Protein 4E2X (pdb70)

Secondary structure (DSSP, 8-state):
-EEPTTTSPEEEEEEEEEEEE-TT--B-TTS-S---EEEEEEEEETTT--EEESSPPPHHHHSSTT----GGG-HHHHHHHHHHHHHHHHTTT-SSS-EEEEET-TTTTTHHHHHHTT-EEEEE---HHHHHHHHTTT--EE-S--SHHHHHHHHHHH--EEEEEEES-GGG-TTHHHHHHHHHHHEEEEEEEEEEEE-HHHHHHHT-GGG-STT--EE--HHHHHHHHHHTTEEEEEEEEE-GGGSEEEEEEEETTSSPPPHHHHHHHHHHHHTTTT-HHHHHHHHHHHHHHHHHHHHHHHHHHHTT--EEEE---SHHHHHHHHHT--TTTS--EEES-GGGTTEE-TTT--EEEEGGG--SSPPSEEEES-GGGHHHHHHH-HHHHHTT-EEEE-SSS-EE-

Foldseek 3Di:
DAAQLQPRADWAWQAWLAKFFQLQDWFFPVDPPDTDIDTWTWTAGPPQRWIFTRDADPPPVQAAQPRFDAQVPAVVSLVVLLVVLVVCVVPQQPDVQAEEEEFACFLPSNCLNVVVVVHHYEYEGLHVNSVVNNVVSVHHYDNHHQFQVVLLVCCVPPNAHQEYEYELQCQQDSNNLRNLNSNVNHHDLNHKYKYKHAALVQCLVWLLCLSGDNRRGTRDYLSSVQSSQVVRQKGFAEWDWDLFPRIMIMTIIHGPPSDHHPPHSVVRVVVCVVVVSSPSVSSNVSNVVNVVLLVVVVVVLVVCVVVVFAEAAEASDSSCSSNCQSNVNACVRHVEYEHQGVSNASTAGPPRGHHYHHNVPCDPVHTQEYEYPVVSSVVRVCVVVVVCVVVNRWYFYPISHTDID

Radius of gyration: 21.08 Å; Cα contacts (8 Å, |Δi|>4): 890; chains: 1; bounding box: 49×59×45 Å

Structure (mmCIF, N/CA/C/O backbone):
data_4E2X
#
_entry.id   4E2X
#
_cell.length_a   100.542
_cell.length_b   114.174
_cell.length_c   37.632
_cell.angle_alpha   90.00
_cell.angle_beta   90.00
_cell.angle_gamma   90.00
#
_symmetry.space_group_name_H-M   'P 21 21 2'
#
loop_
_entity.id
_entity.type
_entity.pdbx_description
1 polymer TcaB9
2 non-polymer 'ZINC ION'
3 non-polymer 1,2-ETHANEDIOL
4 non-polymer S-ADENOSYL-L-HOMOCYSTEINE
5 non-polymer "THYMIDINE-5'-DIPHOSPHATE"
6 water water
#
loop_
_atom_site.group_PDB
_atom_site.id
_atom_site.type_symbol
_atom_site.label_atom_id
_atom_site.label_alt_id
_atom_site.label_comp_id
_atom_site.label_asym_id
_atom_site.label_entity_id
_atom_site.label_seq_id
_atom_site.pdbx_PDB_ins_code
_atom_site.Cartn_x
_atom_site.Cartn_y
_atom_site.Cartn_z
_atom_site.occupancy
_atom_site.B_iso_or_equiv
_atom_site.auth_seq_id
_atom_site.auth_comp_id
_atom_site.auth_asym_id
_atom_site.auth_atom_id
_atom_site.pdbx_PDB_model_num
ATOM 1 N N . PRO A 1 12 ? 4.700 27.243 -9.813 1.00 45.42 10 PRO A N 1
ATOM 2 C CA . PRO A 1 12 ? 3.645 27.916 -9.052 1.00 45.51 10 PRO A CA 1
ATOM 3 C C . PRO A 1 12 ? 2.306 28.036 -9.798 1.00 41.77 10 PRO A C 1
ATOM 4 O O . PRO A 1 12 ? 2.268 28.214 -11.017 1.00 42.95 10 PRO A O 1
ATOM 8 N N . THR A 1 13 ? 1.197 27.921 -9.073 1.00 36.27 11 THR A N 1
ATOM 9 C CA . THR A 1 13 ? -0.122 28.007 -9.705 1.00 29.90 11 THR A CA 1
ATOM 10 C C . THR A 1 13 ? -0.777 29.380 -9.473 1.00 23.03 11 THR A C 1
ATOM 11 O O . THR A 1 13 ? -0.536 30.029 -8.448 1.00 25.95 11 THR A O 1
ATOM 15 N N . ALA A 1 14 ? -1.546 29.861 -10.446 1.00 18.75 12 ALA A N 1
ATOM 16 C CA . ALA A 1 14 ? -2.192 31.168 -10.328 1.00 12.29 12 ALA A CA 1
ATOM 17 C C . ALA A 1 14 ? -3.552 31.025 -9.634 1.00 13.62 12 ALA A C 1
ATOM 18 O O . ALA A 1 14 ? -4.346 30.152 -9.990 1.00 13.29 12 ALA A O 1
ATOM 20 N N . CYS A 1 15 ? -3.812 31.869 -8.638 1.00 11.60 13 CYS A N 1
ATOM 21 C CA . CYS A 1 15 ? -5.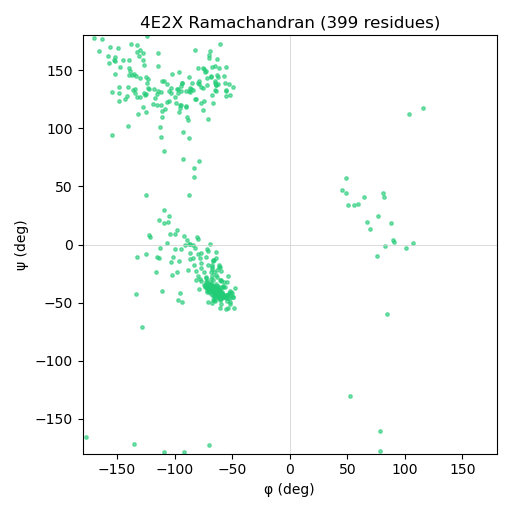125 31.890 -7.982 1.00 10.64 13 CYS A CA 1
ATOM 22 C C . CYS A 1 15 ? -6.253 32.011 -9.022 1.00 10.86 13 CYS A C 1
ATOM 23 O O . CYS A 1 15 ? -6.231 32.904 -9.874 1.00 11.15 13 CYS A O 1
ATOM 26 N N . ARG A 1 16 ? -7.248 31.118 -8.937 1.00 11.68 14 ARG A N 1
ATOM 27 C CA . ARG A 1 16 ? -8.447 31.145 -9.756 1.00 11.29 14 ARG A CA 1
ATOM 28 C C . ARG A 1 16 ? -9.404 32.318 -9.536 1.00 14.40 14 ARG A C 1
ATOM 29 O O . ARG A 1 16 ? -10.277 32.598 -10.368 1.00 14.96 14 ARG A O 1
ATOM 37 N N . VAL A 1 17 ? -9.176 33.008 -8.423 1.00 12.86 15 VAL A N 1
ATOM 38 C CA . VAL A 1 17 ? -9.995 34.173 -8.142 1.00 12.94 15 VAL A CA 1
ATOM 39 C C . VAL A 1 17 ? -9.305 35.436 -8.664 1.00 12.54 15 VAL A C 1
ATOM 40 O O . VAL A 1 17 ? -9.950 36.239 -9.366 1.00 17.67 15 VAL A O 1
ATOM 44 N N . CYS A 1 18 ? -8.027 35.648 -8.352 1.00 12.01 16 CYS A N 1
ATOM 45 C CA . CYS A 1 18 ? -7.466 36.984 -8.587 1.00 12.63 16 CYS A CA 1
ATOM 46 C C . CYS A 1 18 ? -6.209 36.920 -9.461 1.00 15.14 16 CYS A C 1
ATOM 47 O O . CYS A 1 18 ? -5.680 37.968 -9.815 1.00 15.53 16 CYS A O 1
ATOM 50 N N . GLY A 1 19 ? -5.692 35.731 -9.749 1.00 15.54 17 GLY A N 1
ATOM 51 C CA . GLY A 1 19 ? -4.411 35.574 -10.454 1.00 16.04 17 GLY A CA 1
ATOM 52 C C . GLY A 1 19 ? -3.159 35.670 -9.588 1.00 15.85 17 GLY A C 1
ATOM 53 O O . GLY A 1 19 ? -2.039 35.513 -10.091 1.00 17.28 17 GLY A O 1
ATOM 54 N N . GLY A 1 20 ? -3.340 35.903 -8.292 1.00 14.84 18 GLY A N 1
ATOM 55 C CA . GLY A 1 20 ? -2.249 35.953 -7.320 1.00 15.69 18 GLY A CA 1
ATOM 56 C C . GLY A 1 20 ? -1.501 34.631 -7.270 1.00 18.02 18 GLY A C 1
ATOM 57 O O . GLY A 1 20 ? -1.922 33.630 -7.862 1.00 14.42 18 GLY A O 1
ATOM 58 N N . GLY A 1 21 ? -0.392 34.596 -6.537 1.00 16.73 19 GLY A N 1
ATOM 59 C CA . GLY A 1 21 ? 0.321 33.336 -6.396 1.00 13.89 19 GLY A CA 1
ATOM 60 C C . GLY A 1 21 ? -0.164 32.446 -5.280 1.00 15.83 19 GLY A C 1
ATOM 61 O O . GLY A 1 21 ? -0.420 32.928 -4.162 1.00 16.60 19 GLY A O 1
ATOM 62 N N . VAL A 1 22 ? -0.317 31.160 -5.589 1.00 15.65 20 VAL A N 1
ATOM 63 C CA . VAL A 1 22 ? -0.759 30.224 -4.563 1.00 15.67 20 VAL A CA 1
ATOM 64 C C . VAL A 1 22 ? 0.407 29.462 -3.948 1.00 15.91 20 VAL A C 1
ATOM 65 O O . VAL A 1 22 ? 1.129 28.773 -4.678 1.00 20.58 20 VAL A O 1
ATOM 69 N N . GLN A 1 23 ? 0.529 29.609 -2.634 1.00 13.13 21 GLN A N 1
ATOM 70 C CA . GLN A 1 23 ? 1.540 28.904 -1.845 1.00 11.48 21 GLN A CA 1
ATOM 71 C C . GLN A 1 23 ? 0.989 27.616 -1.228 1.00 11.23 21 GLN A C 1
ATOM 72 O O . GLN A 1 23 ? 0.091 27.663 -0.371 1.00 11.88 21 GLN A O 1
ATOM 78 N N . GLU A 1 24 ? 1.594 26.481 -1.574 1.00 12.15 22 GLU A N 1
ATOM 79 C CA . GLU A 1 24 ? 1.151 25.195 -1.003 1.00 10.60 22 GLU A CA 1
ATOM 80 C C . GLU A 1 24 ? 1.448 25.079 0.473 1.00 12.47 22 GLU A C 1
ATOM 81 O O . GLU A 1 24 ? 2.483 25.558 0.929 1.00 14.73 22 GLU A O 1
ATOM 87 N N . PHE A 1 25 ? 0.542 24.424 1.185 1.00 9.97 23 PHE A N 1
ATOM 88 C CA . PHE A 1 25 ? 0.828 24.163 2.588 1.00 8.50 23 PHE A CA 1
ATOM 89 C C . PHE A 1 25 ? 0.545 22.719 2.966 1.00 10.17 23 PHE A C 1
ATOM 90 O O . PHE A 1 25 ? 0.934 22.295 4.039 1.00 9.95 23 PHE A O 1
ATOM 98 N N . LEU A 1 26 ? -0.103 21.933 2.111 1.00 9.76 24 LEU A N 1
ATOM 99 C CA . LEU A 1 26 ? -0.450 20.540 2.426 1.00 10.54 24 LEU A CA 1
ATOM 100 C C . LEU A 1 26 ? -0.442 19.708 1.171 1.00 8.51 24 LEU A C 1
ATOM 101 O O . LEU A 1 26 ? -1.069 20.094 0.176 1.00 10.50 24 LEU A O 1
ATOM 106 N N . ASP A 1 27 ? 0.241 18.561 1.206 1.00 7.23 25 ASP A N 1
ATOM 107 C CA . ASP A 1 27 ? 0.324 17.738 -0.006 1.00 8.37 25 ASP A CA 1
ATOM 108 C C . ASP A 1 27 ? -0.187 16.357 0.437 1.00 8.62 25 ASP A C 1
ATOM 109 O O . ASP A 1 27 ? 0.427 15.645 1.264 1.00 10.48 25 ASP A O 1
ATOM 114 N N . LEU A 1 28 ? -1.327 15.989 -0.144 1.00 9.49 26 LEU A N 1
ATOM 115 C CA . LEU A 1 28 ? -1.953 14.717 0.179 1.00 6.83 26 LEU A CA 1
ATOM 116 C C . LEU A 1 28 ? -1.678 13.640 -0.858 1.00 6.88 26 LEU A C 1
ATOM 117 O O . LEU A 1 28 ? -2.308 12.584 -0.818 1.00 8.60 26 LEU A O 1
ATOM 122 N N . GLY A 1 29 ? -0.785 13.938 -1.790 1.00 9.58 27 GLY A N 1
ATOM 123 C CA . GLY A 1 29 ? -0.311 12.923 -2.704 1.00 9.26 27 GLY A CA 1
ATOM 124 C C . GLY A 1 29 ? -1.218 12.544 -3.861 1.00 11.55 27 GLY A C 1
ATOM 125 O O . GLY A 1 29 ? -2.146 13.266 -4.210 1.00 10.74 27 GLY A O 1
ATOM 126 N N . ARG A 1 30 ? -0.963 11.374 -4.430 1.00 11.23 28 ARG A N 1
ATOM 127 C CA . ARG A 1 30 ? -1.750 10.943 -5.568 1.00 10.15 28 ARG A CA 1
ATOM 128 C C . ARG A 1 30 ? -3.105 10.448 -5.086 1.00 10.82 28 ARG A C 1
ATOM 129 O O . ARG A 1 30 ? -3.207 9.666 -4.128 1.00 10.42 28 ARG A O 1
ATOM 137 N N . GLN A 1 31 ? -4.174 10.849 -5.761 1.00 8.10 29 GLN A N 1
ATOM 138 C CA . GLN A 1 31 ? -5.527 10.507 -5.340 1.00 8.18 29 GLN A CA 1
ATOM 139 C C . GLN A 1 31 ? -6.333 10.142 -6.582 1.00 6.57 29 GLN A C 1
ATOM 140 O O . GLN A 1 31 ? -6.088 10.643 -7.707 1.00 10.78 29 GLN A O 1
ATOM 146 N N . PRO A 1 32 ? -7.297 9.237 -6.381 1.00 6.91 30 PRO A N 1
ATOM 147 C CA . PRO A 1 32 ? -8.290 8.874 -7.375 1.00 9.10 30 PRO A CA 1
ATOM 148 C C . PRO A 1 32 ? -9.453 9.881 -7.411 1.00 9.70 30 PRO A C 1
ATOM 149 O O . PRO A 1 32 ? -9.547 10.708 -6.512 1.00 8.14 30 PRO A O 1
ATOM 153 N N . LEU A 1 33 ? -10.320 9.844 -8.419 1.00 6.56 31 LEU A N 1
ATOM 154 C CA . LEU A 1 33 ? -11.630 10.500 -8.350 1.00 4.46 31 LEU A CA 1
ATOM 155 C C . LEU A 1 33 ? -12.368 9.968 -7.124 1.00 4.83 31 LEU A C 1
ATOM 156 O O . LEU A 1 33 ? -12.531 8.758 -6.970 1.00 7.89 31 LEU A O 1
ATOM 161 N N . SER A 1 34 ? -12.945 10.892 -6.355 1.00 5.40 32 SER A N 1
ATOM 162 C CA . SER A 1 34 ? -13.465 10.458 -5.053 1.00 5.27 32 SER A CA 1
ATOM 163 C C . SER A 1 34 ? -14.833 9.814 -5.212 1.00 5.82 32 SER A C 1
ATOM 164 O O . SER A 1 34 ? -15.290 9.036 -4.356 1.00 7.77 32 SER A O 1
ATOM 167 N N . ASP A 1 35 ? -15.528 10.142 -6.304 1.00 7.39 33 ASP A N 1
ATOM 168 C CA . ASP A 1 35 ? -16.891 9.643 -6.440 1.00 6.19 33 ASP A CA 1
ATOM 169 C C . ASP A 1 35 ? -16.977 8.587 -7.526 1.00 6.63 33 ASP A C 1
ATOM 170 O O . ASP A 1 35 ? -18.077 8.213 -7.983 1.00 9.02 33 ASP A O 1
ATOM 175 N N . ARG A 1 36 ? -15.836 8.016 -7.894 1.00 8.89 34 ARG A N 1
ATOM 176 C CA . ARG A 1 36 ? -15.850 6.877 -8.810 1.00 8.87 34 ARG A CA 1
ATOM 177 C C . ARG A 1 36 ? -15.799 5.535 -8.065 1.00 10.00 34 ARG A C 1
ATOM 178 O O . ARG A 1 36 ? -14.786 5.238 -7.420 1.00 12.05 34 ARG A O 1
ATOM 186 N N . PHE A 1 37 ? -16.860 4.732 -8.146 1.00 7.73 35 PHE A N 1
ATOM 187 C CA . PHE A 1 37 ? -17.012 3.432 -7.463 1.00 11.94 35 PHE A CA 1
ATOM 188 C C . PHE A 1 37 ? -16.987 2.318 -8.522 1.00 16.20 35 PHE A C 1
ATOM 189 O O . PHE A 1 37 ? -17.891 2.258 -9.372 1.00 18.68 35 PHE A O 1
ATOM 197 N N . ARG A 1 38 ? -15.988 1.436 -8.517 1.00 11.04 36 ARG A N 1
ATOM 198 C CA . ARG A 1 38 ? -15.792 0.495 -9.625 1.00 14.35 36 ARG A CA 1
ATOM 199 C C . ARG A 1 38 ? -16.447 -0.827 -9.270 1.00 12.52 36 ARG A C 1
ATOM 200 O O . ARG A 1 38 ? -16.524 -1.235 -8.108 1.00 11.94 36 ARG A O 1
ATOM 208 N N . LYS A 1 39 ? -16.937 -1.508 -10.299 1.00 14.30 37 LYS A N 1
ATOM 209 C CA . LYS A 1 39 ? -17.337 -2.898 -10.119 1.00 18.96 37 LYS A CA 1
ATOM 210 C C . LYS A 1 39 ? -16.111 -3.739 -9.747 1.00 17.89 37 LYS A C 1
ATOM 211 O O . LYS A 1 39 ? -15.012 -3.417 -10.203 1.00 14.84 37 LYS A O 1
ATOM 217 N N . PRO A 1 40 ? -16.274 -4.773 -8.896 1.00 19.03 38 PRO A N 1
ATOM 218 C CA . PRO A 1 40 ? -15.099 -5.577 -8.527 1.00 20.67 38 PRO A CA 1
ATOM 219 C C . PRO A 1 40 ? -14.274 -6.149 -9.679 1.00 23.20 38 PRO A C 1
ATOM 220 O O . PRO A 1 40 ? -13.067 -6.344 -9.544 1.00 23.52 38 PRO A O 1
ATOM 224 N N . ASP A 1 41 ? -14.919 -6.377 -10.818 1.00 23.28 39 ASP A N 1
ATOM 225 C CA . ASP A 1 41 ? -14.245 -7.037 -11.925 1.00 25.50 39 ASP A CA 1
ATOM 226 C C . ASP A 1 41 ? -13.582 -6.035 -12.855 1.00 24.20 39 ASP A C 1
ATOM 227 O O . ASP A 1 41 ? -12.968 -6.447 -13.843 1.00 22.37 39 ASP A O 1
ATOM 232 N N . GLU A 1 42 ? -13.705 -4.741 -12.569 1.00 22.50 40 GLU A N 1
ATOM 233 C CA . GLU A 1 42 ? -13.189 -3.739 -13.498 1.00 22.73 40 GLU A CA 1
ATOM 234 C C . GLU A 1 42 ? -11.675 -3.747 -13.432 1.00 25.28 40 GLU A C 1
ATOM 235 O O . GLU A 1 42 ? -11.080 -4.006 -12.385 1.00 21.22 40 GLU A O 1
ATOM 241 N N . LEU A 1 43 ? -11.057 -3.426 -14.560 1.00 28.29 41 LEU A N 1
ATOM 242 C CA . LEU A 1 43 ? -9.614 -3.229 -14.549 1.00 32.49 41 LEU A CA 1
ATOM 243 C C . LEU A 1 43 ? -9.257 -2.221 -13.462 1.00 33.53 41 LEU A C 1
ATOM 244 O O . LEU A 1 43 ? -9.918 -1.194 -13.259 1.00 32.88 41 LEU A O 1
ATOM 249 N N . ASP A 1 44 ? -8.175 -2.549 -12.766 1.00 36.57 42 ASP A N 1
ATOM 250 C CA . ASP A 1 44 ? -7.603 -1.651 -11.778 1.00 38.62 42 ASP A CA 1
ATOM 251 C C . ASP A 1 44 ? -6.783 -0.576 -12.488 1.00 38.85 42 ASP A C 1
ATOM 252 O O . ASP A 1 44 ? -5.547 -0.565 -12.465 1.00 38.29 42 ASP A O 1
ATOM 257 N N . ASP A 1 45 ? -7.509 0.326 -13.137 1.00 37.84 43 ASP A N 1
ATOM 258 C CA . ASP A 1 45 ? -6.885 1.488 -13.751 1.00 37.80 43 ASP A CA 1
ATOM 259 C C . ASP A 1 45 ? -7.763 2.643 -13.307 1.00 36.92 43 ASP A C 1
ATOM 260 O O . ASP A 1 45 ? -8.987 2.592 -13.493 1.00 39.55 43 ASP A O 1
ATOM 265 N N . GLU A 1 46 ? -7.137 3.663 -12.730 1.00 29.73 44 GLU A N 1
ATOM 266 C CA . GLU A 1 46 ? -7.912 4.814 -12.302 1.00 25.33 44 GLU A CA 1
ATOM 267 C C . GLU A 1 46 ? -7.265 6.132 -12.675 1.00 23.41 44 GLU A C 1
ATOM 268 O O . GLU A 1 46 ? -6.037 6.208 -12.663 1.00 20.84 44 GLU A O 1
ATOM 274 N N . PHE A 1 47 ? -8.079 7.145 -12.969 1.00 17.81 45 PHE A N 1
ATOM 275 C CA . PHE A 1 47 ? -7.542 8.495 -13.126 1.00 17.25 45 PHE A CA 1
ATOM 276 C C . PHE A 1 47 ? -6.987 8.905 -11.770 1.00 15.87 45 PHE A C 1
ATOM 277 O O . PHE A 1 47 ? -7.666 8.683 -10.759 1.00 15.21 45 PHE A O 1
ATOM 285 N N . THR A 1 48 ? -5.763 9.432 -11.746 1.00 13.50 46 THR A N 1
ATOM 286 C CA . THR A 1 48 ? -5.280 10.041 -10.509 1.00 13.49 46 THR A CA 1
ATOM 287 C C . THR A 1 48 ? -4.708 11.407 -10.792 1.00 10.41 46 THR A C 1
ATOM 288 O O . THR A 1 48 ? -4.417 11.770 -11.936 1.00 14.36 46 THR A O 1
ATOM 292 N N . TYR A 1 49 ? -4.585 12.172 -9.711 1.00 9.91 47 TYR A N 1
ATOM 293 C CA . TYR A 1 49 ? -4.079 13.534 -9.861 1.00 9.53 47 TYR A CA 1
ATOM 294 C C . TYR A 1 49 ? -3.337 13.823 -8.539 1.00 9.16 47 TYR A C 1
ATOM 295 O O . TYR A 1 49 ? -3.374 13.088 -7.514 1.00 10.28 47 TYR A O 1
ATOM 304 N N . ARG A 1 50 ? -2.598 14.931 -8.516 1.00 6.43 48 ARG A N 1
ATOM 305 C CA . ARG A 1 50 ? -1.964 15.268 -7.227 1.00 8.42 48 ARG A CA 1
ATOM 306 C C . ARG A 1 50 ? -2.873 16.146 -6.373 1.00 7.79 48 ARG A C 1
ATOM 307 O O . ARG A 1 50 ? -3.161 17.288 -6.792 1.00 7.76 48 ARG A O 1
ATOM 315 N N . LEU A 1 51 ? -3.273 15.709 -5.183 1.00 9.74 49 LEU A N 1
ATOM 316 C CA . LEU A 1 51 ? -4.135 16.607 -4.403 1.00 8.36 49 LEU A CA 1
ATOM 317 C C . LEU A 1 51 ? -3.240 17.385 -3.449 1.00 9.49 49 LEU A C 1
ATOM 318 O O . LEU A 1 51 ? -2.603 16.768 -2.584 1.00 8.52 49 LEU A O 1
ATOM 323 N N . ALA A 1 52 ? -3.197 18.705 -3.597 1.00 6.83 50 ALA A N 1
ATOM 324 C CA . ALA A 1 52 ? -2.420 19.539 -2.690 1.00 6.30 50 ALA A CA 1
ATOM 325 C C . ALA A 1 52 ? -3.162 20.852 -2.589 1.00 7.98 50 ALA A C 1
ATOM 326 O O . ALA A 1 52 ? -3.876 21.230 -3.495 1.00 10.06 50 ALA A O 1
ATOM 328 N N . VAL A 1 53 ? -3.022 21.560 -1.479 1.00 7.41 51 VAL A N 1
ATOM 329 C CA A VAL A 1 53 ? -3.785 22.774 -1.218 0.50 7.78 51 VAL A CA 1
ATOM 330 C CA B VAL A 1 53 ? -3.794 22.770 -1.220 0.50 8.80 51 VAL A CA 1
ATOM 331 C C . VAL A 1 53 ? -2.843 23.905 -0.846 1.00 9.38 51 VAL A C 1
ATOM 332 O O . VAL A 1 53 ? -1.853 23.701 -0.144 1.00 9.71 51 VAL A O 1
ATOM 339 N N . GLY A 1 54 ? -3.211 25.093 -1.305 1.00 8.27 52 GLY A N 1
ATOM 340 C CA . GLY A 1 54 ? -2.383 26.291 -1.154 1.00 9.72 52 GLY A CA 1
ATOM 341 C C . GLY A 1 54 ? -3.284 27.453 -0.782 1.00 11.16 52 GLY A C 1
ATOM 342 O O . GLY A 1 54 ? -4.517 27.344 -0.801 1.00 8.82 52 GLY A O 1
ATOM 343 N N . ARG A 1 55 ? -2.651 28.578 -0.457 1.00 9.94 53 ARG A N 1
ATOM 344 C CA . ARG A 1 55 ? -3.383 29.804 -0.235 1.00 8.09 53 ARG A CA 1
ATOM 345 C C . ARG A 1 55 ? -2.867 30.885 -1.170 1.00 10.52 53 ARG A C 1
ATOM 346 O O . ARG A 1 55 ? -1.641 31.051 -1.281 1.00 10.59 53 ARG A O 1
ATOM 354 N N . CYS A 1 56 ? -3.769 31.628 -1.813 1.00 10.03 54 CYS A N 1
ATOM 355 C CA . CYS A 1 56 ? -3.352 32.768 -2.609 1.00 14.48 54 CYS A CA 1
ATOM 356 C C . CYS A 1 56 ? -2.700 33.850 -1.739 1.00 16.31 54 CYS A C 1
ATOM 357 O O . CYS A 1 56 ? -3.202 34.156 -0.655 1.00 11.15 54 CYS A O 1
ATOM 360 N N . ASP A 1 57 ? -1.594 34.410 -2.233 1.00 17.57 55 ASP A N 1
ATOM 361 C CA . ASP A 1 57 ? -0.844 35.492 -1.584 1.00 21.44 55 ASP A CA 1
ATOM 362 C C . ASP A 1 57 ? -1.607 36.810 -1.535 1.00 18.58 55 ASP A C 1
ATOM 363 O O . ASP A 1 57 ? -1.288 37.705 -0.747 1.00 25.69 55 ASP A O 1
ATOM 368 N N . SER A 1 58 ? -2.601 36.980 -2.395 1.00 15.83 56 SER A N 1
ATOM 369 C CA . SER A 1 58 ? -3.176 38.293 -2.575 1.00 14.75 56 SER A CA 1
ATOM 370 C C . SER A 1 58 ? -4.589 38.374 -2.025 1.00 17.81 56 SER A C 1
ATOM 371 O O . SER A 1 58 ? -4.950 39.397 -1.456 1.00 19.15 56 SER A O 1
ATOM 374 N N . CYS A 1 59 ? -5.410 37.337 -2.203 1.00 14.12 57 CYS A N 1
ATOM 375 C CA . CYS A 1 59 ? -6.788 37.387 -1.768 1.00 11.60 57 CYS A CA 1
ATOM 376 C C . CYS A 1 59 ? -7.098 36.416 -0.612 1.00 10.21 57 CYS A C 1
ATOM 377 O O . CYS A 1 59 ? -8.237 36.411 -0.164 1.00 10.97 57 CYS A O 1
ATOM 380 N N . GLU A 1 60 ? -6.113 35.615 -0.204 1.00 12.57 58 GLU A N 1
ATOM 381 C CA . GLU A 1 60 ? -6.263 34.647 0.881 1.00 9.68 58 GLU A CA 1
ATOM 382 C C . GLU A 1 60 ? -7.157 33.437 0.599 1.00 9.67 58 GLU A C 1
ATOM 383 O O . GLU A 1 60 ? -7.450 32.684 1.522 1.00 12.06 58 GLU A O 1
ATOM 389 N N . MET A 1 61 ? -7.513 33.202 -0.662 1.00 7.90 59 MET A N 1
ATOM 390 C CA . MET A 1 61 ? -8.366 32.086 -1.041 1.00 9.61 59 MET A CA 1
ATOM 391 C C . MET A 1 61 ? -7.523 30.809 -0.957 1.00 10.85 59 MET A C 1
ATOM 392 O O . MET A 1 61 ? -6.487 30.688 -1.615 1.00 8.47 59 MET A O 1
ATOM 397 N N . VAL A 1 62 ? -8.032 29.882 -0.148 1.00 6.81 60 VAL A N 1
ATOM 398 C CA . VAL A 1 62 ? -7.455 28.548 -0.022 1.00 7.81 60 VAL A CA 1
ATOM 399 C C . VAL A 1 62 ? -8.076 27.684 -1.121 1.00 8.57 60 VAL A C 1
ATOM 400 O O . VAL A 1 62 ? -9.294 27.625 -1.271 1.00 8.28 60 VAL A O 1
ATOM 404 N N . GLN A 1 63 ? -7.229 26.978 -1.861 1.00 7.69 61 GLN A N 1
ATOM 405 C CA . GLN A 1 63 ? -7.622 26.290 -3.079 1.00 5.00 61 GLN A CA 1
ATOM 406 C C . GLN A 1 63 ? -6.663 25.146 -3.395 1.00 7.14 61 GLN A C 1
ATOM 407 O O . GLN A 1 63 ? -5.479 25.218 -3.059 1.00 8.14 61 GLN A O 1
ATOM 413 N N . LEU A 1 64 ? -7.139 24.150 -4.148 1.00 4.84 62 LEU A N 1
ATOM 414 C CA . LEU A 1 64 ? -6.255 23.107 -4.645 1.00 5.83 62 LEU A CA 1
ATOM 415 C C . LEU A 1 64 ? -5.289 23.622 -5.721 1.00 10.83 62 LEU A C 1
ATOM 416 O O . LEU A 1 64 ? -5.517 24.644 -6.372 1.00 10.97 62 LEU A O 1
ATOM 421 N N . THR A 1 65 ? -4.211 22.880 -5.934 1.00 10.60 63 THR A N 1
ATOM 422 C CA . THR A 1 65 ? -3.213 23.292 -6.919 1.00 10.94 63 THR A CA 1
ATOM 423 C C . THR A 1 65 ? -3.310 22.556 -8.247 1.00 12.64 63 THR A C 1
ATOM 424 O O . THR A 1 65 ? -2.660 22.960 -9.218 1.00 13.51 63 THR A O 1
ATOM 428 N N . GLU A 1 66 ? -4.103 21.492 -8.318 1.00 10.42 64 GLU A N 1
ATOM 429 C CA . GLU A 1 66 ? -4.353 20.838 -9.602 1.00 11.59 64 GLU A CA 1
ATOM 430 C C . GLU A 1 66 ? -5.877 20.683 -9.745 1.00 10.65 64 GLU A C 1
ATOM 431 O O . GLU A 1 66 ? -6.505 20.144 -8.837 1.00 12.52 64 GLU A O 1
ATOM 437 N N . GLU A 1 67 ? -6.450 21.157 -10.850 1.00 11.20 65 GLU A N 1
ATOM 438 C CA . GLU A 1 67 ? -7.877 20.992 -11.141 1.00 14.33 65 GLU A CA 1
ATOM 439 C C . GLU A 1 67 ? -8.092 19.631 -11.806 1.00 11.70 65 GLU A C 1
ATOM 440 O O . GLU A 1 67 ? -7.296 19.228 -12.660 1.00 16.70 65 GLU A O 1
ATOM 446 N N . VAL A 1 68 ? -9.159 18.938 -11.417 1.00 9.55 66 VAL A N 1
ATOM 447 C CA . VAL A 1 68 ? -9.684 17.811 -12.186 1.00 8.14 66 VAL A CA 1
ATOM 448 C C . VAL A 1 68 ? -10.710 18.388 -13.163 1.00 10.56 66 VAL A C 1
ATOM 449 O O . VAL A 1 68 ? -11.567 19.165 -12.733 1.00 10.23 66 VAL A O 1
ATOM 453 N N . PRO A 1 69 ? -10.644 18.023 -14.461 1.00 6.50 67 PRO A N 1
ATOM 454 C CA . PRO A 1 69 ? -11.636 18.572 -15.401 1.00 11.60 67 PRO A CA 1
ATOM 455 C C . PRO A 1 69 ? -13.081 18.279 -14.978 1.00 8.86 67 PRO A C 1
ATOM 456 O O . PRO A 1 69 ? -13.344 17.202 -14.474 1.00 7.11 67 PRO A O 1
ATOM 460 N N . ARG A 1 70 ? -14.016 19.218 -15.107 1.00 6.33 68 ARG A N 1
ATOM 461 C CA . ARG A 1 70 ? -15.375 19.007 -14.612 1.00 9.19 68 ARG A CA 1
ATOM 462 C C . ARG A 1 70 ? -16.046 17.717 -15.070 1.00 9.11 68 ARG A C 1
ATOM 463 O O . ARG A 1 70 ? -16.696 17.003 -14.294 1.00 9.18 68 ARG A O 1
ATOM 471 N N . ASP A 1 71 ? -15.847 17.370 -16.338 1.00 7.57 69 ASP A N 1
ATOM 472 C CA . ASP A 1 71 ? -16.570 16.259 -16.913 1.00 10.98 69 ASP A CA 1
ATOM 473 C C . ASP A 1 71 ? -16.062 14.943 -16.390 1.00 8.11 69 ASP A C 1
ATOM 474 O O . ASP A 1 71 ? -16.762 13.955 -16.559 1.00 8.11 69 ASP A O 1
ATOM 479 N N . LEU A 1 72 ? -14.925 14.919 -15.680 1.00 9.29 70 LEU A N 1
ATOM 480 C CA . LEU A 1 72 ? -14.487 13.667 -15.091 1.00 7.44 70 LEU A CA 1
ATOM 481 C C . LEU A 1 72 ? -15.233 13.374 -13.806 1.00 7.29 70 LEU A C 1
ATOM 482 O O . LEU A 1 72 ? -15.347 12.223 -13.409 1.00 9.41 70 LEU A O 1
ATOM 487 N N . MET A 1 73 ? -15.674 14.446 -13.151 1.00 9.02 71 MET A N 1
ATOM 488 C CA . MET A 1 73 ? -16.310 14.349 -11.828 1.00 9.96 71 MET A CA 1
ATOM 489 C C . MET A 1 73 ? -17.843 14.296 -11.917 1.00 9.83 71 MET A C 1
ATOM 490 O O . MET A 1 73 ? -18.498 13.522 -11.243 1.00 9.74 71 MET A O 1
ATOM 495 N N . PHE A 1 74 ? -18.378 15.128 -12.806 1.00 7.08 72 PHE A N 1
ATOM 496 C CA . PHE A 1 74 ? -19.818 15.336 -12.915 1.00 8.62 72 PHE A CA 1
ATOM 497 C C . PHE A 1 74 ? -20.301 14.924 -14.317 1.00 5.24 72 PHE A C 1
ATOM 498 O O . PHE A 1 74 ? -19.832 15.457 -15.330 1.00 8.55 72 PHE A O 1
ATOM 506 N N . HIS A 1 75 ? -21.218 13.971 -14.306 1.00 7.11 73 HIS A N 1
ATOM 507 C CA . HIS A 1 75 ? -21.648 13.295 -15.542 1.00 6.83 73 HIS A CA 1
ATOM 508 C C . HIS A 1 75 ? -22.756 12.326 -15.161 1.00 8.52 73 HIS A C 1
ATOM 509 O O . HIS A 1 75 ? -23.300 12.347 -14.051 1.00 8.17 73 HIS A O 1
ATOM 516 N N . GLU A 1 76 ? -23.063 11.423 -16.089 1.00 9.66 74 GLU A N 1
ATOM 517 C CA . GLU A 1 76 ? -24.327 10.704 -16.139 1.00 11.52 74 GLU A CA 1
ATOM 518 C C . GLU A 1 76 ? -24.474 9.818 -14.920 1.00 12.09 74 GLU A C 1
ATOM 519 O O . GLU A 1 76 ? -25.586 9.663 -14.407 1.00 16.68 74 GLU A O 1
ATOM 525 N N . VAL A 1 77 ? -23.370 9.243 -14.448 1.00 11.54 75 VAL A N 1
ATOM 526 C CA . VAL A 1 77 ? -23.420 8.338 -13.306 1.00 11.63 75 VAL A CA 1
ATOM 527 C C . VAL A 1 77 ? -22.901 8.882 -11.981 1.00 12.13 75 VAL A C 1
ATOM 528 O O . VAL A 1 77 ? -22.546 8.117 -11.086 1.00 13.64 75 VAL A O 1
ATOM 532 N N . TYR A 1 78 ? -22.819 10.202 -11.836 1.00 8.99 76 TYR A N 1
ATOM 533 C CA . TYR A 1 78 ? -22.392 10.758 -10.568 1.00 8.91 76 TYR A CA 1
ATOM 534 C C . TYR A 1 78 ? -23.299 10.203 -9.488 1.00 9.13 76 TYR A C 1
ATOM 535 O O . TYR A 1 78 ? -24.516 10.224 -9.652 1.00 9.23 76 TYR A O 1
ATOM 544 N N . PRO A 1 79 ? -22.708 9.716 -8.397 1.00 8.13 77 PRO A N 1
ATOM 545 C CA . PRO A 1 79 ? -23.472 8.893 -7.477 1.00 9.25 77 PRO A CA 1
ATOM 546 C C . PRO A 1 79 ? -24.011 9.567 -6.235 1.00 9.21 77 PRO A C 1
ATOM 547 O O . PRO A 1 79 ? -24.706 8.828 -5.525 1.00 10.57 77 PRO A O 1
ATOM 551 N N . TYR A 1 80 ? -23.722 10.844 -5.963 1.00 8.03 78 TYR A N 1
ATOM 552 C CA . TYR A 1 80 ? -24.106 11.343 -4.623 1.00 5.46 78 TYR A CA 1
ATOM 553 C C . TYR A 1 80 ? -25.589 11.691 -4.677 1.00 7.23 78 TYR A C 1
ATOM 554 O O . TYR A 1 80 ? -26.000 12.497 -5.542 1.00 9.33 78 TYR A O 1
ATOM 563 N N . HIS A 1 81 ? -26.379 11.123 -3.774 1.00 9.20 79 HIS A N 1
ATOM 564 C CA . HIS A 1 81 ? -27.805 11.470 -3.763 1.00 9.33 79 HIS A CA 1
ATOM 565 C C . HIS A 1 81 ? -28.024 12.268 -2.475 1.00 7.09 79 HIS A C 1
ATOM 566 O O . HIS A 1 81 ? -27.952 11.725 -1.346 1.00 9.94 79 HIS A O 1
ATOM 573 N N . SER A 1 82 ? -28.272 13.572 -2.633 1.00 6.68 80 SER A N 1
ATOM 574 C CA . SER A 1 82 ? -28.402 14.457 -1.487 1.00 9.05 80 SER A CA 1
ATOM 575 C C . SER A 1 82 ? -29.486 13.943 -0.567 1.00 8.41 80 SER A C 1
ATOM 576 O O . SER A 1 82 ? -29.350 14.156 0.642 1.00 9.51 80 SER A O 1
ATOM 579 N N . SER A 1 83 ? -30.552 13.389 -1.150 1.00 8.77 81 SER A N 1
ATOM 580 C CA . SER A 1 83 ? -31.746 13.184 -0.326 1.00 11.00 81 SER A CA 1
ATOM 581 C C . SER A 1 83 ? -31.584 11.939 0.533 1.00 11.42 81 SER A C 1
ATOM 582 O O . SER A 1 83 ? -32.529 11.555 1.249 1.00 12.09 81 SER A O 1
ATOM 585 N N . GLY A 1 84 ? -30.415 11.308 0.505 1.00 10.61 82 GLY A N 1
ATOM 586 C CA . GLY A 1 84 ? -30.160 10.223 1.432 1.00 10.25 82 GLY A CA 1
ATOM 587 C C . GLY A 1 84 ? -30.000 10.585 2.899 1.00 12.04 82 GLY A C 1
ATOM 588 O O . GLY A 1 84 ? -29.845 9.682 3.724 1.00 17.61 82 GLY A O 1
ATOM 589 N N . SER A 1 85 ? -30.100 11.838 3.313 1.00 9.03 83 SER A N 1
ATOM 590 C CA . SER A 1 85 ? -29.929 12.103 4.733 1.00 7.74 83 SER A CA 1
ATOM 591 C C . SER A 1 85 ? -31.206 12.849 5.126 1.00 9.84 83 SER A C 1
ATOM 592 O O . SER A 1 85 ? -31.548 13.856 4.504 1.00 11.56 83 SER A O 1
ATOM 595 N N . SER A 1 86 ? -31.841 12.382 6.193 1.00 9.53 84 SER A N 1
ATOM 596 C CA . SER A 1 86 ? -33.022 13.073 6.685 1.00 11.87 84 SER A CA 1
ATOM 597 C C . SER A 1 86 ? -32.685 14.449 7.259 1.00 9.84 84 SER A C 1
ATOM 598 O O . SER A 1 86 ? -33.419 15.414 7.057 1.00 12.29 84 SER A O 1
ATOM 601 N N . VAL A 1 87 ? -31.562 14.585 7.971 1.00 11.74 85 VAL A N 1
ATOM 602 C CA . VAL A 1 87 ? -31.100 15.891 8.427 1.00 10.97 85 VAL A CA 1
ATOM 603 C C . VAL A 1 87 ? -30.965 16.874 7.267 1.00 9.22 85 VAL A C 1
ATOM 604 O O . VAL A 1 87 ? -31.353 18.043 7.375 1.00 8.36 85 VAL A O 1
ATOM 608 N N . MET A 1 88 ? -30.400 16.438 6.143 1.00 9.03 86 MET A N 1
ATOM 609 C CA . MET A 1 88 ? -30.227 17.361 5.016 1.00 8.99 86 MET A CA 1
ATOM 610 C C . MET A 1 88 ? -31.548 17.674 4.299 1.00 7.54 86 MET A C 1
ATOM 611 O O . MET A 1 88 ? -31.725 18.840 3.950 1.00 8.96 86 MET A O 1
ATOM 616 N N . ARG A 1 89 ? -32.450 16.703 4.175 1.00 9.72 87 ARG A N 1
ATOM 617 C CA . ARG A 1 89 ? -33.775 16.988 3.605 1.00 11.80 87 ARG A CA 1
ATOM 618 C C . ARG A 1 89 ? -34.416 18.118 4.410 1.00 7.84 87 ARG A C 1
ATOM 619 O O . ARG A 1 89 ? -34.970 19.038 3.846 1.00 13.24 87 ARG A O 1
ATOM 627 N N . GLU A 1 90 ? -34.350 18.023 5.728 1.00 11.00 88 GLU A N 1
ATOM 628 C CA . GLU A 1 90 ? -35.023 19.021 6.532 1.00 11.48 88 GLU A CA 1
ATOM 629 C C . GLU A 1 90 ? -34.299 20.355 6.451 1.00 13.22 88 GLU A C 1
ATOM 630 O O . GLU A 1 90 ? -34.932 21.400 6.379 1.00 12.98 88 GLU A O 1
ATOM 636 N N . HIS A 1 91 ? -32.967 20.297 6.417 1.00 9.49 89 HIS A N 1
ATOM 637 C CA . HIS A 1 91 ? -32.145 21.508 6.362 1.00 8.22 89 HIS A CA 1
ATOM 638 C C . HIS A 1 91 ? -32.534 22.232 5.057 1.00 7.60 89 HIS A C 1
ATOM 639 O O . HIS A 1 91 ? -32.746 23.445 5.071 1.00 7.70 89 HIS A O 1
ATOM 646 N N . PHE A 1 92 ? -32.691 21.548 3.927 1.00 7.75 90 PHE A N 1
ATOM 647 C CA . PHE A 1 92 ? -32.930 22.309 2.721 1.00 9.27 90 PHE A CA 1
ATOM 648 C C . PHE A 1 92 ? -34.395 22.737 2.573 1.00 10.92 90 PHE A C 1
ATOM 649 O O . PHE A 1 92 ? -34.660 23.781 1.972 1.00 9.83 90 PHE A O 1
ATOM 657 N N . ALA A 1 93 ? -35.320 21.943 3.099 1.00 11.21 91 ALA A N 1
ATOM 658 C CA . ALA A 1 93 ? -36.730 22.366 3.115 1.00 12.93 91 ALA A CA 1
ATOM 659 C C . ALA A 1 93 ? -36.882 23.688 3.865 1.00 14.78 91 ALA A C 1
ATOM 660 O O . ALA A 1 93 ? -37.608 24.570 3.388 1.00 13.22 91 ALA A O 1
ATOM 662 N N . MET A 1 94 ? -36.203 23.804 5.003 1.00 12.58 92 MET A N 1
ATOM 663 C CA . MET A 1 94 ? -36.262 24.980 5.863 1.00 12.39 92 MET A CA 1
ATOM 664 C C . MET A 1 94 ? -35.669 26.193 5.146 1.00 13.44 92 MET A C 1
ATOM 665 O O . MET A 1 94 ? -36.235 27.295 5.120 1.00 14.18 92 MET A O 1
ATOM 670 N N . LEU A 1 95 ? -34.499 26.000 4.545 1.00 12.79 93 LEU A N 1
ATOM 671 C CA . LEU A 1 95 ? -33.914 27.066 3.731 1.00 11.64 93 LEU A CA 1
ATOM 672 C C . LEU A 1 95 ? -34.909 27.453 2.628 1.00 11.06 93 LEU A C 1
ATOM 673 O O . LEU A 1 95 ? -35.072 28.639 2.408 1.00 10.01 93 LEU A O 1
ATOM 678 N N . ALA A 1 96 ? -35.555 26.521 1.936 1.00 11.05 94 ALA A N 1
ATOM 679 C CA . ALA A 1 96 ? -36.484 26.890 0.869 1.00 12.27 94 ALA A CA 1
ATOM 680 C C . ALA A 1 96 ? -37.643 27.716 1.436 1.00 11.60 94 ALA A C 1
ATOM 681 O O . ALA A 1 96 ? -37.987 28.742 0.866 1.00 14.28 94 ALA A O 1
ATOM 683 N N . ARG A 1 97 ? -38.225 27.298 2.552 1.00 15.30 95 ARG A N 1
ATOM 684 C CA . ARG A 1 97 ? -39.312 28.057 3.181 1.00 14.46 95 ARG A CA 1
ATOM 685 C C . ARG A 1 97 ? -38.831 29.444 3.620 1.00 14.37 95 ARG A C 1
ATOM 686 O O . ARG A 1 97 ? -39.585 30.427 3.498 1.00 14.69 95 ARG A O 1
ATOM 694 N N . ASP A 1 98 ? -37.601 29.541 4.129 1.00 13.54 96 ASP A N 1
ATOM 695 C CA . ASP A 1 98 ? -37.089 30.866 4.462 1.00 16.57 96 ASP A CA 1
ATOM 696 C C . ASP A 1 98 ? -37.020 31.739 3.210 1.00 15.02 96 ASP A C 1
ATOM 697 O O . ASP A 1 98 ? -37.384 32.910 3.266 1.00 15.62 96 ASP A O 1
ATOM 702 N N . PHE A 1 99 ? -36.560 31.237 2.065 1.00 11.20 97 PHE A N 1
ATOM 703 C CA . PHE A 1 99 ? -36.487 32.071 0.888 1.00 10.97 97 PHE A CA 1
ATOM 704 C C . PHE A 1 99 ? -37.923 32.399 0.422 1.00 14.01 97 PHE A C 1
ATOM 705 O O . PHE A 1 99 ? -38.151 33.496 -0.089 1.00 12.20 97 PHE A O 1
ATOM 713 N N . LEU A 1 100 ? -38.893 31.493 0.561 1.00 11.89 98 LEU A N 1
ATOM 714 C CA . LEU A 1 100 ? -40.247 31.777 0.074 1.00 13.68 98 LEU A CA 1
ATOM 715 C C . LEU A 1 100 ? -40.851 32.911 0.913 1.00 15.98 98 LEU A C 1
ATOM 716 O O . LEU A 1 100 ? -41.667 33.705 0.422 1.00 18.09 98 LEU A O 1
ATOM 721 N N . ALA A 1 101 ? -40.441 32.986 2.176 1.00 14.18 99 ALA A N 1
ATOM 722 C CA . ALA A 1 101 ? -40.942 34.030 3.054 1.00 14.88 99 ALA A CA 1
ATOM 723 C C . ALA A 1 101 ? -40.248 35.378 2.977 1.00 15.41 99 ALA A C 1
ATOM 724 O O . ALA A 1 101 ? -40.741 36.359 3.533 1.00 18.88 99 ALA A O 1
ATOM 726 N N . THR A 1 102 ? -39.104 35.472 2.304 1.00 13.90 100 THR A N 1
ATOM 727 C CA . THR A 1 102 ? -38.317 36.699 2.346 1.00 13.65 100 THR A CA 1
ATOM 728 C C . THR A 1 102 ? -38.017 37.129 0.919 1.00 14.77 100 THR A C 1
ATOM 729 O O . THR A 1 102 ? -38.558 38.101 0.381 1.00 19.58 100 THR A O 1
ATOM 733 N N . GLU A 1 103 ? -37.150 36.405 0.225 1.00 14.56 101 GLU A N 1
ATOM 734 C CA . GLU A 1 103 ? -36.616 36.901 -1.041 1.00 11.79 101 GLU A CA 1
ATOM 735 C C . GLU A 1 103 ? -37.517 36.647 -2.261 1.00 13.89 101 GLU A C 1
ATOM 736 O O . GLU A 1 103 ? -37.375 37.301 -3.304 1.00 16.39 101 GLU A O 1
ATOM 742 N N . LEU A 1 104 ? -38.459 35.722 -2.108 1.00 14.78 102 LEU A N 1
ATOM 743 C CA . LEU A 1 104 ? -39.331 35.204 -3.163 1.00 14.94 102 LEU A CA 1
ATOM 744 C C . LEU A 1 104 ? -40.792 35.672 -3.013 1.00 18.90 102 LEU A C 1
ATOM 745 O O . LEU A 1 104 ? -41.740 34.983 -3.402 1.00 19.62 102 LEU A O 1
ATOM 750 N N . THR A 1 105 ? -40.963 36.851 -2.427 1.00 20.23 103 THR A N 1
ATOM 751 C CA . THR A 1 105 ? -42.314 37.319 -2.117 1.00 22.39 103 THR A CA 1
ATOM 752 C C . THR A 1 105 ? -42.889 38.206 -3.216 1.00 24.79 103 THR A C 1
ATOM 753 O O . THR A 1 105 ? -44.053 38.611 -3.137 1.00 28.66 103 THR A O 1
ATOM 757 N N . GLY A 1 106 ? -42.160 38.552 -4.269 1.00 25.62 104 GLY A N 1
ATOM 758 C CA . GLY A 1 106 ? -42.866 39.395 -5.246 1.00 26.34 104 GLY A CA 1
ATOM 759 C C . GLY A 1 106 ? -43.973 38.741 -6.067 1.00 26.63 104 GLY A C 1
ATOM 760 O O . GLY A 1 106 ? -44.330 37.572 -5.881 1.00 23.74 104 GLY A O 1
ATOM 761 N N . PRO A 1 107 ? -44.508 39.478 -7.055 1.00 25.81 105 PRO A N 1
ATOM 762 C CA . PRO A 1 107 ? -45.198 38.833 -8.175 1.00 24.27 105 PRO A CA 1
ATOM 763 C C . PRO A 1 107 ? -44.234 37.985 -9.014 1.00 25.01 105 PRO A C 1
ATOM 764 O O . PRO A 1 107 ? -43.147 38.437 -9.364 1.00 25.16 105 PRO A O 1
ATOM 768 N N . ASP A 1 108 ? -44.590 36.753 -9.352 1.00 25.51 106 ASP A N 1
ATOM 769 C CA . ASP A 1 108 ? -43.703 36.005 -10.245 1.00 24.04 106 ASP A CA 1
ATOM 770 C C . ASP A 1 108 ? -42.228 36.023 -9.832 1.00 20.83 106 ASP A C 1
ATOM 771 O O . ASP A 1 108 ? -41.369 36.442 -10.600 1.00 23.08 106 ASP A O 1
ATOM 776 N N . PRO A 1 109 ? -41.934 35.575 -8.612 1.00 18.90 107 PRO A N 1
ATOM 777 C CA . PRO A 1 109 ? -40.511 35.418 -8.283 1.00 16.68 107 PRO A CA 1
ATOM 778 C C . PRO A 1 109 ? -39.850 34.261 -9.047 1.00 16.58 107 PRO A C 1
ATOM 779 O O . PRO A 1 109 ? -40.548 33.388 -9.581 1.00 17.97 107 PRO A O 1
ATOM 783 N N . PHE A 1 110 ? -38.517 34.241 -9.092 1.00 12.25 108 PHE A N 1
ATOM 784 C CA . PHE A 1 110 ? -37.796 33.204 -9.851 1.00 11.67 108 PHE A CA 1
ATOM 785 C C . PHE A 1 110 ? -36.530 32.857 -9.051 1.00 9.05 108 PHE A C 1
ATOM 786 O O . PHE A 1 110 ? -35.740 33.764 -8.760 1.00 8.86 108 PHE A O 1
ATOM 794 N N . ILE A 1 111 ? -36.378 31.561 -8.751 1.00 10.74 109 ILE A N 1
ATOM 795 C CA . ILE A 1 111 ? -35.161 31.080 -8.068 1.00 9.73 109 ILE A CA 1
ATOM 796 C C . ILE A 1 111 ? -34.428 30.086 -8.976 1.00 9.75 109 ILE A C 1
ATOM 797 O O . ILE A 1 111 ? -35.072 29.208 -9.562 1.00 10.55 109 ILE A O 1
ATOM 802 N N . VAL A 1 112 ? -33.108 30.259 -9.097 1.00 9.19 110 VAL A N 1
ATOM 803 C CA . VAL A 1 112 ? -32.247 29.324 -9.821 1.00 9.58 110 VAL A CA 1
ATOM 804 C C . VAL A 1 112 ? -31.330 28.626 -8.818 1.00 9.95 110 VAL A C 1
ATOM 805 O O . VAL A 1 112 ? -30.776 29.318 -7.944 1.00 8.21 110 VAL A O 1
ATOM 809 N N . GLU A 1 113 ? -31.242 27.298 -8.899 1.00 8.12 111 GLU A N 1
ATOM 810 C CA . GLU A 1 113 ? -30.298 26.642 -8.017 1.00 8.31 111 GLU A CA 1
ATOM 811 C C . GLU A 1 113 ? -29.205 26.009 -8.878 1.00 8.35 111 GLU A C 1
ATOM 812 O O . GLU A 1 113 ? -29.467 25.328 -9.876 1.00 11.63 111 GLU A O 1
ATOM 818 N N . ILE A 1 114 ? -27.975 26.282 -8.449 1.00 7.12 112 ILE A N 1
ATOM 819 C CA . ILE A 1 114 ? -26.786 25.675 -9.040 1.00 9.26 112 ILE A CA 1
ATOM 820 C C . ILE A 1 114 ? -26.468 24.381 -8.300 1.00 8.09 112 ILE A C 1
ATOM 821 O O . ILE A 1 114 ? -26.164 24.435 -7.112 1.00 9.63 112 ILE A O 1
ATOM 826 N N . GLY A 1 115 ? -26.504 23.245 -8.996 1.00 7.67 113 GLY A N 1
ATOM 827 C CA . GLY A 1 115 ? -26.221 21.943 -8.396 1.00 6.57 113 GLY A CA 1
ATOM 828 C C . GLY A 1 115 ? -27.397 21.353 -7.644 1.00 8.24 113 GLY A C 1
ATOM 829 O O . GLY A 1 115 ? -27.219 20.857 -6.522 1.00 7.29 113 GLY A O 1
ATOM 830 N N . CYS A 1 116 ? -28.603 21.416 -8.211 1.00 9.14 114 CYS A N 1
ATOM 831 C CA . CYS A 1 116 ? -29.784 20.897 -7.520 1.00 7.68 114 CYS A CA 1
ATOM 832 C C . CYS A 1 116 ? -29.798 19.426 -7.158 1.00 7.77 114 CYS A C 1
ATOM 833 O O . CYS A 1 116 ? -30.618 19.034 -6.307 1.00 7.70 114 CYS A O 1
ATOM 836 N N . ASN A 1 117 ? -28.961 18.603 -7.806 1.00 4.63 115 ASN A N 1
ATOM 837 C CA . ASN A 1 117 ? -28.894 17.170 -7.562 1.00 4.95 115 ASN A CA 1
ATOM 838 C C . ASN A 1 117 ? -30.315 16.588 -7.687 1.00 7.91 115 ASN A C 1
ATOM 839 O O . ASN A 1 117 ? -31.047 16.915 -8.619 1.00 9.17 115 ASN A O 1
ATOM 844 N N . ASP A 1 118 ? -30.706 15.809 -6.690 1.00 7.25 116 ASP A N 1
ATOM 845 C CA . ASP A 1 118 ? -31.945 15.040 -6.790 1.00 9.53 116 ASP A CA 1
ATOM 846 C C . ASP A 1 118 ? -33.157 15.907 -6.491 1.00 8.58 116 ASP A C 1
ATOM 847 O O . ASP A 1 118 ? -34.275 15.389 -6.431 1.00 10.63 116 ASP A O 1
ATOM 852 N N . GLY A 1 119 ? -32.969 17.217 -6.322 1.00 7.09 117 GLY A N 1
ATOM 853 C CA . GLY A 1 119 ? -34.073 18.139 -5.990 1.00 8.99 117 GLY A CA 1
ATOM 854 C C . GLY A 1 119 ? -34.414 18.345 -4.524 1.00 10.53 117 GLY A C 1
ATOM 855 O O . GLY A 1 119 ? -35.512 18.834 -4.171 1.00 10.29 117 GLY A O 1
ATOM 856 N N . ILE A 1 120 ? -33.474 17.985 -3.646 1.00 9.89 118 ILE A N 1
ATOM 857 C CA . ILE A 1 120 ? -33.618 18.154 -2.187 1.00 10.86 118 ILE A CA 1
ATOM 858 C C . ILE A 1 120 ? -34.103 19.545 -1.777 1.00 13.17 118 ILE A C 1
ATOM 859 O O . ILE A 1 120 ? -34.911 19.654 -0.858 1.00 10.39 118 ILE A O 1
ATOM 864 N N . MET A 1 121 ? -33.678 20.608 -2.450 1.00 11.16 119 MET A N 1
ATOM 865 C CA . MET A 1 121 ? -34.138 21.945 -2.063 1.00 10.95 119 MET A CA 1
ATOM 866 C C . MET A 1 121 ? -35.314 22.345 -2.956 1.00 12.02 119 MET A C 1
ATOM 867 O O . MET A 1 121 ? -36.347 22.780 -2.430 1.00 13.42 119 MET A O 1
ATOM 872 N N . LEU A 1 122 ? -35.180 22.167 -4.269 1.00 10.42 120 LEU A N 1
ATOM 873 C CA . LEU A 1 122 ? -36.146 22.771 -5.196 1.00 8.12 120 LEU A CA 1
ATOM 874 C C . LEU A 1 122 ? -37.539 22.115 -5.062 1.00 9.05 120 LEU A C 1
ATOM 875 O O . LEU A 1 122 ? -38.521 22.753 -5.433 1.00 11.54 120 LEU A O 1
ATOM 880 N N . ARG A 1 123 ? -37.628 20.881 -4.566 1.00 9.80 121 ARG A N 1
ATOM 881 C CA . ARG A 1 123 ? -38.933 20.254 -4.327 1.00 15.66 121 ARG A CA 1
ATOM 882 C C . ARG A 1 123 ? -39.855 21.190 -3.540 1.00 14.63 121 ARG A C 1
ATOM 883 O O . ARG A 1 123 ? -41.026 21.320 -3.917 1.00 15.12 121 ARG A O 1
ATOM 891 N N . THR A 1 124 ? -39.354 21.833 -2.486 1.00 13.10 122 THR A N 1
ATOM 892 C CA . THR A 1 124 ? -40.168 22.763 -1.717 1.00 14.07 122 THR A CA 1
ATOM 893 C C . THR A 1 124 ? -40.598 23.989 -2.512 1.00 14.80 122 THR A C 1
ATOM 894 O O . THR A 1 124 ? -41.714 24.493 -2.342 1.00 15.83 122 THR A O 1
ATOM 898 N N . ILE A 1 125 ? -39.729 24.487 -3.385 1.00 12.20 123 ILE A N 1
ATOM 899 C CA . ILE A 1 125 ? -40.040 25.637 -4.211 1.00 12.55 123 ILE A CA 1
ATOM 900 C C . ILE A 1 125 ? -41.108 25.230 -5.220 1.00 12.40 123 ILE A C 1
ATOM 901 O O . ILE A 1 125 ? -42.063 25.986 -5.464 1.00 10.24 123 ILE A O 1
ATOM 906 N N . GLN A 1 126 ? -40.957 24.040 -5.792 1.00 13.20 124 GLN A N 1
ATOM 907 C CA . GLN A 1 126 ? -41.874 23.583 -6.839 1.00 14.10 124 GLN A CA 1
ATOM 908 C C . GLN A 1 126 ? -43.273 23.415 -6.215 1.00 18.13 124 GLN A C 1
ATOM 909 O O . GLN A 1 126 ? -44.270 23.773 -6.861 1.00 17.55 124 GLN A O 1
ATOM 915 N N . GLU A 1 127 ? -43.309 22.849 -5.007 1.00 15.47 125 GLU A N 1
ATOM 916 C CA . GLU A 1 127 ? -44.568 22.582 -4.300 1.00 16.56 125 GLU A CA 1
ATOM 917 C C . GLU A 1 127 ? -45.209 23.881 -3.819 1.00 17.33 125 GLU A C 1
ATOM 918 O O . GLU A 1 127 ? -46.408 23.866 -3.516 1.00 18.32 125 GLU A O 1
ATOM 924 N N . ALA A 1 128 ? -44.453 24.971 -3.762 1.00 14.76 126 ALA A N 1
ATOM 925 C CA . ALA A 1 128 ? -45.023 26.317 -3.582 1.00 12.82 126 ALA A CA 1
ATOM 926 C C . ALA A 1 128 ? -45.513 27.026 -4.844 1.00 15.23 126 ALA A C 1
ATOM 927 O O . ALA A 1 128 ? -45.947 28.189 -4.803 1.00 13.72 126 ALA A O 1
ATOM 929 N N . GLY A 1 129 ? -45.364 26.353 -5.981 1.00 13.72 127 GLY A N 1
ATOM 930 C CA . GLY A 1 129 ? -45.716 26.937 -7.273 1.00 11.82 127 GLY A CA 1
ATOM 931 C C . GLY A 1 129 ? -44.869 28.099 -7.758 1.00 15.00 127 GLY A C 1
ATOM 932 O O . GLY A 1 129 ? -45.316 28.872 -8.617 1.00 13.11 127 GLY A O 1
ATOM 933 N N . VAL A 1 130 ? -43.657 28.238 -7.202 1.00 13.11 128 VAL A N 1
ATOM 934 C CA . VAL A 1 130 ? -42.744 29.322 -7.583 1.00 11.03 128 VAL A CA 1
ATOM 935 C C . VAL A 1 130 ? -41.898 28.958 -8.809 1.00 11.42 128 VAL A C 1
ATOM 936 O O . VAL A 1 130 ? -41.400 27.828 -8.841 1.00 13.86 128 VAL A O 1
ATOM 940 N N . ARG A 1 131 ? -41.774 29.845 -9.797 1.00 11.61 129 ARG A N 1
ATOM 941 C CA . ARG A 1 131 ? -41.011 29.535 -11.002 1.00 13.77 129 ARG A CA 1
ATOM 942 C C . ARG A 1 131 ? -39.549 29.331 -10.566 1.00 12.20 129 ARG A C 1
ATOM 943 O O . ARG A 1 131 ? -39.002 30.070 -9.748 1.00 10.67 129 ARG A O 1
ATOM 951 N N . HIS A 1 132 ? -38.923 28.306 -11.128 1.00 13.81 130 HIS A N 1
ATOM 952 C CA . HIS A 1 132 ? -37.552 27.988 -10.746 1.00 11.74 130 HIS A CA 1
ATOM 953 C C . HIS A 1 132 ? -36.839 27.220 -11.846 1.00 13.79 130 HIS A C 1
ATOM 954 O O . HIS A 1 132 ? -37.409 26.781 -12.858 1.00 13.08 130 HIS A O 1
ATOM 961 N N . LEU A 1 133 ? -35.530 27.065 -11.675 1.00 11.77 131 LEU A N 1
ATOM 962 C CA . LEU A 1 133 ? -34.783 26.203 -12.583 1.00 9.87 131 LEU A CA 1
ATOM 963 C C . LEU A 1 133 ? -33.568 25.730 -11.784 1.00 8.90 131 LEU A C 1
ATOM 964 O O . LEU A 1 133 ? -32.872 26.550 -11.190 1.00 12.17 131 LEU A O 1
ATOM 969 N N . GLY A 1 134 ? -33.362 24.416 -11.836 1.00 11.52 132 GLY A N 1
ATOM 970 C CA . GLY A 1 134 ? -32.157 23.739 -11.321 1.00 12.82 132 GLY A CA 1
ATOM 971 C C . GLY A 1 134 ? -31.158 23.486 -12.431 1.00 12.68 132 GLY A C 1
ATOM 972 O O . GLY A 1 134 ? -31.497 22.984 -13.509 1.00 12.63 132 GLY A O 1
ATOM 973 N N . PHE A 1 135 ? -29.890 23.802 -12.168 1.00 13.25 133 PHE A N 1
ATOM 974 C CA . PHE A 1 135 ? -28.789 23.385 -13.037 1.00 10.64 133 PHE A CA 1
ATOM 975 C C . PHE A 1 135 ? -28.148 22.164 -12.397 1.00 7.32 133 PHE A C 1
ATOM 976 O O . PHE A 1 135 ? -27.743 22.188 -11.242 1.00 10.83 133 PHE A O 1
ATOM 984 N N . GLU A 1 136 ? -28.044 21.105 -13.184 1.00 7.36 134 GLU A N 1
ATOM 985 C CA . GLU A 1 136 ? -27.611 19.796 -12.681 1.00 5.88 134 GLU A CA 1
ATOM 986 C C . GLU A 1 136 ? -27.006 19.071 -13.887 1.00 8.32 134 GLU A C 1
ATOM 987 O O . GLU A 1 136 ? -27.736 18.392 -14.628 1.00 10.25 134 GLU A O 1
ATOM 993 N N . PRO A 1 137 ? -25.670 19.173 -14.057 1.00 6.54 135 PRO A N 1
ATOM 994 C CA . PRO A 1 137 ? -24.993 18.615 -15.219 1.00 8.99 135 PRO A CA 1
ATOM 995 C C . PRO A 1 137 ? -24.832 17.113 -15.071 1.00 10.87 135 PRO A C 1
ATOM 996 O O . PRO A 1 137 ? -24.407 16.521 -16.051 1.00 10.45 135 PRO A O 1
ATOM 1000 N N . SER A 1 138 ? -25.069 16.528 -13.889 1.00 6.37 136 SER A N 1
ATOM 1001 C CA . SER A 1 138 ? -25.058 15.083 -13.662 1.00 5.68 136 SER A CA 1
ATOM 1002 C C . SER A 1 138 ? -26.472 14.588 -13.946 1.00 11.22 136 SER A C 1
ATOM 1003 O O . SER A 1 138 ? -27.392 14.775 -13.176 1.00 12.38 136 SER A O 1
ATOM 1006 N N . SER A 1 139 ? -26.619 13.911 -15.074 1.00 8.50 137 SER A N 1
ATOM 1007 C CA . SER A 1 139 ? -27.946 13.646 -15.587 1.00 11.30 137 SER A CA 1
ATOM 1008 C C . SER A 1 139 ? -28.745 12.603 -14.819 1.00 10.33 137 SER A C 1
ATOM 1009 O O . SER A 1 139 ? -29.983 12.702 -14.836 1.00 12.78 137 SER A O 1
ATOM 1012 N N . GLY A 1 140 ? -28.102 11.637 -14.166 1.00 11.66 138 GLY A N 1
ATOM 1013 C CA . GLY A 1 140 ? -28.899 10.622 -13.467 1.00 10.63 138 GLY A CA 1
ATOM 1014 C C . GLY A 1 140 ? -29.554 11.237 -12.230 1.00 15.79 138 GLY A C 1
ATOM 1015 O O . GLY A 1 140 ? -30.734 10.986 -11.950 1.00 13.92 138 GLY A O 1
ATOM 1016 N N . VAL A 1 141 ? -28.855 12.086 -11.482 1.00 10.82 139 VAL A N 1
ATOM 1017 C CA . VAL A 1 141 ? -29.533 12.757 -10.365 1.00 10.23 139 VAL A CA 1
ATOM 1018 C C . VAL A 1 141 ? -30.510 13.849 -10.849 1.00 11.40 139 VAL A C 1
ATOM 1019 O O . VAL A 1 141 ? -31.573 14.076 -10.241 1.00 13.95 139 VAL A O 1
ATOM 1023 N N . ALA A 1 142 ? -30.193 14.509 -11.961 1.00 11.19 140 ALA A N 1
ATOM 1024 C CA . ALA A 1 142 ? -31.131 15.429 -12.604 1.00 11.50 140 ALA A CA 1
ATOM 1025 C C . ALA A 1 142 ? -32.479 14.762 -12.865 1.00 12.39 140 ALA A C 1
ATOM 1026 O O . ALA A 1 142 ? -33.533 15.362 -12.622 1.00 12.80 140 ALA A O 1
ATOM 1028 N N . ALA A 1 143 ? -32.412 13.520 -13.332 1.00 13.38 141 ALA A N 1
ATOM 1029 C CA . ALA A 1 143 ? -33.662 12.819 -13.666 1.00 15.18 141 ALA A CA 1
ATOM 1030 C C . ALA A 1 143 ? -34.465 12.544 -12.394 1.00 17.09 141 ALA A C 1
ATOM 1031 O O . ALA A 1 143 ? -35.703 12.608 -12.441 1.00 16.18 141 ALA A O 1
ATOM 1033 N N . LYS A 1 144 ? -33.817 12.270 -11.262 1.00 13.17 142 LYS A N 1
ATOM 1034 C CA . LYS A 1 144 ? -34.554 12.132 -10.008 1.00 17.70 142 LYS A CA 1
ATOM 1035 C C . LYS A 1 144 ? -35.299 13.391 -9.545 1.00 14.62 142 LYS A C 1
ATOM 1036 O O . LYS A 1 144 ? -36.410 13.298 -9.002 1.00 14.95 142 LYS A O 1
ATOM 1042 N N . ALA A 1 145 ? -34.671 14.549 -9.743 1.00 13.33 143 ALA A N 1
ATOM 1043 C CA . ALA A 1 145 ? -35.273 15.858 -9.511 1.00 12.83 143 ALA A CA 1
ATOM 1044 C C . ALA A 1 145 ? -36.435 16.061 -10.495 1.00 16.30 143 ALA A C 1
ATOM 1045 O O . ALA A 1 145 ? -37.522 16.460 -10.064 1.00 16.07 143 ALA A O 1
ATOM 1047 N N . ARG A 1 146 ? -36.233 15.806 -11.790 1.00 11.49 144 ARG A N 1
ATOM 1048 C CA . ARG A 1 146 ? -37.356 15.943 -12.726 1.00 14.26 144 ARG A CA 1
ATOM 1049 C C . ARG A 1 146 ? -38.549 15.032 -12.426 1.00 16.69 144 ARG A C 1
ATOM 1050 O O . ARG A 1 146 ? -39.689 15.424 -12.702 1.00 17.60 144 ARG A O 1
ATOM 1058 N N . GLU A 1 147 ? -38.297 13.860 -11.852 1.00 15.44 145 GLU A N 1
ATOM 1059 C CA . GLU A 1 147 ? -39.400 12.976 -11.456 1.00 18.24 145 GLU A CA 1
ATOM 1060 C C . GLU A 1 147 ? -40.306 13.581 -10.377 1.00 19.22 145 GLU A C 1
ATOM 1061 O O . GLU A 1 147 ? -41.455 13.162 -10.222 1.00 18.87 145 GLU A O 1
ATOM 1067 N N . LYS A 1 148 ? -39.787 14.551 -9.632 1.00 17.96 146 LYS A N 1
ATOM 1068 C CA . LYS A 1 148 ? -40.482 15.245 -8.551 1.00 15.50 146 LYS A CA 1
ATOM 1069 C C . LYS A 1 148 ? -41.215 16.464 -9.113 1.00 15.10 146 LYS A C 1
ATOM 1070 O O . LYS A 1 148 ? -41.756 17.236 -8.341 1.00 16.98 146 LYS A O 1
ATOM 1076 N N . GLY A 1 149 ? -41.193 16.677 -10.425 1.00 13.44 147 GLY A N 1
ATOM 1077 C CA . GLY A 1 149 ? -41.828 17.877 -10.956 1.00 16.27 147 GLY A CA 1
ATOM 1078 C C . GLY A 1 149 ? -40.986 19.134 -11.076 1.00 12.63 147 GLY A C 1
ATOM 1079 O O . GLY A 1 149 ? -41.506 20.168 -11.476 1.00 13.98 147 GLY A O 1
ATOM 1080 N N . ILE A 1 150 ? -39.694 19.009 -10.760 1.00 11.13 148 ILE A N 1
ATOM 1081 C CA . ILE A 1 150 ? -38.748 20.111 -10.819 1.00 12.45 148 ILE A CA 1
ATOM 1082 C C . ILE A 1 150 ? -38.267 20.415 -12.237 1.00 10.21 148 ILE A C 1
ATOM 1083 O O . ILE A 1 150 ? -37.954 19.521 -13.043 1.00 12.17 148 ILE A O 1
ATOM 1088 N N . ARG A 1 151 ? -38.183 21.700 -12.545 1.00 11.53 149 ARG A N 1
ATOM 1089 C CA . ARG A 1 151 ? -37.596 22.091 -13.798 1.00 13.49 149 ARG A CA 1
ATOM 1090 C C . ARG A 1 151 ? -36.067 22.110 -13.679 1.00 12.42 149 ARG A C 1
ATOM 1091 O O . ARG A 1 151 ? -35.535 22.795 -12.806 1.00 13.90 149 ARG A O 1
ATOM 1099 N N . VAL A 1 152 ? -35.410 21.369 -14.573 1.00 15.17 150 VAL A N 1
ATOM 1100 C CA . VAL A 1 152 ? -33.954 21.177 -14.424 1.00 12.29 150 VAL A CA 1
ATOM 1101 C C . VAL A 1 152 ? -33.363 21.239 -15.821 1.00 13.65 150 VAL A C 1
ATOM 1102 O O . VAL A 1 152 ? -33.896 20.640 -16.766 1.00 14.59 150 VAL A O 1
ATOM 1106 N N . ARG A 1 153 ? -32.258 21.975 -15.915 1.00 11.69 151 ARG A N 1
ATOM 1107 C CA . ARG A 1 153 ? -31.394 21.914 -17.101 1.00 12.02 151 ARG A CA 1
ATOM 1108 C C . ARG A 1 153 ? -30.131 21.089 -16.817 1.00 14.24 151 ARG A C 1
ATOM 1109 O O . ARG A 1 153 ? -29.478 21.344 -15.793 1.00 13.83 151 ARG A O 1
ATOM 1117 N N . THR A 1 154 ? -29.803 20.128 -17.681 1.00 13.75 152 THR A N 1
ATOM 1118 C CA A THR A 1 154 ? -28.677 19.227 -17.447 0.50 15.20 152 THR A CA 1
ATOM 1119 C CA B THR A 1 154 ? -28.676 19.221 -17.446 0.50 16.27 152 THR A CA 1
ATOM 1120 C C . THR A 1 154 ? -27.476 19.890 -18.106 1.00 15.57 152 THR A C 1
ATOM 1121 O O . THR A 1 154 ? -26.988 19.447 -19.158 1.00 18.14 152 THR A O 1
ATOM 1128 N N . ASP A 1 155 ? -27.047 20.984 -17.485 1.00 11.69 153 ASP A N 1
ATOM 1129 C CA . ASP A 1 155 ? -25.928 21.761 -17.985 1.00 12.87 153 ASP A CA 1
ATOM 1130 C C . ASP A 1 155 ? -25.193 22.278 -16.770 1.00 10.42 153 ASP A C 1
ATOM 1131 O O . ASP A 1 155 ? -25.762 22.378 -15.673 1.00 12.88 153 ASP A O 1
ATOM 1136 N N . PHE A 1 156 ? -23.928 22.633 -16.977 1.00 9.67 154 PHE A N 1
ATOM 1137 C CA . PHE A 1 156 ? -23.201 23.429 -15.980 1.00 9.03 154 PHE A CA 1
ATOM 1138 C C . PHE A 1 156 ? -23.642 24.893 -15.998 1.00 8.74 154 PHE A C 1
ATOM 1139 O O . PHE A 1 156 ? -23.759 25.504 -17.071 1.00 13.62 154 PHE A O 1
ATOM 1147 N N . PHE A 1 157 ? -23.858 25.448 -14.804 1.00 9.36 155 PHE A N 1
ATOM 1148 C CA . PHE A 1 157 ? -23.917 26.905 -14.661 1.00 7.29 155 PHE A CA 1
ATOM 1149 C C . PHE A 1 157 ? -22.549 27.518 -14.920 1.00 10.79 155 PHE A C 1
ATOM 1150 O O . PHE A 1 157 ? -21.550 27.112 -14.321 1.00 9.90 155 PHE A O 1
ATOM 1158 N N . GLU A 1 158 ? -22.537 28.517 -15.809 1.00 9.14 156 GLU A N 1
ATOM 1159 C CA . GLU A 1 158 ? -21.326 29.293 -16.124 1.00 10.23 156 GLU A CA 1
ATOM 1160 C C . GLU A 1 158 ? -21.868 30.543 -16.827 1.00 8.36 156 GLU A C 1
ATOM 1161 O O . GLU A 1 158 ? -23.079 30.644 -17.072 1.00 10.03 156 GLU A O 1
ATOM 1167 N N . LYS A 1 159 ? -20.991 31.469 -17.182 1.00 10.20 157 LYS A N 1
ATOM 1168 C CA A LYS A 1 159 ? -21.401 32.665 -17.915 0.50 11.38 157 LYS A CA 1
ATOM 1169 C CA B LYS A 1 159 ? -21.454 32.678 -17.867 0.50 10.91 157 LYS A CA 1
ATOM 1170 C C . LYS A 1 159 ? -22.429 32.434 -19.029 1.00 11.49 157 LYS A C 1
ATOM 1171 O O . LYS A 1 159 ? -23.528 32.999 -19.039 1.00 11.84 157 LYS A O 1
ATOM 1182 N N . ALA A 1 160 ? -22.094 31.575 -19.992 1.00 11.93 158 ALA A N 1
ATOM 1183 C CA . ALA A 1 160 ? -22.935 31.447 -21.192 1.00 11.55 158 ALA A CA 1
ATOM 1184 C C . ALA A 1 160 ? -24.305 30.841 -20.877 1.00 12.26 158 ALA A C 1
ATOM 1185 O O . ALA A 1 160 ? -25.327 31.260 -21.413 1.00 14.55 158 ALA A O 1
ATOM 1187 N N . THR A 1 161 ? -24.375 29.863 -19.979 1.00 10.36 159 THR A N 1
ATOM 1188 C CA . THR A 1 161 ? -25.655 29.219 -19.719 1.00 10.95 159 THR A CA 1
ATOM 1189 C C . THR A 1 161 ? -26.486 30.162 -18.836 1.00 12.37 159 THR A C 1
ATOM 1190 O O . THR A 1 161 ? -27.715 30.163 -18.951 1.00 13.48 159 THR A O 1
ATOM 1194 N N . ALA A 1 162 ? -25.836 30.949 -17.977 1.00 12.22 160 ALA A N 1
ATOM 1195 C CA . ALA A 1 162 ? -26.528 32.017 -17.274 1.00 14.85 160 ALA A CA 1
ATOM 1196 C C . ALA A 1 162 ? -27.131 33.060 -18.218 1.00 14.14 160 ALA A C 1
ATOM 1197 O O . ALA A 1 162 ? -28.261 33.511 -17.975 1.00 14.65 160 ALA A O 1
ATOM 1199 N N . ASP A 1 163 ? -26.409 33.413 -19.287 1.00 12.82 161 ASP A N 1
ATOM 1200 C CA . ASP A 1 163 ? -26.921 34.406 -20.243 1.00 16.21 161 ASP A CA 1
ATOM 1201 C C . ASP A 1 163 ? -28.137 33.809 -20.957 1.00 15.53 161 ASP A C 1
ATOM 1202 O O . ASP A 1 163 ? -29.109 34.510 -21.272 1.00 16.43 161 ASP A O 1
ATOM 1207 N N . ASP A 1 164 ? -28.089 32.511 -21.245 1.00 13.88 162 ASP A N 1
ATOM 1208 C CA . ASP A 1 164 ? -29.191 31.893 -21.962 1.00 13.62 162 ASP A CA 1
ATOM 1209 C C . ASP A 1 164 ? -30.465 31.928 -21.110 1.00 14.24 162 ASP A C 1
ATOM 1210 O O . ASP A 1 164 ? -31.538 32.249 -21.604 1.00 18.60 162 ASP A O 1
ATOM 1215 N N . VAL A 1 165 ? -30.352 31.608 -19.823 1.00 13.07 163 VAL A N 1
ATOM 1216 C CA . VAL A 1 165 ? -31.485 31.637 -18.914 1.00 15.14 163 VAL A CA 1
ATOM 1217 C C . VAL A 1 165 ? -31.982 33.071 -18.724 1.00 15.80 163 VAL A C 1
ATOM 1218 O O . VAL A 1 165 ? -33.195 33.272 -18.719 1.00 16.69 163 VAL A O 1
ATOM 1222 N N . ARG A 1 166 ? -31.102 34.070 -18.648 1.00 17.73 164 ARG A N 1
ATOM 1223 C CA . ARG A 1 166 ? -31.562 35.448 -18.536 1.00 17.35 164 ARG A CA 1
ATOM 1224 C C . ARG A 1 166 ? -32.398 35.808 -19.764 1.00 21.55 164 ARG A C 1
ATOM 1225 O O . ARG A 1 166 ? -33.487 36.391 -19.643 1.00 19.30 164 ARG A O 1
ATOM 1233 N N . ARG A 1 167 ? -31.899 35.439 -20.940 1.00 22.46 165 ARG A N 1
ATOM 1234 C CA . ARG A 1 167 ? -32.581 35.691 -22.207 1.00 20.11 165 ARG A CA 1
ATOM 1235 C C . ARG A 1 167 ? -34.011 35.158 -22.298 1.00 21.84 165 ARG A C 1
ATOM 1236 O O . ARG A 1 167 ? -34.883 35.869 -22.808 1.00 22.06 165 ARG A O 1
ATOM 1244 N N . THR A 1 168 ? -34.250 33.927 -21.858 1.00 20.95 166 THR A N 1
ATOM 1245 C CA . THR A 1 168 ? -35.544 33.270 -22.015 1.00 22.19 166 THR A CA 1
ATOM 1246 C C . THR A 1 168 ? -36.427 33.344 -20.769 1.00 23.09 166 THR A C 1
ATOM 1247 O O . THR A 1 168 ? -37.647 33.198 -20.879 1.00 24.53 166 THR A O 1
ATOM 1251 N N . GLU A 1 169 ? -35.835 33.521 -19.588 1.00 21.10 167 GLU A N 1
ATOM 1252 C CA . GLU A 1 169 ? -36.593 33.517 -18.338 1.00 18.84 167 GLU A CA 1
ATOM 1253 C C . GLU A 1 169 ? -36.600 34.834 -17.571 1.00 18.70 167 GLU A C 1
ATOM 1254 O O . GLU A 1 169 ? -37.362 34.952 -16.607 1.00 20.91 167 GLU A O 1
ATOM 1260 N N . GLY A 1 170 ? -35.765 35.795 -17.954 1.00 17.09 168 GLY A N 1
ATOM 1261 C CA . GLY A 1 170 ? -35.663 37.029 -17.197 1.00 16.41 168 GLY A CA 1
ATOM 1262 C C . GLY A 1 170 ? -34.811 36.777 -15.968 1.00 17.54 168 GLY A C 1
ATOM 1263 O O . GLY A 1 170 ? -34.281 35.670 -15.794 1.00 17.62 168 GLY A O 1
ATOM 1264 N N . PRO A 1 171 ? -34.663 37.809 -15.127 1.00 16.16 169 PRO A N 1
ATOM 1265 C CA . PRO A 1 171 ? -33.813 37.818 -13.941 1.00 15.43 169 PRO A CA 1
ATOM 1266 C C . PRO A 1 171 ? -34.246 36.927 -12.788 1.00 15.85 169 PRO A C 1
ATOM 1267 O O . PRO A 1 171 ? -35.447 36.760 -12.564 1.00 15.55 169 PRO A O 1
ATOM 1271 N N . ALA A 1 172 ? -33.268 36.356 -12.081 1.00 13.32 170 ALA A N 1
ATOM 1272 C CA . ALA A 1 172 ? -33.573 35.574 -10.888 1.00 13.21 170 ALA A CA 1
ATOM 1273 C C . ALA A 1 172 ? -33.482 36.427 -9.621 1.00 12.15 170 ALA A C 1
ATOM 1274 O O . ALA A 1 172 ? -32.538 37.208 -9.482 1.00 13.77 170 ALA A O 1
ATOM 1276 N N . ASN A 1 173 ? -34.454 36.258 -8.727 1.00 10.34 171 ASN A N 1
ATOM 1277 C CA . ASN A 1 173 ? -34.437 36.967 -7.456 1.00 12.67 171 ASN A CA 1
ATOM 1278 C C . ASN A 1 173 ? -33.460 36.315 -6.484 1.00 13.76 171 ASN A C 1
ATOM 1279 O O . ASN A 1 173 ? -32.915 36.994 -5.602 1.00 13.10 171 ASN A O 1
ATOM 1284 N N . VAL A 1 174 ? -33.297 35.001 -6.649 1.00 12.23 172 VAL A N 1
ATOM 1285 C CA . VAL A 1 174 ? -32.340 34.258 -5.818 1.00 11.37 172 VAL A CA 1
ATOM 1286 C C . VAL A 1 174 ? -31.597 33.331 -6.760 1.00 10.42 172 VAL A C 1
ATOM 1287 O O . VAL A 1 174 ? -32.234 32.675 -7.584 1.00 11.56 172 VAL A O 1
ATOM 1291 N N . ILE A 1 175 ? -30.265 33.319 -6.628 1.00 9.20 173 ILE A N 1
ATOM 1292 C CA . ILE A 1 175 ? -29.443 32.234 -7.159 1.00 11.17 173 ILE A CA 1
ATOM 1293 C C . ILE A 1 175 ? -28.827 31.575 -5.913 1.00 7.70 173 ILE A C 1
ATOM 1294 O O . ILE A 1 175 ? -28.238 32.220 -5.044 1.00 10.95 173 ILE A O 1
ATOM 1299 N N . TYR A 1 176 ? -28.973 30.245 -5.851 1.00 10.32 174 TYR A N 1
ATOM 1300 C CA . TYR A 1 176 ? -28.569 29.512 -4.647 1.00 7.19 174 TYR A CA 1
ATOM 1301 C C . TYR A 1 176 ? -27.685 28.330 -5.050 1.00 6.13 174 TYR A C 1
ATOM 1302 O O . TYR A 1 176 ? -27.906 27.710 -6.097 1.00 9.77 174 TYR A O 1
ATOM 1311 N N . ALA A 1 177 ? -26.671 28.042 -4.224 1.00 6.28 175 ALA A N 1
ATOM 1312 C CA . ALA A 1 177 ? -25.797 26.907 -4.515 1.00 5.59 175 ALA A CA 1
ATOM 1313 C C . ALA A 1 177 ? -25.329 26.350 -3.171 1.00 6.54 175 ALA A C 1
ATOM 1314 O O . ALA A 1 177 ? -24.765 27.075 -2.356 1.00 7.42 175 ALA A O 1
ATOM 1316 N N . ALA A 1 178 ? -25.598 25.058 -2.977 1.00 7.03 176 ALA A N 1
ATOM 1317 C CA . ALA A 1 178 ? -25.220 24.452 -1.680 1.00 5.68 176 ALA A CA 1
ATOM 1318 C C . ALA A 1 178 ? -24.176 23.360 -2.004 1.00 6.74 176 ALA A C 1
ATOM 1319 O O . ALA A 1 178 ? -24.485 22.504 -2.835 1.00 6.80 176 ALA A O 1
ATOM 1321 N N . ASN A 1 179 ? -22.982 23.360 -1.398 1.00 5.98 177 ASN A N 1
ATOM 1322 C CA . ASN A 1 179 ? -22.013 22.280 -1.683 1.00 7.00 177 ASN A CA 1
ATOM 1323 C C . ASN A 1 179 ? -21.714 22.166 -3.164 1.00 6.22 177 ASN A C 1
ATOM 1324 O O . ASN A 1 179 ? -21.459 21.088 -3.680 1.00 7.88 177 ASN A O 1
ATOM 1329 N N . THR A 1 180 ? -21.709 23.302 -3.838 1.00 5.13 178 THR A N 1
ATOM 1330 C CA . THR A 1 180 ? -21.453 23.356 -5.281 1.00 6.08 178 THR A CA 1
ATOM 1331 C C . THR A 1 180 ? -20.463 24.442 -5.696 1.00 6.51 178 THR A C 1
ATOM 1332 O O . THR A 1 180 ? -19.598 24.206 -6.552 1.00 6.70 178 THR A O 1
ATOM 1336 N N . LEU A 1 181 ? -20.567 25.646 -5.130 1.00 6.91 179 LEU A N 1
ATOM 1337 C CA . LEU A 1 181 ? -19.663 26.689 -5.595 1.00 7.40 179 LEU A CA 1
ATOM 1338 C C . LEU A 1 181 ? -18.209 26.289 -5.323 1.00 6.72 179 LEU A C 1
ATOM 1339 O O . LEU A 1 181 ? -17.318 26.593 -6.129 1.00 8.48 179 LEU A O 1
ATOM 1344 N N . CYS A 1 182 ? -17.964 25.679 -4.161 1.00 7.15 180 CYS A N 1
ATOM 1345 C CA . CYS A 1 182 ? -16.571 25.318 -3.883 1.00 4.75 180 CYS A CA 1
ATOM 1346 C C . CYS A 1 182 ? -16.073 24.169 -4.764 1.00 4.76 180 CYS A C 1
ATOM 1347 O O . CYS A 1 182 ? -14.893 23.893 -4.712 1.00 7.01 180 CYS A O 1
ATOM 1350 N N . HIS A 1 183 ? -16.946 23.572 -5.574 1.00 5.25 181 HIS A N 1
ATOM 1351 C CA . HIS A 1 183 ? -16.493 22.518 -6.489 1.00 5.72 181 HIS A CA 1
ATOM 1352 C C . HIS A 1 183 ? -15.985 23.113 -7.814 1.00 9.49 181 HIS A C 1
ATOM 1353 O O . HIS A 1 183 ? -15.494 22.343 -8.650 1.00 11.18 181 HIS A O 1
ATOM 1360 N N . ILE A 1 184 ? -16.157 24.420 -8.024 1.00 5.50 182 ILE A N 1
ATOM 1361 C CA . ILE A 1 184 ? -16.085 25.027 -9.350 1.00 6.95 182 ILE A CA 1
ATOM 1362 C C . ILE A 1 184 ? -14.862 25.935 -9.455 1.00 9.48 182 ILE A C 1
ATOM 1363 O O . ILE A 1 184 ? -14.836 27.031 -8.911 1.00 7.36 182 ILE A O 1
ATOM 1368 N N . PRO A 1 185 ? -13.774 25.475 -10.080 1.00 8.80 183 PRO A N 1
ATOM 1369 C CA . PRO A 1 185 ? -12.607 26.360 -10.181 1.00 9.66 183 PRO A CA 1
ATOM 1370 C C . PRO A 1 185 ? -12.845 27.620 -10.997 1.00 11.85 183 PRO A C 1
ATOM 1371 O O . PRO A 1 185 ? -12.167 28.644 -10.773 1.00 11.41 183 PRO A O 1
ATOM 1375 N N . TYR A 1 186 ? -13.798 27.523 -11.920 1.00 11.59 184 TYR A N 1
ATOM 1376 C CA . TYR A 1 186 ? -14.125 28.611 -12.844 1.00 10.72 184 TYR A CA 1
ATOM 1377 C C . TYR A 1 186 ? -15.147 29.538 -12.210 1.00 12.44 184 TYR A C 1
ATOM 1378 O O . TYR A 1 186 ? -16.138 29.934 -12.835 1.00 10.45 184 TYR A O 1
ATOM 1387 N N . VAL A 1 187 ? -14.907 29.802 -10.926 1.00 10.59 185 VAL A N 1
ATOM 1388 C CA . VAL A 1 187 ? -15.724 30.699 -10.102 1.00 10.14 185 VAL A CA 1
ATOM 1389 C C . VAL A 1 187 ? -15.890 32.092 -10.708 1.00 12.83 185 VAL A C 1
ATOM 1390 O O . VAL A 1 187 ? -16.965 32.683 -10.526 1.00 14.89 185 VAL A O 1
ATOM 1394 N N . GLN A 1 188 ? -14.881 32.580 -11.444 1.00 11.09 186 GLN A N 1
ATOM 1395 C CA . GLN A 1 188 ? -15.112 33.870 -12.123 1.00 12.09 186 GLN A CA 1
ATOM 1396 C C . GLN A 1 188 ? -16.206 33.777 -13.183 1.00 12.82 186 GLN A C 1
ATOM 1397 O O . GLN A 1 188 ? -17.025 34.700 -13.213 1.00 13.46 186 GLN A O 1
ATOM 1403 N N . SER A 1 189 ? -16.222 32.726 -14.002 1.0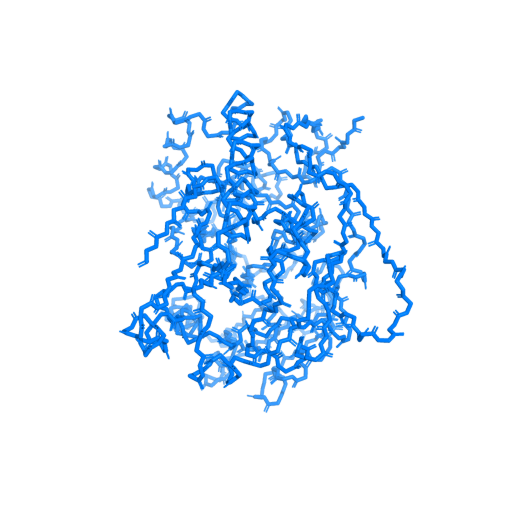0 13.57 187 SER A N 1
ATOM 1404 C CA . SER A 1 189 ? -17.291 32.524 -14.991 1.00 13.53 187 SER A CA 1
ATOM 1405 C C . SER A 1 189 ? -18.649 32.467 -14.267 1.00 14.33 187 SER A C 1
ATOM 1406 O O . SER A 1 189 ? -19.640 33.102 -14.661 1.00 14.05 187 SER A O 1
ATOM 1409 N N . VAL A 1 190 ? -18.709 31.718 -13.170 1.00 11.13 188 VAL A N 1
ATOM 1410 C CA . VAL A 1 190 ? -19.969 31.574 -12.429 1.00 12.26 188 VAL A CA 1
ATOM 1411 C C . VAL A 1 190 ? -20.403 32.954 -11.935 1.00 9.35 188 VAL A C 1
ATOM 1412 O O . VAL A 1 190 ? -21.590 33.288 -12.011 1.00 11.68 188 VAL A O 1
ATOM 1416 N N . LEU A 1 191 ? -19.467 33.773 -11.455 1.00 10.96 189 LEU A N 1
ATOM 1417 C CA . LEU A 1 191 ? -19.809 35.109 -10.976 1.00 9.30 189 LEU A CA 1
ATOM 1418 C C . LEU A 1 191 ? -20.252 36.048 -12.077 1.00 9.50 189 LEU A C 1
ATOM 1419 O O . LEU A 1 191 ? -21.161 36.842 -11.858 1.00 11.39 189 LEU A O 1
ATOM 1424 N N . GLU A 1 192 ? -19.671 35.877 -13.261 1.00 9.46 190 GLU A N 1
ATOM 1425 C CA . GLU A 1 192 ? -20.131 36.686 -14.391 1.00 12.49 190 GLU A CA 1
ATOM 1426 C C . GLU A 1 192 ? -21.539 36.212 -14.768 1.00 14.48 190 GLU A C 1
ATOM 1427 O O . GLU A 1 192 ? -22.368 37.023 -15.157 1.00 14.95 190 GLU A O 1
ATOM 1433 N N . GLY A 1 193 ? -21.799 34.908 -14.674 1.00 11.47 191 GLY A N 1
ATOM 1434 C CA . GLY A 1 193 ? -23.162 34.424 -14.870 1.00 10.64 191 GLY A CA 1
ATOM 1435 C C . GLY A 1 193 ? -24.161 34.932 -13.841 1.00 9.81 191 GLY A C 1
ATOM 1436 O O . GLY A 1 193 ? -25.274 35.326 -14.185 1.00 11.54 191 GLY A O 1
ATOM 1437 N N . VAL A 1 194 ? -23.797 34.921 -12.565 1.00 11.22 192 VAL A N 1
ATOM 1438 C CA . VAL A 1 194 ? -24.662 35.523 -11.574 1.00 13.23 192 VAL A CA 1
ATOM 1439 C C . VAL A 1 194 ? -24.925 37.002 -11.870 1.00 14.15 192 VAL A C 1
ATOM 1440 O O . VAL A 1 194 ? -26.064 37.461 -11.790 1.00 14.58 192 VAL A O 1
ATOM 1444 N N . ASP A 1 195 ? -23.877 37.746 -12.218 1.00 14.24 193 ASP A N 1
ATOM 1445 C CA . ASP A 1 195 ? -24.078 39.142 -12.641 1.00 13.20 193 ASP A CA 1
ATOM 1446 C C . ASP A 1 195 ? -25.021 39.291 -13.836 1.00 14.76 193 ASP A C 1
ATOM 1447 O O . ASP A 1 195 ? -25.801 40.248 -13.846 1.00 15.94 193 ASP A O 1
ATOM 1452 N N . ALA A 1 196 ? -25.001 38.359 -14.790 1.00 13.49 194 ALA A N 1
ATOM 1453 C CA . ALA A 1 196 ? -25.865 38.491 -15.959 1.00 14.15 194 ALA A CA 1
ATOM 1454 C C . ALA A 1 196 ? -27.311 38.199 -15.552 1.00 14.99 194 ALA A C 1
ATOM 1455 O O . ALA A 1 196 ? -28.245 38.806 -16.049 1.00 17.60 194 ALA A O 1
ATOM 1457 N N . LEU A 1 197 ? -27.511 37.270 -14.622 1.00 14.56 195 LEU A N 1
ATOM 1458 C CA . LEU A 1 197 ? -28.820 36.670 -14.364 1.00 14.13 195 LEU A CA 1
ATOM 1459 C C . LEU A 1 197 ? -29.505 37.240 -13.114 1.00 13.13 195 LEU A C 1
ATOM 1460 O O . LEU A 1 197 ? -30.726 37.181 -13.011 1.00 14.00 195 LEU A O 1
ATOM 1465 N N . LEU A 1 198 ? -28.765 37.745 -12.133 1.00 14.94 196 LEU A N 1
ATOM 1466 C CA . LEU A 1 198 ? -29.426 38.085 -10.877 1.00 13.51 196 LEU A CA 1
ATOM 1467 C C . LEU A 1 198 ? -30.154 39.432 -11.014 1.00 14.44 196 LEU A C 1
ATOM 1468 O O . LEU A 1 198 ? -29.667 40.367 -11.664 1.00 17.42 196 LEU A O 1
ATOM 1473 N N . ALA A 1 199 ? -31.338 39.518 -10.420 1.00 15.00 197 ALA A N 1
ATOM 1474 C CA . ALA A 1 199 ? -32.046 40.792 -10.327 1.00 18.72 197 ALA A CA 1
ATOM 1475 C C . ALA A 1 199 ? -31.134 41.807 -9.660 1.00 19.52 197 ALA A C 1
ATOM 1476 O O . ALA A 1 199 ? -30.257 41.477 -8.867 1.00 15.03 197 ALA A O 1
ATOM 1478 N N . PRO A 1 200 ? -31.340 43.093 -9.978 1.00 22.04 198 PRO A N 1
ATOM 1479 C CA . PRO A 1 200 ? -30.511 44.102 -9.336 1.00 19.37 198 PRO A CA 1
ATOM 1480 C C . PRO A 1 200 ? -30.639 44.106 -7.811 1.00 19.23 198 PRO A C 1
ATOM 1481 O O . PRO A 1 200 ? -29.641 44.433 -7.143 1.00 18.88 198 PRO A O 1
ATOM 1485 N N . ASP A 1 201 ? -31.815 43.735 -7.299 1.00 16.24 199 ASP A N 1
ATOM 1486 C CA . ASP A 1 201 ? -32.002 43.584 -5.854 1.00 16.31 199 ASP A CA 1
ATOM 1487 C C . ASP A 1 201 ? -32.042 42.120 -5.394 1.00 16.16 199 ASP A C 1
ATOM 1488 O O . ASP A 1 201 ? -32.593 41.789 -4.348 1.00 16.04 199 ASP A O 1
ATOM 1493 N N . GLY A 1 202 ? -31.436 41.226 -6.166 1.00 14.27 200 GLY A N 1
ATOM 1494 C CA . GLY A 1 202 ? -31.438 39.822 -5.750 1.00 13.65 200 GLY A CA 1
ATOM 1495 C C . GLY A 1 202 ? -30.229 39.414 -4.922 1.00 12.57 200 GLY A C 1
ATOM 1496 O O . GLY A 1 202 ? -29.361 40.231 -4.618 1.00 12.11 200 GLY A O 1
ATOM 1497 N N . VAL A 1 203 ? -30.159 38.140 -4.549 1.00 14.39 201 VAL A N 1
ATOM 1498 C CA . VAL A 1 203 ? -29.018 37.685 -3.737 1.00 8.80 201 VAL A CA 1
ATOM 1499 C C . VAL A 1 203 ? -28.512 36.399 -4.349 1.00 8.97 201 VAL A C 1
ATOM 1500 O O . VAL A 1 203 ? -29.287 35.593 -4.862 1.00 9.79 201 VAL A O 1
ATOM 1504 N N . PHE A 1 204 ? -27.192 36.255 -4.275 1.00 8.55 202 PHE A N 1
ATOM 1505 C CA . PHE A 1 204 ? -26.569 34.980 -4.574 1.00 8.96 202 PHE A CA 1
ATOM 1506 C C . PHE A 1 204 ? -26.130 34.392 -3.242 1.00 9.31 202 PHE A C 1
ATOM 1507 O O . PHE A 1 204 ? -25.359 35.034 -2.511 1.00 8.31 202 PHE A O 1
ATOM 1515 N N . VAL A 1 205 ? -26.621 33.188 -2.963 1.00 8.45 203 VAL A N 1
ATOM 1516 C CA . VAL A 1 205 ? -26.445 32.673 -1.608 1.00 8.25 203 VAL A CA 1
ATOM 1517 C C . VAL A 1 205 ? -25.788 31.321 -1.804 1.00 7.06 203 VAL A C 1
ATOM 1518 O O . VAL A 1 205 ? -26.266 30.531 -2.604 1.00 8.59 203 VAL A O 1
ATOM 1522 N N . PHE A 1 206 ? -24.680 31.063 -1.107 1.00 6.17 204 PHE A N 1
ATOM 1523 C CA . PHE A 1 206 ? -24.100 29.727 -1.221 1.00 5.98 204 PHE A CA 1
ATOM 1524 C C . PHE A 1 206 ? -23.605 29.221 0.123 1.00 5.97 204 PHE A C 1
ATOM 1525 O O . PHE A 1 206 ? -23.139 30.050 0.895 1.00 6.93 204 PHE A O 1
ATOM 1533 N N . GLU A 1 207 ? -23.590 27.900 0.336 1.00 6.63 205 GLU A N 1
ATOM 1534 C CA . GLU A 1 207 ? -23.114 27.390 1.616 1.00 6.80 205 GLU A CA 1
ATOM 1535 C C . GLU A 1 207 ? -22.175 26.233 1.268 1.00 6.84 205 GLU A C 1
ATOM 1536 O O . GLU A 1 207 ? -22.418 25.425 0.355 1.00 6.52 205 GLU A O 1
ATOM 1542 N N . ASP A 1 208 ? -21.019 26.233 1.926 1.00 5.21 206 ASP A N 1
ATOM 1543 C CA . ASP A 1 208 ? -19.936 25.287 1.591 1.00 7.64 206 ASP A CA 1
ATOM 1544 C C . ASP A 1 208 ? -19.093 25.047 2.854 1.00 6.90 206 ASP A C 1
ATOM 1545 O O . ASP A 1 208 ? -19.136 25.823 3.831 1.00 4.79 206 ASP A O 1
ATOM 1550 N N . PRO A 1 209 ? -18.342 23.935 2.912 1.00 7.13 207 PRO A N 1
ATOM 1551 C CA . PRO A 1 209 ? -17.470 23.689 4.059 1.00 6.08 207 PRO A CA 1
ATOM 1552 C C . PRO A 1 209 ? -16.591 24.873 4.411 1.00 3.46 207 PRO A C 1
ATOM 1553 O O . PRO A 1 209 ? -15.986 25.504 3.531 1.00 8.87 207 PRO A O 1
ATOM 1557 N N . TYR A 1 210 ? -16.546 25.121 5.728 1.00 5.29 208 TYR A N 1
ATOM 1558 C CA . TYR A 1 210 ? -15.895 26.345 6.181 1.00 6.98 208 TYR A CA 1
ATOM 1559 C C . TYR A 1 210 ? -14.455 26.071 6.597 1.00 4.38 208 TYR A C 1
ATOM 1560 O O . TYR A 1 210 ? -14.198 25.170 7.407 1.00 6.04 208 TYR A O 1
ATOM 1569 N N . LEU A 1 211 ? -13.510 26.865 6.098 1.00 5.16 209 LEU A N 1
ATOM 1570 C CA . LEU A 1 211 ? -12.111 26.728 6.525 1.00 5.58 209 LEU A CA 1
ATOM 1571 C C . LEU A 1 211 ? -11.971 26.715 8.046 1.00 6.91 209 LEU A C 1
ATOM 1572 O O . LEU A 1 211 ? -11.148 25.989 8.585 1.00 8.14 209 LEU A O 1
ATOM 1577 N N . GLY A 1 212 ? -12.703 27.576 8.742 1.00 6.89 210 GLY A N 1
ATOM 1578 C CA . GLY A 1 212 ? -12.503 27.608 10.191 1.00 6.36 210 GLY A CA 1
ATOM 1579 C C . GLY A 1 212 ? -12.794 26.290 10.869 1.00 8.41 210 GLY A C 1
ATOM 1580 O O . GLY A 1 212 ? -12.103 25.905 11.834 1.00 7.20 210 GLY A O 1
ATOM 1581 N N . ASP A 1 213 ? -13.869 25.643 10.435 1.00 7.28 211 ASP A N 1
ATOM 1582 C CA . ASP A 1 213 ? -14.122 24.299 10.917 1.00 7.10 211 ASP A CA 1
ATOM 1583 C C . ASP A 1 213 ? -13.105 23.228 10.541 1.00 6.90 211 ASP A C 1
ATOM 1584 O O . ASP A 1 213 ? -12.778 22.354 11.370 1.00 6.93 211 ASP A O 1
ATOM 1589 N N . ILE A 1 214 ? -12.653 23.284 9.292 1.00 7.30 212 ILE A N 1
ATOM 1590 C CA . ILE A 1 214 ? -11.656 22.325 8.773 1.00 5.75 212 ILE A CA 1
ATOM 1591 C C . ILE A 1 214 ? -10.423 22.488 9.656 1.00 7.64 212 ILE A C 1
ATOM 1592 O O . ILE A 1 214 ? -9.872 21.504 10.128 1.00 7.09 212 ILE A O 1
ATOM 1597 N N . VAL A 1 215 ? -10.007 23.724 9.910 1.00 8.95 213 VAL A N 1
ATOM 1598 C CA . VAL A 1 215 ? -8.795 23.924 10.731 1.00 7.59 213 VAL A CA 1
ATOM 1599 C C . VAL A 1 215 ? -8.982 23.482 12.196 1.00 8.14 213 VAL A C 1
ATOM 1600 O O . VAL A 1 215 ? -8.158 22.783 12.817 1.00 9.72 213 VAL A O 1
ATOM 1604 N N . ALA A 1 216 ? -10.148 23.801 12.733 1.00 8.56 214 ALA A N 1
ATOM 1605 C CA . ALA A 1 216 ? -10.361 23.521 14.149 1.00 7.57 214 ALA A CA 1
ATOM 1606 C C . ALA A 1 216 ? -10.524 22.018 14.363 1.00 11.90 214 ALA A C 1
ATOM 1607 O O . ALA A 1 216 ? -10.228 21.526 15.454 1.00 14.43 214 ALA A O 1
ATOM 1609 N N . LYS A 1 217 ? -11.029 21.305 13.353 1.00 6.19 215 LYS A N 1
ATOM 1610 C CA . LYS A 1 217 ? -11.363 19.874 13.573 1.00 7.89 215 LYS A CA 1
ATOM 1611 C C . LYS A 1 217 ? -10.354 18.980 12.888 1.00 8.28 215 LYS A C 1
ATOM 1612 O O . LYS A 1 217 ? -10.487 17.766 12.948 1.00 8.34 215 LYS A O 1
ATOM 1618 N N . THR A 1 218 ? -9.359 19.600 12.253 1.00 6.59 216 THR A N 1
ATOM 1619 C CA . THR A 1 218 ? -8.430 18.878 11.385 1.00 7.66 216 THR A CA 1
ATOM 1620 C C . THR A 1 218 ? -9.149 17.913 10.451 1.00 7.49 216 THR A C 1
ATOM 1621 O O . THR A 1 218 ? -8.722 16.779 10.263 1.00 9.41 216 THR A O 1
ATOM 1625 N N . SER A 1 219 ? -10.216 18.384 9.813 1.00 6.95 217 SER A N 1
ATOM 1626 C CA . SER A 1 219 ? -11.034 17.459 9.012 1.00 7.05 217 SER A CA 1
ATOM 1627 C C . SER A 1 219 ? -10.502 17.525 7.578 1.00 7.05 217 SER A C 1
ATOM 1628 O O . SER A 1 219 ? -11.164 18.029 6.662 1.00 7.23 217 SER A O 1
ATOM 1631 N N . PHE A 1 220 ? -9.321 16.924 7.375 1.00 5.99 218 PHE A N 1
ATOM 1632 C CA . PHE A 1 220 ? -8.649 16.946 6.080 1.00 6.85 218 PHE A CA 1
ATOM 1633 C C . PHE A 1 220 ? -9.467 16.141 5.090 1.00 6.26 218 PHE A C 1
ATOM 1634 O O . PHE A 1 220 ? -9.206 16.328 3.882 1.00 3.68 218 PHE A O 1
ATOM 1642 N N . ASP A 1 221 ? -10.371 15.242 5.501 1.00 5.04 219 ASP A N 1
ATOM 1643 C CA . ASP A 1 221 ? -11.189 14.532 4.524 1.00 4.14 219 ASP A CA 1
ATOM 1644 C C . ASP A 1 221 ? -12.139 15.455 3.730 1.00 4.12 219 ASP A C 1
ATOM 1645 O O . ASP A 1 221 ? -12.812 14.979 2.807 1.00 7.49 219 ASP A O 1
ATOM 1650 N N . GLN A 1 222 ? -12.207 16.736 4.088 1.00 3.94 220 GLN A N 1
ATOM 1651 C CA . GLN A 1 222 ? -13.078 17.693 3.420 1.00 6.05 220 GLN A CA 1
ATOM 1652 C C . GLN A 1 222 ? -12.213 18.180 2.260 1.00 7.69 220 GLN A C 1
ATOM 1653 O O . GLN A 1 222 ? -12.645 18.990 1.438 1.00 6.93 220 GLN A O 1
ATOM 1659 N N . ILE A 1 223 ? -10.995 17.647 2.148 1.00 7.06 221 ILE A N 1
ATOM 1660 C CA . ILE A 1 223 ? -10.168 18.029 1.013 1.00 7.93 221 ILE A CA 1
ATOM 1661 C C . ILE A 1 223 ? -10.046 16.870 0.014 1.00 6.45 221 ILE A C 1
ATOM 1662 O O . ILE A 1 223 ? -9.508 15.839 0.371 1.00 5.99 221 ILE A O 1
ATOM 1667 N N . PHE A 1 224 ? -10.540 17.029 -1.212 1.00 7.89 222 PHE A N 1
ATOM 1668 C CA . PHE A 1 224 ? -10.601 16.026 -2.296 1.00 6.53 222 PHE A CA 1
ATOM 1669 C C . PHE A 1 224 ? -11.012 16.712 -3.594 1.00 4.91 222 PHE A C 1
ATOM 1670 O O . PHE A 1 224 ? -11.226 17.926 -3.575 1.00 6.51 222 PHE A O 1
ATOM 1678 N N . ASP A 1 225 ? -11.078 15.953 -4.686 1.00 6.79 223 ASP A N 1
ATOM 1679 C CA . ASP A 1 225 ? -11.179 16.494 -6.031 1.00 7.53 223 ASP A CA 1
ATOM 1680 C C . ASP A 1 225 ? -12.331 17.491 -6.160 1.00 6.86 223 ASP A C 1
ATOM 1681 O O . ASP A 1 225 ? -12.157 18.547 -6.789 1.00 6.38 223 ASP A O 1
ATOM 1686 N N . GLU A 1 226 ? -13.464 17.152 -5.552 1.00 6.33 224 GLU A N 1
ATOM 1687 C CA . GLU A 1 226 ? -14.639 18.025 -5.715 1.00 6.08 224 GLU A CA 1
ATOM 1688 C C . GLU A 1 226 ? -14.642 19.269 -4.817 1.00 7.86 224 GLU A C 1
ATOM 1689 O O . GLU A 1 226 ? -15.525 20.144 -5.000 1.00 9.63 224 GLU A O 1
ATOM 1695 N N . HIS A 1 227 ? -13.705 19.367 -3.877 1.00 6.64 225 HIS A N 1
ATOM 1696 C 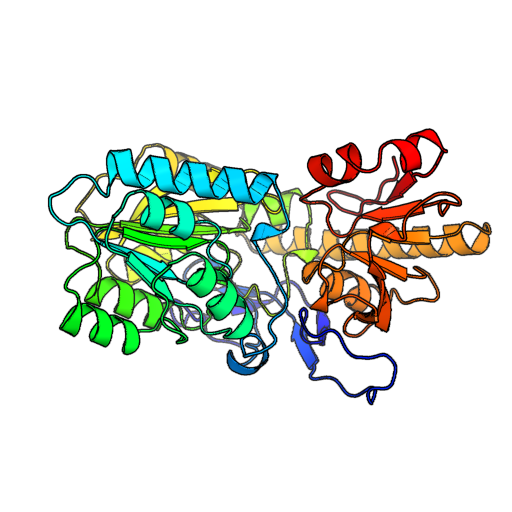CA . HIS A 1 227 ? -13.637 20.591 -3.079 1.00 5.73 225 HIS A CA 1
ATOM 1697 C C . HIS A 1 227 ? -12.408 21.407 -3.449 1.00 7.50 225 HIS A C 1
ATOM 1698 O O . HIS A 1 227 ? -11.380 21.335 -2.797 1.00 8.61 225 HIS A O 1
ATOM 1705 N N . PHE A 1 228 ? -12.532 22.141 -4.550 1.00 8.00 226 PHE A N 1
ATOM 1706 C CA . PHE A 1 228 ? -11.511 23.056 -5.046 1.00 6.14 226 PHE A CA 1
ATOM 1707 C C . PHE A 1 228 ? -11.142 24.221 -4.129 1.00 8.88 226 PHE A C 1
ATOM 1708 O O . PHE A 1 228 ? -9.962 24.534 -3.929 1.00 6.41 226 PHE A O 1
ATOM 1716 N N . PHE A 1 229 ? -12.176 24.827 -3.557 1.00 7.15 227 PHE A N 1
ATOM 1717 C CA . PHE A 1 229 ? -12.029 25.944 -2.641 1.00 6.12 227 PHE A CA 1
ATOM 1718 C C . PHE A 1 229 ? -12.407 25.564 -1.230 1.00 8.56 227 PHE A C 1
ATOM 1719 O O . PHE A 1 229 ? -13.409 24.882 -1.028 1.00 8.43 227 PHE A O 1
ATOM 1727 N N . LEU A 1 230 ? -11.638 26.070 -0.273 1.00 7.53 228 LEU A N 1
ATOM 1728 C CA . LEU A 1 230 ? -12.053 25.981 1.141 1.00 5.10 228 LEU A CA 1
ATOM 1729 C C . LEU A 1 230 ? -12.356 27.413 1.593 1.00 5.52 228 LEU A C 1
ATOM 1730 O O . LEU A 1 230 ? -11.465 28.150 2.059 1.00 8.70 228 LEU A O 1
ATOM 1735 N N . PHE A 1 231 ? -13.614 27.843 1.479 1.00 5.26 229 PHE A N 1
ATOM 1736 C CA . PHE A 1 231 ? -13.906 29.275 1.608 1.00 6.75 229 PHE A CA 1
ATOM 1737 C C . PHE A 1 231 ? -13.837 29.717 3.086 1.00 5.34 229 PHE A C 1
ATOM 1738 O O . PHE A 1 231 ? -14.122 28.993 4.056 1.00 9.74 229 PHE A O 1
ATOM 1746 N N . SER A 1 232 ? -13.510 30.996 3.268 1.00 5.66 230 SER A N 1
ATOM 1747 C CA . SER A 1 232 ? -13.616 31.657 4.582 1.00 7.18 230 SER A CA 1
ATOM 1748 C C . SER A 1 232 ? -14.377 32.962 4.355 1.00 8.00 230 SER A C 1
ATOM 1749 O O . SER A 1 232 ? -14.554 33.404 3.227 1.00 10.54 230 SER A O 1
ATOM 1752 N N . ALA A 1 233 ? -14.826 33.635 5.409 1.00 7.81 231 ALA A N 1
ATOM 1753 C CA . ALA A 1 233 ? -15.452 34.940 5.178 1.00 8.75 231 ALA A CA 1
ATOM 1754 C C . ALA A 1 233 ? -14.434 35.915 4.570 1.00 10.20 231 ALA A C 1
ATOM 1755 O O . ALA A 1 233 ? -14.743 36.744 3.706 1.00 10.06 231 ALA A O 1
ATOM 1757 N N . THR A 1 234 ? -13.188 35.827 5.027 1.00 9.17 232 THR A N 1
ATOM 1758 C CA . THR A 1 234 ? -12.159 36.726 4.474 1.00 10.21 232 THR A CA 1
ATOM 1759 C C . THR A 1 234 ? -11.968 36.553 2.975 1.00 9.65 232 THR A C 1
ATOM 1760 O O . THR A 1 234 ? -12.008 37.500 2.198 1.00 13.55 232 THR A O 1
ATOM 1764 N N . SER A 1 235 ? -11.771 35.324 2.515 1.00 7.80 233 SER A N 1
ATOM 1765 C CA . SER A 1 235 ? -11.611 35.143 1.069 1.00 9.80 233 SER A CA 1
ATOM 1766 C C . SER A 1 235 ? -12.872 35.384 0.253 1.00 10.01 233 SER A C 1
ATOM 1767 O O . SER A 1 235 ? -12.806 35.923 -0.845 1.00 9.84 233 SER A O 1
ATOM 1770 N N . VAL A 1 236 ? -14.035 34.985 0.758 1.00 7.41 234 VAL A N 1
ATOM 1771 C CA . VAL A 1 236 ? -15.272 35.282 0.051 1.00 9.70 234 VAL A CA 1
ATOM 1772 C C . VAL A 1 236 ? -15.549 36.778 -0.048 1.00 7.29 234 VAL A C 1
ATOM 1773 O O . VAL A 1 236 ? -16.023 37.230 -1.082 1.00 9.27 234 VAL A O 1
ATOM 1777 N N . GLN A 1 237 ? -15.347 37.526 1.033 1.00 9.77 235 GLN A N 1
ATOM 1778 C CA . GLN A 1 237 ? -15.439 38.994 0.957 1.00 11.97 235 GLN A CA 1
ATOM 1779 C C . GLN A 1 237 ? -14.579 39.561 -0.176 1.00 12.23 235 GLN A C 1
ATOM 1780 O O . GLN A 1 237 ? -15.084 40.307 -1.012 1.00 11.96 235 GLN A O 1
ATOM 1786 N N . GLY A 1 238 ? -13.303 39.182 -0.228 1.00 13.99 236 GLY A N 1
ATOM 1787 C CA . GLY A 1 238 ? -12.416 39.552 -1.340 1.00 12.11 236 GLY A CA 1
ATOM 1788 C C . GLY A 1 238 ? -12.957 39.158 -2.698 1.00 12.84 236 GLY A C 1
ATOM 1789 O O . GLY A 1 238 ? -12.981 39.933 -3.657 1.00 15.00 236 GLY A O 1
ATOM 1790 N N . MET A 1 239 ? -13.393 37.909 -2.806 1.00 10.92 237 MET A N 1
ATOM 1791 C CA . MET A 1 239 ? -13.908 37.417 -4.072 1.00 9.70 237 MET A CA 1
ATOM 1792 C C . MET A 1 239 ? -15.123 38.184 -4.571 1.00 12.96 237 MET A C 1
ATOM 1793 O O . MET A 1 239 ? -15.210 38.535 -5.749 1.00 11.00 237 MET A O 1
ATOM 1798 N N . ALA A 1 240 ? -16.092 38.388 -3.691 1.00 12.90 238 ALA A N 1
ATOM 1799 C CA . ALA A 1 240 ? -17.243 39.215 -4.057 1.00 12.68 238 ALA A CA 1
ATOM 1800 C C . ALA A 1 240 ? -16.780 40.592 -4.525 1.00 14.60 238 ALA A C 1
ATOM 1801 O O . ALA A 1 240 ? -17.117 41.054 -5.624 1.00 14.10 238 ALA A O 1
ATOM 1803 N N . GLN A 1 241 ? -16.018 41.267 -3.678 1.00 14.25 239 GLN A N 1
ATOM 1804 C CA . GLN A 1 241 ? -15.622 42.646 -3.963 1.00 14.75 239 GLN A CA 1
ATOM 1805 C C . GLN A 1 241 ? -14.939 42.730 -5.323 1.00 18.94 239 GLN A C 1
ATOM 1806 O O . GLN A 1 241 ? -15.251 43.628 -6.099 1.00 22.04 239 GLN A O 1
ATOM 1812 N N . ARG A 1 242 ? -14.043 41.793 -5.625 1.00 18.70 240 ARG A N 1
ATOM 1813 C CA . ARG A 1 242 ? -13.263 41.841 -6.861 1.00 21.86 240 ARG A CA 1
ATOM 1814 C C . ARG A 1 242 ? -14.172 41.663 -8.074 1.00 24.71 240 ARG A C 1
ATOM 1815 O O . ARG A 1 242 ? -13.730 41.880 -9.200 1.00 26.47 240 ARG A O 1
ATOM 1823 N N . CYS A 1 243 ? -15.414 41.234 -7.855 1.00 26.61 241 CYS A N 1
ATOM 1824 C CA . CYS A 1 243 ? -16.253 40.724 -8.940 1.00 26.50 241 CYS A CA 1
ATOM 1825 C C . CYS A 1 243 ? -17.540 41.525 -9.065 1.00 26.95 241 CYS A C 1
ATOM 1826 O O . CYS A 1 243 ? -18.412 41.165 -9.846 1.00 29.90 241 CYS A O 1
ATOM 1829 N N . GLY A 1 244 ? -17.667 42.605 -8.306 1.00 25.65 242 GLY A N 1
ATOM 1830 C CA . GLY A 1 244 ? -18.845 43.463 -8.356 1.00 25.63 242 GLY A CA 1
ATOM 1831 C C . GLY A 1 244 ? -19.870 43.274 -7.252 1.00 24.32 242 GLY A C 1
ATOM 1832 O O . GLY A 1 244 ? -20.851 44.021 -7.186 1.00 26.34 242 GLY A O 1
ATOM 1833 N N . PHE A 1 245 ? -19.656 42.302 -6.367 1.00 17.13 243 PHE A N 1
ATOM 1834 C CA . PHE A 1 245 ? -20.619 41.945 -5.337 1.00 15.90 243 PHE A CA 1
ATOM 1835 C C . PHE A 1 245 ? -20.099 42.362 -3.984 1.00 12.90 243 PHE A C 1
ATOM 1836 O O . PHE A 1 245 ? -19.021 42.945 -3.858 1.00 14.41 243 PHE A O 1
ATOM 1844 N N . GLU A 1 246 ? -20.876 42.059 -2.959 1.00 11.90 244 GLU A N 1
ATOM 1845 C CA . GLU A 1 246 ? -20.490 42.412 -1.602 1.00 11.50 244 GLU A CA 1
ATOM 1846 C C . GLU A 1 246 ? -21.058 41.322 -0.700 1.00 13.46 244 GLU A C 1
ATOM 1847 O O . GLU A 1 246 ? -22.218 40.903 -0.837 1.00 12.52 244 GLU A O 1
ATOM 1853 N N . LEU A 1 247 ? -20.201 40.892 0.225 1.00 10.87 245 LEU A N 1
ATOM 1854 C CA . LEU A 1 247 ? -20.637 39.991 1.281 1.00 11.68 245 LEU A CA 1
ATOM 1855 C C . LEU A 1 247 ? -21.539 40.670 2.316 1.00 14.23 245 LEU A C 1
ATOM 1856 O O . LEU A 1 247 ? -21.053 41.494 3.091 1.00 12.86 245 LEU A O 1
ATOM 1861 N N . VAL A 1 248 ? -22.836 40.349 2.314 1.00 12.18 246 VAL A N 1
ATOM 1862 C CA . VAL A 1 248 ? -23.776 41.068 3.164 1.00 13.07 246 VAL A CA 1
ATOM 1863 C C . VAL A 1 248 ? -24.400 40.241 4.296 1.00 13.54 246 VAL A C 1
ATOM 1864 O O . VAL A 1 248 ? -25.046 40.829 5.178 1.00 15.67 246 VAL A O 1
ATOM 1868 N N . ASP A 1 249 ? -24.242 38.914 4.287 1.00 8.64 247 ASP A N 1
ATOM 1869 C CA . ASP A 1 249 ? -24.563 38.144 5.484 1.00 9.95 247 ASP A CA 1
ATOM 1870 C C . ASP A 1 249 ? -23.700 36.882 5.506 1.00 8.66 247 ASP A C 1
ATOM 1871 O O . ASP A 1 249 ? -23.221 36.436 4.467 1.00 11.57 247 ASP A O 1
ATOM 1876 N N . VAL A 1 250 ? -23.558 36.349 6.718 1.00 9.35 248 VAL A N 1
ATOM 1877 C CA . VAL A 1 250 ? -22.990 35.017 6.944 1.00 8.96 248 VAL A CA 1
ATOM 1878 C C . VAL A 1 250 ? -23.770 34.315 8.033 1.00 10.75 248 VAL A C 1
ATOM 1879 O O . VAL A 1 250 ? -24.231 34.944 8.987 1.00 13.87 248 VAL A O 1
ATOM 1883 N N . GLN A 1 251 ? -23.869 32.997 7.862 1.00 10.01 249 GLN A N 1
ATOM 1884 C CA . GLN A 1 251 ? -24.478 32.169 8.888 1.00 10.27 249 GLN A CA 1
ATOM 1885 C C . GLN A 1 251 ? -23.693 30.865 8.975 1.00 8.24 249 GLN A C 1
ATOM 1886 O O . GLN A 1 251 ? -23.505 30.227 7.931 1.00 11.29 249 GLN A O 1
ATOM 1892 N N . ARG A 1 252 ? -23.265 30.516 10.178 1.00 10.16 250 ARG A N 1
ATOM 1893 C CA . ARG A 1 252 ? -22.569 29.238 10.352 1.00 9.56 250 ARG A CA 1
ATOM 1894 C C . ARG A 1 252 ? -23.615 28.139 10.404 1.00 9.98 250 ARG A C 1
ATOM 1895 O O . ARG A 1 252 ? -24.651 28.329 11.043 1.00 11.49 250 ARG A O 1
ATOM 1903 N N . LEU A 1 253 ? -23.366 26.996 9.758 1.00 7.88 251 LEU A N 1
ATOM 1904 C CA . LEU A 1 253 ? -24.279 25.859 9.776 1.00 7.85 251 LEU A CA 1
ATOM 1905 C C . LEU A 1 253 ? -23.551 24.617 10.256 1.00 8.69 251 LEU A C 1
ATOM 1906 O O . LEU A 1 253 ? -22.371 24.442 9.957 1.00 11.12 251 LEU A O 1
ATOM 1911 N N . PRO A 1 254 ? -24.240 23.752 11.019 1.00 10.97 252 PRO A N 1
ATOM 1912 C CA . PRO A 1 254 ? -23.556 22.539 11.493 1.00 11.12 252 PRO A CA 1
ATOM 1913 C C . PRO A 1 254 ? -23.367 21.391 10.507 1.00 12.68 252 PRO A C 1
ATOM 1914 O O . PRO A 1 254 ? -22.583 20.478 10.757 1.00 12.31 252 PRO A O 1
ATOM 1918 N N . VAL A 1 255 ? -24.105 21.439 9.403 1.00 10.44 253 VAL A N 1
ATOM 1919 C CA . VAL A 1 255 ? -24.122 20.401 8.396 1.00 8.14 253 VAL A CA 1
ATOM 1920 C C . VAL A 1 255 ? -22.728 20.209 7.770 1.00 9.43 253 VAL A C 1
ATOM 1921 O O . VAL A 1 255 ? -21.900 21.105 7.694 1.00 7.49 253 VAL A O 1
ATOM 1925 N N . HIS A 1 256 ? -22.497 18.989 7.321 1.00 7.54 254 HIS A N 1
ATOM 1926 C CA . HIS A 1 256 ? -21.276 18.633 6.638 1.00 6.67 254 HIS A CA 1
ATOM 1927 C C . HIS A 1 256 ? -19.965 19.001 7.285 1.00 4.49 254 HIS A C 1
ATOM 1928 O O . HIS A 1 256 ? -18.959 19.332 6.634 1.00 7.24 254 HIS A O 1
ATOM 1935 N N . GLY A 1 257 ? -20.035 18.943 8.617 1.00 5.89 255 GLY A N 1
ATOM 1936 C CA . GLY A 1 257 ? -18.831 19.093 9.430 1.00 8.43 255 GLY A CA 1
ATOM 1937 C C . GLY A 1 257 ? -18.545 20.535 9.822 1.00 8.74 255 GLY A C 1
ATOM 1938 O O . GLY A 1 257 ? -17.520 20.787 10.456 1.00 6.89 255 GLY A O 1
ATOM 1939 N N . GLY A 1 258 ? -19.438 21.440 9.410 1.00 6.09 256 GLY A N 1
ATOM 1940 C CA . GLY A 1 258 ? -19.285 22.884 9.591 1.00 8.17 256 GLY A CA 1
ATOM 1941 C C . GLY A 1 258 ? -19.162 23.664 8.302 1.00 6.70 256 GLY A C 1
ATOM 1942 O O . GLY A 1 258 ? -18.209 23.489 7.505 1.00 8.97 256 GLY A O 1
ATOM 1943 N N . GLU A 1 259 ? -20.157 24.533 8.114 1.00 4.24 257 GLU A N 1
ATOM 1944 C CA . GLU A 1 259 ? -20.255 25.333 6.894 1.00 5.03 257 GLU A CA 1
ATOM 1945 C C . GLU A 1 259 ? -20.520 26.793 7.183 1.00 4.95 257 GLU A C 1
ATOM 1946 O O . GLU A 1 259 ? -20.842 27.108 8.348 1.00 7.17 257 GLU A O 1
ATOM 1952 N N . VAL A 1 260 ? -20.337 27.634 6.180 1.00 7.42 258 VAL A N 1
ATOM 1953 C CA . VAL A 1 260 ? -20.909 28.959 6.295 1.00 8.94 258 VAL A CA 1
ATOM 1954 C C . VAL A 1 260 ? -21.779 29.136 5.081 1.00 9.07 258 VAL A C 1
ATOM 1955 O O . VAL A 1 260 ? -21.376 28.773 3.972 1.00 6.66 258 VAL A O 1
ATOM 1959 N N . ARG A 1 261 ? -22.943 29.731 5.316 1.00 9.85 259 ARG A N 1
ATOM 1960 C CA . ARG A 1 261 ? -23.788 30.232 4.241 1.00 8.49 259 ARG A CA 1
ATOM 1961 C C . ARG A 1 261 ? -23.473 31.722 4.024 1.00 9.85 259 ARG A C 1
ATOM 1962 O O . ARG A 1 261 ? -23.608 32.522 4.955 1.00 10.45 259 ARG A O 1
ATOM 1970 N N . TYR A 1 262 ? -23.032 32.050 2.815 1.00 9.09 260 TYR A N 1
ATOM 1971 C CA . TYR A 1 262 ? -22.632 33.405 2.434 1.00 10.22 260 TYR A CA 1
ATOM 1972 C C . TYR A 1 262 ? -23.744 34.026 1.597 1.00 10.57 260 TYR A C 1
ATOM 1973 O O . TYR A 1 262 ? -24.227 33.408 0.658 1.00 7.40 260 TYR A O 1
ATOM 1982 N N . THR A 1 263 ? -24.114 35.276 1.882 1.00 9.88 261 THR A N 1
ATOM 1983 C CA . THR A 1 263 ? -25.049 36.009 1.007 1.00 11.30 261 THR A CA 1
ATOM 1984 C C . THR A 1 263 ? -24.327 37.156 0.300 1.00 8.41 261 THR A C 1
ATOM 1985 O O . THR A 1 263 ? -23.829 38.045 0.990 1.00 10.68 261 THR A O 1
ATOM 1989 N N . LEU A 1 264 ? -24.313 37.133 -1.033 1.00 10.13 262 LEU A N 1
ATOM 1990 C CA . LEU A 1 264 ? -23.706 38.176 -1.844 1.00 12.21 262 LEU A CA 1
ATOM 1991 C C . LEU A 1 264 ? -24.846 38.989 -2.468 1.00 11.73 262 LEU A C 1
ATOM 1992 O O . LEU A 1 264 ? -25.849 38.450 -2.940 1.00 13.17 262 LEU A O 1
ATOM 1997 N N . ALA A 1 265 ? -24.677 40.303 -2.488 1.00 13.19 263 ALA A N 1
ATOM 1998 C CA . ALA A 1 265 ? -25.592 41.200 -3.193 1.00 13.21 263 ALA A CA 1
ATOM 1999 C C . ALA A 1 265 ? -24.761 42.074 -4.121 1.00 14.00 263 ALA A C 1
ATOM 2000 O O . ALA A 1 265 ? -23.536 42.189 -3.980 1.00 15.66 263 ALA A O 1
ATOM 2002 N N . ARG A 1 266 ? -25.401 42.735 -5.071 1.00 15.20 264 ARG A N 1
ATOM 2003 C CA . ARG A 1 266 ? -24.652 43.769 -5.777 1.00 16.02 264 ARG A CA 1
ATOM 2004 C C . ARG A 1 266 ? -24.071 44.858 -4.892 1.00 11.82 264 ARG A C 1
ATOM 2005 O O . ARG A 1 266 ? -24.668 45.181 -3.851 1.00 12.03 264 ARG A O 1
ATOM 2013 N N . GLN A 1 267 ? -22.897 45.379 -5.241 1.00 15.28 265 GLN A N 1
ATOM 2014 C CA . GLN A 1 267 ? -22.214 46.129 -4.184 1.00 13.45 265 GLN A CA 1
ATOM 2015 C C . GLN A 1 267 ? -23.014 47.365 -3.799 1.00 12.17 265 GLN A C 1
ATOM 2016 O O . GLN A 1 267 ? -23.560 48.036 -4.663 1.00 14.10 265 GLN A O 1
ATOM 2022 N N . GLY A 1 268 ? -23.048 47.657 -2.506 1.00 11.91 266 GLY A N 1
ATOM 2023 C CA . GLY A 1 268 ? -23.758 48.834 -2.020 1.00 13.86 266 GLY A CA 1
ATOM 2024 C C . GLY A 1 268 ? -25.276 48.752 -1.960 1.00 16.85 266 GLY A C 1
ATOM 2025 O O . GLY A 1 268 ? -25.914 49.655 -1.392 1.00 15.58 266 GLY A O 1
ATOM 2026 N N . SER A 1 269 ? -25.833 47.685 -2.541 1.00 13.34 267 SER A N 1
ATOM 2027 C CA . SER A 1 269 ? -27.295 47.522 -2.573 1.00 15.09 267 SER A CA 1
ATOM 2028 C C . SER A 1 269 ? -27.909 47.108 -1.242 1.00 16.86 267 SER A C 1
ATOM 2029 O O . SER A 1 269 ? -29.088 47.365 -1.001 1.00 19.29 267 SER A O 1
ATOM 2032 N N . ARG A 1 270 ? -27.136 46.485 -0.357 1.00 17.33 268 ARG A N 1
ATOM 2033 C CA . ARG A 1 270 ? -27.672 46.203 0.976 1.00 16.59 268 ARG A CA 1
ATOM 2034 C C . ARG A 1 270 ? -26.551 46.467 1.958 1.00 16.18 268 ARG A C 1
ATOM 2035 O O . ARG A 1 270 ? -25.382 46.402 1.584 1.00 17.78 268 ARG A O 1
ATOM 2043 N N . THR 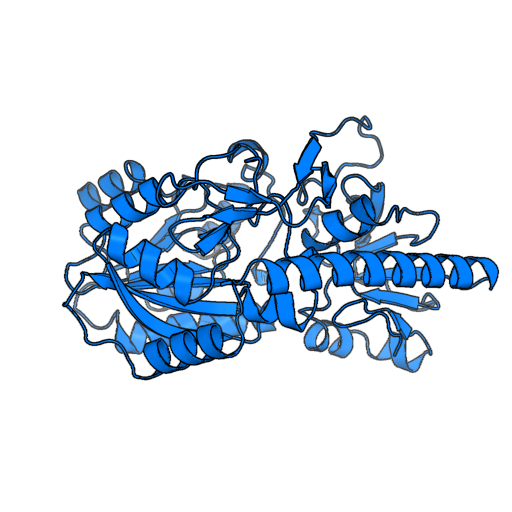A 1 271 ? -26.883 46.702 3.227 1.00 18.89 269 THR A N 1
ATOM 2044 C CA . THR A 1 271 ? -25.844 46.978 4.202 1.00 21.45 269 THR A CA 1
ATOM 2045 C C . THR A 1 271 ? -25.464 45.674 4.889 1.00 20.16 269 THR A C 1
ATOM 2046 O O . THR A 1 271 ? -26.372 44.944 5.257 1.00 22.04 269 THR A O 1
ATOM 2050 N N . PRO A 1 272 ? -24.160 45.383 5.009 1.00 21.21 270 PRO A N 1
ATOM 2051 C CA . PRO A 1 272 ? -23.850 44.068 5.549 1.00 19.80 270 PRO A CA 1
ATOM 2052 C C . PRO A 1 272 ? -24.370 43.886 6.979 1.00 19.77 270 PRO A C 1
ATOM 2053 O O . PRO A 1 272 ? -24.377 44.857 7.739 1.00 23.10 270 PRO A O 1
ATOM 2057 N N . SER A 1 273 ? -24.840 42.706 7.370 1.00 19.36 271 SER A N 1
ATOM 2058 C CA . SER A 1 273 ? -25.183 42.458 8.774 1.00 16.03 271 SER A CA 1
ATOM 2059 C C . SER A 1 273 ? -23.949 42.558 9.665 1.00 18.05 271 SER A C 1
ATOM 2060 O O . SER A 1 273 ? -22.811 42.430 9.214 1.00 16.91 271 SER A O 1
ATOM 2063 N N . ALA A 1 274 ? -24.189 42.769 10.956 1.00 15.21 272 ALA A N 1
ATOM 2064 C CA . ALA A 1 274 ? -23.093 42.815 11.921 1.00 17.62 272 ALA A CA 1
ATOM 2065 C C . ALA A 1 274 ? -22.358 41.487 11.894 1.00 15.92 272 ALA A C 1
ATOM 2066 O O . ALA A 1 274 ? -21.191 41.406 12.252 1.00 14.65 272 ALA A O 1
ATOM 2068 N N . ALA A 1 275 ? -23.036 40.436 11.443 1.00 15.02 273 ALA A N 1
ATOM 2069 C CA . ALA A 1 275 ? -22.434 39.103 11.437 1.00 17.10 273 ALA A CA 1
ATOM 2070 C C . ALA A 1 275 ? -21.200 39.038 10.544 1.00 14.58 273 ALA A C 1
ATOM 2071 O O . ALA A 1 275 ? -20.253 38.336 10.900 1.00 13.57 273 ALA A O 1
ATOM 2073 N N . VAL A 1 276 ? -21.206 39.743 9.411 1.00 12.65 274 VAL A N 1
ATOM 2074 C CA . VAL A 1 276 ? -20.087 39.717 8.478 1.00 13.27 274 VAL A CA 1
ATOM 2075 C C . VAL A 1 276 ? -18.838 40.238 9.188 1.00 14.52 274 VAL A C 1
ATOM 2076 O O . VAL A 1 276 ? -17.811 39.557 9.270 1.00 11.82 274 VAL A O 1
ATOM 2080 N N . ALA A 1 277 ? -18.924 41.438 9.764 1.00 14.16 275 ALA A N 1
ATOM 2081 C CA . ALA A 1 277 ? -17.743 42.013 10.402 1.00 15.31 275 ALA A CA 1
ATOM 2082 C C . ALA A 1 277 ? -17.289 41.182 11.597 1.00 14.91 275 ALA A C 1
ATOM 2083 O O . ALA A 1 277 ? -16.089 41.080 11.874 1.00 14.99 275 ALA A O 1
ATOM 2085 N N . GLN A 1 278 ? -18.241 40.593 12.309 1.00 13.41 276 GLN A N 1
ATOM 2086 C CA . GLN A 1 278 ? -17.869 39.856 13.508 1.00 15.94 276 GLN A CA 1
ATOM 2087 C C . GLN A 1 278 ? -17.055 38.629 13.094 1.00 14.04 276 GLN A C 1
ATOM 2088 O O . GLN A 1 278 ? -16.024 38.325 13.716 1.00 13.96 276 GLN A O 1
ATOM 2094 N N . LEU A 1 279 ? -17.533 37.935 12.060 1.00 13.17 277 LEU A N 1
ATOM 2095 C CA . LEU A 1 279 ? -16.790 36.767 11.611 1.00 10.84 277 LEU A CA 1
ATOM 2096 C C . LEU A 1 279 ? -15.435 37.115 10.975 1.00 10.53 277 LEU A C 1
ATOM 2097 O O . LEU A 1 279 ? -14.437 36.403 11.201 1.00 12.37 277 LEU A O 1
ATOM 2102 N N . LEU A 1 280 ? -15.386 38.206 10.212 1.00 10.83 278 LEU A N 1
ATOM 2103 C CA . LEU A 1 280 ? -14.123 38.695 9.663 1.00 11.55 278 LEU A CA 1
ATOM 2104 C C . LEU A 1 280 ? -13.156 38.946 10.824 1.00 14.48 278 LEU A C 1
ATOM 2105 O O . LEU A 1 280 ? -11.975 38.572 10.797 1.00 13.06 278 LEU A O 1
ATOM 2110 N N . ALA A 1 281 ? -13.665 39.567 11.889 1.00 14.39 279 ALA A N 1
ATOM 2111 C CA . ALA A 1 281 ? -12.760 39.945 12.975 1.00 15.54 279 ALA A CA 1
ATOM 2112 C C . ALA A 1 281 ? -12.305 38.720 13.753 1.00 15.33 279 ALA A C 1
ATOM 2113 O O . ALA A 1 281 ? -11.177 38.705 14.231 1.00 17.57 279 ALA A O 1
ATOM 2115 N N . ALA A 1 282 ? -13.140 37.688 13.850 1.00 12.60 280 ALA A N 1
ATOM 2116 C CA . ALA A 1 282 ? -12.750 36.466 14.548 1.00 12.98 280 ALA A CA 1
ATOM 2117 C C . ALA A 1 282 ? -11.711 35.711 13.723 1.00 14.20 280 ALA A C 1
ATOM 2118 O O . ALA A 1 282 ? -10.748 35.160 14.265 1.00 14.87 280 ALA A O 1
ATOM 2120 N N . GLU A 1 283 ? -11.890 35.692 12.408 1.00 12.74 281 GLU A N 1
ATOM 2121 C CA . GLU A 1 283 ? -10.905 35.070 11.519 1.00 11.38 281 GLU A CA 1
ATOM 2122 C C . GLU A 1 283 ? -9.520 35.722 11.602 1.00 11.40 281 GLU A C 1
ATOM 2123 O O . GLU A 1 283 ? -8.494 35.047 11.623 1.00 13.69 281 GLU A O 1
ATOM 2129 N N . ARG A 1 284 ? -9.524 37.049 11.653 1.00 13.47 282 ARG A N 1
ATOM 2130 C CA . ARG A 1 284 ? -8.314 37.848 11.788 1.00 18.20 282 ARG A CA 1
ATOM 2131 C C . ARG A 1 284 ? -7.708 37.575 13.159 1.00 18.76 282 ARG A C 1
ATOM 2132 O O . ARG A 1 284 ? -6.500 37.307 13.267 1.00 20.66 282 ARG A O 1
ATOM 2140 N N . GLU A 1 285 ? -8.541 37.627 14.195 1.00 18.36 283 GLU A N 1
ATOM 2141 C CA . GLU A 1 285 ? -8.049 37.418 15.549 1.00 22.92 283 GLU A CA 1
ATOM 2142 C C . GLU A 1 285 ? -7.398 36.041 15.676 1.00 22.83 283 GLU A C 1
ATOM 2143 O O . GLU A 1 285 ? -6.349 35.888 16.308 1.00 20.36 283 GLU A O 1
ATOM 2149 N N . GLN A 1 286 ? -7.991 35.016 15.076 1.00 17.71 284 GLN A N 1
ATOM 2150 C CA . GLN A 1 286 ? -7.476 33.664 15.275 1.00 18.51 284 GLN A CA 1
ATOM 2151 C C . GLN A 1 286 ? -6.452 33.290 14.203 1.00 13.49 284 GLN A C 1
ATOM 2152 O O . GLN A 1 286 ? -5.989 32.157 14.172 1.00 13.01 284 GLN A O 1
ATOM 2158 N N . GLU A 1 287 ? -6.069 34.246 13.363 1.00 16.15 285 GLU A N 1
ATOM 2159 C CA . GLU A 1 287 ? -5.122 34.100 12.263 1.00 14.40 285 GLU A CA 1
ATOM 2160 C C . GLU A 1 287 ? -5.483 32.881 11.429 1.00 14.78 285 GLU A C 1
ATOM 2161 O O . GLU A 1 287 ? -4.587 32.132 11.027 1.00 12.74 285 GLU A O 1
ATOM 2167 N N . LEU A 1 288 ? -6.781 32.754 11.145 1.00 10.75 286 LEU A N 1
ATOM 2168 C CA . LEU A 1 288 ? -7.273 31.593 10.427 1.00 12.86 286 LEU A CA 1
ATOM 2169 C C . LEU A 1 288 ? -6.529 31.311 9.136 1.00 13.15 286 LEU A C 1
ATOM 2170 O O . LEU A 1 288 ? -6.208 30.146 8.875 1.00 12.55 286 LEU A O 1
ATOM 2175 N N . SER A 1 289 ? -6.280 32.321 8.304 1.00 9.82 287 SER A N 1
ATOM 2176 C CA . SER A 1 289 ? -5.718 32.056 6.994 1.00 8.53 287 SER A CA 1
ATOM 2177 C C . SER A 1 289 ? -4.225 32.400 6.924 1.00 9.98 287 SER A C 1
ATOM 2178 O O . SER A 1 289 ? -3.699 32.421 5.813 1.00 12.24 287 SER A O 1
ATOM 2181 N N . ASP A 1 290 ? -3.602 32.706 8.060 1.00 9.19 288 ASP A N 1
ATOM 2182 C CA . ASP A 1 290 ? -2.154 32.889 8.105 1.00 10.94 288 ASP A CA 1
ATOM 2183 C C . ASP A 1 290 ? -1.514 31.561 7.707 1.00 10.42 288 ASP A C 1
ATOM 2184 O O . ASP A 1 290 ? -1.941 30.495 8.163 1.00 9.78 288 ASP A O 1
ATOM 2189 N N . MET A 1 291 ? -0.470 31.652 6.889 1.00 9.06 289 MET A N 1
ATOM 2190 C CA . MET A 1 291 ? 0.212 30.439 6.440 1.00 10.19 289 MET A CA 1
ATOM 2191 C C . MET A 1 291 ? 0.740 29.579 7.589 1.00 9.33 289 MET A C 1
ATOM 2192 O O . MET A 1 291 ? 0.755 28.350 7.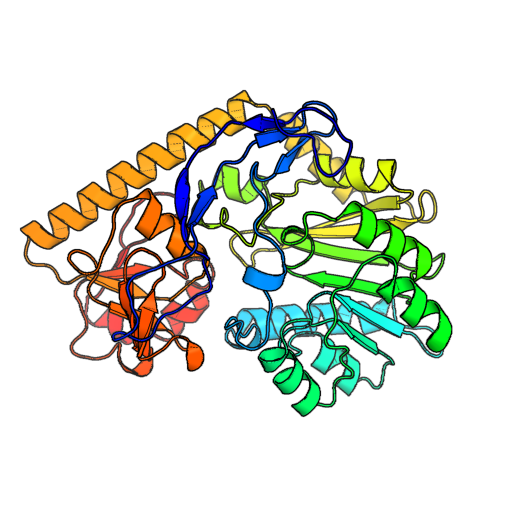503 1.00 10.61 289 MET A O 1
ATOM 2197 N N . ALA A 1 292 ? 1.136 30.190 8.703 1.00 12.17 290 ALA A N 1
ATOM 2198 C CA . ALA A 1 292 ? 1.598 29.406 9.836 1.00 11.59 290 ALA A CA 1
ATOM 2199 C C . ALA A 1 292 ? 0.470 28.561 10.421 1.00 10.48 290 ALA A C 1
ATOM 2200 O O . ALA A 1 292 ? 0.671 27.443 10.880 1.00 10.34 290 ALA A O 1
ATOM 2202 N N . THR A 1 293 ? -0.738 29.110 10.409 1.00 9.72 291 THR A N 1
ATOM 2203 C CA . THR A 1 293 ? -1.867 28.367 10.973 1.00 9.12 291 THR A CA 1
ATOM 2204 C C . THR A 1 293 ? -2.149 27.179 10.073 1.00 6.98 291 THR A C 1
ATOM 2205 O O . THR A 1 293 ? -2.430 26.070 10.528 1.00 7.20 291 THR A O 1
ATOM 2209 N N . LEU A 1 294 ? -2.058 27.468 8.771 1.00 8.52 292 LEU A N 1
ATOM 2210 C CA . LEU A 1 294 ? -2.457 26.487 7.765 1.00 9.41 292 LEU A CA 1
ATOM 2211 C C . LEU A 1 294 ? -1.419 25.362 7.703 1.00 9.54 292 LEU A C 1
ATOM 2212 O O . LEU A 1 294 ? -1.711 24.173 7.525 1.00 9.88 292 LEU A O 1
ATOM 2217 N N . ARG A 1 295 ? -0.161 25.755 7.879 1.00 12.09 293 ARG A N 1
ATOM 2218 C CA . ARG A 1 295 ? 0.839 24.719 8.157 1.00 9.09 293 ARG A CA 1
ATOM 2219 C C . ARG A 1 295 ? 0.715 23.911 9.406 1.00 9.66 293 ARG A C 1
ATOM 2220 O O . ARG A 1 295 ? 1.017 22.722 9.374 1.00 10.98 293 ARG A O 1
ATOM 2228 N N . ALA A 1 296 ? 0.353 24.538 10.515 1.00 11.00 294 ALA A N 1
ATOM 2229 C CA . ALA A 1 296 ? 0.068 23.796 11.733 1.00 12.03 294 ALA A CA 1
ATOM 2230 C C . ALA A 1 296 ? -1.034 22.750 11.516 1.00 9.89 294 ALA A C 1
ATOM 2231 O O . ALA A 1 296 ? -0.967 21.615 12.002 1.00 14.98 294 ALA A O 1
ATOM 2233 N N . PHE A 1 297 ? -2.085 23.152 10.811 1.00 12.32 295 PHE A N 1
ATOM 2234 C CA . PHE A 1 297 ? -3.149 22.228 10.417 1.00 11.47 295 PHE A CA 1
ATOM 2235 C C . PHE A 1 297 ? -2.553 21.085 9.594 1.00 10.29 295 PHE A C 1
ATOM 2236 O O . PHE A 1 297 ? -2.875 19.923 9.817 1.00 9.06 295 PHE A O 1
ATOM 2244 N N . ALA A 1 298 ? -1.681 21.375 8.633 1.00 10.87 296 ALA A N 1
ATOM 2245 C CA . ALA A 1 298 ? -1.079 20.294 7.850 1.00 7.87 296 ALA A CA 1
ATOM 2246 C C . ALA A 1 298 ? -0.269 19.294 8.680 1.00 9.20 296 ALA A C 1
ATOM 2247 O O . ALA A 1 298 ? -0.290 18.078 8.467 1.00 10.61 296 ALA A O 1
ATOM 2249 N N . GLY A 1 299 ? 0.457 19.825 9.661 1.00 10.37 297 GLY A N 1
ATOM 2250 C CA . GLY A 1 299 ? 1.148 18.955 10.604 1.00 11.60 297 GLY A CA 1
ATOM 2251 C C . GLY A 1 299 ? 0.181 18.109 11.413 1.00 13.19 297 GLY A C 1
ATOM 2252 O O . GLY A 1 299 ? 0.419 16.932 11.669 1.00 11.34 297 GLY A O 1
ATOM 2253 N N . ASN A 1 300 ? -0.939 18.700 11.815 1.00 10.28 298 ASN A N 1
ATOM 2254 C CA . ASN A 1 300 ? -1.910 17.874 12.536 1.00 9.81 298 ASN A CA 1
ATOM 2255 C C . ASN A 1 300 ? -2.542 16.821 11.632 1.00 9.33 298 ASN A C 1
ATOM 2256 O O . ASN A 1 300 ? -2.910 15.771 12.130 1.00 9.39 298 ASN A O 1
ATOM 2261 N N . VAL A 1 301 ? -2.681 17.058 10.331 1.00 8.93 299 VAL A N 1
ATOM 2262 C CA . VAL A 1 301 ? -3.199 16.044 9.407 1.00 8.27 299 VAL A CA 1
ATOM 2263 C C . VAL A 1 301 ? -2.280 14.827 9.422 1.00 7.67 299 VAL A C 1
ATOM 2264 O O . VAL A 1 301 ? -2.750 13.691 9.502 1.00 7.95 299 VAL A O 1
ATOM 2268 N N . VAL A 1 302 ? -0.971 15.054 9.384 1.00 7.92 300 VAL A N 1
ATOM 2269 C CA . VAL A 1 302 ? -0.067 13.913 9.469 1.00 5.70 300 VAL A CA 1
ATOM 2270 C C . VAL A 1 302 ? -0.172 13.172 10.803 1.00 7.88 300 VAL A C 1
ATOM 2271 O O . VAL A 1 302 ? -0.158 11.934 10.857 1.00 10.06 300 VAL A O 1
ATOM 2275 N N . LYS A 1 303 ? -0.324 13.899 11.906 1.00 7.16 301 LYS A N 1
ATOM 2276 C CA . LYS A 1 303 ? -0.459 13.237 13.206 1.00 10.35 301 LYS A CA 1
ATOM 2277 C C . LYS A 1 303 ? -1.716 12.355 13.238 1.00 10.94 301 LYS A C 1
ATOM 2278 O O . LYS A 1 303 ? -1.674 11.233 13.735 1.00 11.44 301 LYS A O 1
ATOM 2284 N N . ILE A 1 304 ? -2.846 12.839 12.714 1.00 9.62 302 ILE A N 1
ATOM 2285 C CA . ILE A 1 304 ? -4.055 11.974 12.611 1.00 6.89 302 ILE A CA 1
ATOM 2286 C C . ILE A 1 304 ? -3.822 10.749 11.730 1.00 6.54 302 ILE A C 1
ATOM 2287 O O . ILE A 1 304 ? -4.184 9.647 12.119 1.00 6.65 302 ILE A O 1
ATOM 2292 N N . ARG A 1 305 ? -3.211 10.895 10.556 1.00 7.16 303 ARG A N 1
ATOM 2293 C CA . ARG A 1 305 ? -2.808 9.753 9.750 1.00 7.21 303 ARG A CA 1
ATOM 2294 C C . ARG A 1 305 ? -2.061 8.737 10.599 1.00 7.35 303 ARG A C 1
ATOM 2295 O O . ARG A 1 305 ? -2.422 7.559 10.620 1.00 6.26 303 ARG A O 1
ATOM 2303 N N . ASP A 1 306 ? -1.009 9.198 11.266 1.00 7.44 304 ASP A N 1
ATOM 2304 C CA . ASP A 1 306 ? -0.144 8.215 11.918 1.00 6.39 304 ASP A CA 1
ATOM 2305 C C . ASP A 1 306 ? -0.886 7.506 13.057 1.00 6.77 304 ASP A C 1
ATOM 2306 O O . ASP A 1 306 ? -0.704 6.285 13.276 1.00 6.65 304 ASP A O 1
ATOM 2311 N N . GLU A 1 307 ? -1.709 8.283 13.770 1.00 7.97 305 GLU A N 1
ATOM 2312 C CA . GLU A 1 307 ? -2.488 7.675 14.860 1.00 8.88 305 GLU A CA 1
ATOM 2313 C C . GLU A 1 307 ? -3.578 6.735 14.364 1.00 8.63 305 GLU A C 1
ATOM 2314 O O . GLU A 1 307 ? -3.841 5.682 14.954 1.00 9.31 305 GLU A O 1
ATOM 2320 N N . LEU A 1 308 ? -4.207 7.112 13.246 1.00 8.05 306 LEU A N 1
ATOM 2321 C CA . LEU A 1 308 ? -5.268 6.250 12.698 1.00 5.88 306 LEU A CA 1
ATOM 2322 C C . LEU A 1 308 ? -4.725 4.900 12.201 1.00 5.90 306 LEU A C 1
ATOM 2323 O O . LEU A 1 308 ? -5.250 3.827 12.489 1.00 6.83 306 LEU A O 1
ATOM 2328 N N . THR A 1 309 ? -3.642 4.981 11.425 1.00 5.85 307 THR A N 1
ATOM 2329 C CA . THR A 1 309 ? -3.051 3.737 10.967 1.00 7.29 307 THR A CA 1
ATOM 2330 C C . THR A 1 309 ? -2.497 2.944 12.153 1.00 6.56 307 THR A C 1
ATOM 2331 O O . THR A 1 309 ? -2.599 1.716 12.121 1.00 5.90 307 THR A O 1
ATOM 2335 N N . ALA A 1 310 ? -1.929 3.572 13.185 1.00 6.91 308 ALA A N 1
ATOM 2336 C CA . ALA A 1 310 ? -1.411 2.717 14.225 1.00 7.90 308 ALA A CA 1
ATOM 2337 C C . ALA A 1 310 ? -2.585 1.992 14.887 1.00 6.38 308 ALA A C 1
ATOM 2338 O O . ALA A 1 310 ? -2.468 0.803 15.205 1.00 5.41 308 ALA A O 1
ATOM 2340 N N . LEU A 1 311 ? -3.703 2.690 15.099 1.00 6.95 309 LEU A N 1
ATOM 2341 C CA . LEU A 1 311 ? -4.847 2.017 15.716 1.00 6.30 309 LEU A CA 1
ATOM 2342 C C . LEU A 1 311 ? -5.368 0.869 14.888 1.00 6.19 309 LEU A C 1
ATOM 2343 O O . LEU A 1 311 ? -5.605 -0.231 15.380 1.00 8.14 309 LEU A O 1
ATOM 2348 N N . LEU A 1 312 ? -5.521 1.111 13.580 1.00 6.13 310 LEU A N 1
ATOM 2349 C CA . LEU A 1 312 ? -6.104 0.088 12.740 1.00 7.53 310 LEU A CA 1
ATOM 2350 C C . LEU A 1 312 ? -5.209 -1.153 12.646 1.00 6.76 310 LEU A C 1
ATOM 2351 O O . LEU A 1 312 ? -5.714 -2.283 12.702 1.00 5.89 310 LEU A O 1
ATOM 2356 N N . HIS A 1 313 ? -3.907 -0.894 12.523 1.00 5.87 311 HIS A N 1
ATOM 2357 C CA . HIS A 1 313 ? -2.973 -1.999 12.762 1.00 4.26 311 HIS A CA 1
ATOM 2358 C C . HIS A 1 313 ? -2.999 -2.775 14.056 1.00 7.74 311 HIS A C 1
ATOM 2359 O O . HIS A 1 313 ? -2.909 -4.006 14.054 1.00 8.86 311 HIS A O 1
ATOM 2366 N N . ARG A 1 314 ? -3.106 -2.066 15.168 1.00 6.84 312 ARG A N 1
ATOM 2367 C CA . ARG A 1 314 ? -3.180 -2.688 16.482 1.00 8.08 312 ARG A CA 1
ATOM 2368 C C . ARG A 1 314 ? -4.484 -3.488 16.567 1.00 8.64 312 ARG A C 1
ATOM 2369 O O . ARG A 1 314 ? -4.474 -4.609 17.090 1.00 9.04 312 ARG A O 1
ATOM 2377 N N . LEU A 1 315 ? -5.611 -2.927 16.117 1.00 7.02 313 LEU A N 1
ATOM 2378 C CA . LEU A 1 315 ? -6.861 -3.703 16.099 1.00 8.07 313 LEU A CA 1
ATOM 2379 C C . LEU A 1 315 ? -6.670 -5.006 15.352 1.00 8.75 313 LEU A C 1
ATOM 2380 O O . LEU A 1 315 ? -7.102 -6.064 15.785 1.00 9.68 313 LEU A O 1
ATOM 2385 N N . ARG A 1 316 ? -6.044 -4.981 14.176 1.00 7.36 314 ARG A N 1
ATOM 2386 C CA . ARG A 1 316 ? -5.859 -6.237 13.461 1.00 8.81 314 ARG A CA 1
ATOM 2387 C C . ARG A 1 316 ? -4.962 -7.215 14.256 1.00 8.97 314 ARG A C 1
ATOM 2388 O O . ARG A 1 316 ? -5.285 -8.403 14.382 1.00 7.31 314 ARG A O 1
ATOM 2396 N N . ALA A 1 317 ? -3.898 -6.715 14.871 1.00 9.71 315 ALA A N 1
ATOM 2397 C CA . ALA A 1 317 ? -2.980 -7.580 15.656 1.00 12.96 315 ALA A CA 1
ATOM 2398 C C . ALA A 1 317 ? -3.729 -8.196 16.839 1.00 14.20 315 ALA A C 1
ATOM 2399 O O . ALA A 1 317 ? -3.403 -9.294 17.322 1.00 11.86 315 ALA A O 1
ATOM 2401 N N . GLU A 1 318 ? -4.757 -7.497 17.306 1.00 10.32 316 GLU A N 1
ATOM 2402 C CA . GLU A 1 318 ? -5.465 -8.028 18.465 1.00 12.34 316 GLU A CA 1
ATOM 2403 C C . GLU A 1 318 ? -6.724 -8.795 18.062 1.00 12.35 316 GLU A C 1
ATOM 2404 O O . GLU A 1 318 ? -7.534 -9.097 18.931 1.00 16.76 316 GLU A O 1
ATOM 2410 N N . GLY A 1 319 ? -6.907 -9.110 16.786 1.00 8.14 317 GLY A N 1
ATOM 2411 C CA . GLY A 1 319 ? -7.915 -10.040 16.311 1.00 12.91 317 GLY A CA 1
ATOM 2412 C C . GLY A 1 319 ? -9.303 -9.408 16.303 1.00 11.99 317 GLY A C 1
ATOM 2413 O O . GLY A 1 319 ? -10.287 -10.129 16.387 1.00 13.29 317 GLY A O 1
ATOM 2414 N N . ARG A 1 320 ? -9.349 -8.082 16.220 1.00 10.71 318 ARG A N 1
ATOM 2415 C CA . ARG A 1 320 ? -10.624 -7.359 16.143 1.00 12.25 318 ARG A CA 1
ATOM 2416 C C . ARG A 1 320 ? -11.081 -7.058 14.728 1.00 12.12 318 ARG A C 1
ATOM 2417 O O . ARG A 1 320 ? -10.243 -6.673 13.917 1.00 17.53 318 ARG A O 1
ATOM 2425 N N . SER A 1 321 ? -12.371 -7.209 14.425 1.00 8.43 319 SER A N 1
ATOM 2426 C CA . SER A 1 321 ? -12.845 -6.950 13.049 1.00 7.89 319 SER A CA 1
ATOM 2427 C C . SER A 1 321 ? -13.173 -5.463 12.986 1.00 8.59 319 SER A C 1
ATOM 2428 O O . SER A 1 321 ? -13.688 -4.833 13.923 1.00 10.02 319 SER A O 1
ATOM 2431 N N . VAL A 1 322 ? -12.885 -4.884 11.825 1.00 8.60 320 VAL A N 1
ATOM 2432 C CA . VAL A 1 322 ? -13.119 -3.466 11.569 1.00 8.11 320 VAL A CA 1
ATOM 2433 C C . VAL A 1 322 ? -13.773 -3.330 10.210 1.00 9.91 320 VAL A C 1
ATOM 2434 O O . VAL A 1 322 ? -13.316 -3.913 9.218 1.00 12.45 320 VAL A O 1
ATOM 2438 N N . VAL A 1 323 ? -14.867 -2.564 10.175 1.00 8.97 321 VAL A N 1
ATOM 2439 C CA . VAL A 1 323 ? -15.423 -2.177 8.865 1.00 8.72 321 VAL A CA 1
ATOM 2440 C C . VAL A 1 323 ? -15.507 -0.659 8.813 1.00 10.26 321 VAL A C 1
ATOM 2441 O O . VAL A 1 323 ? -15.189 0.007 9.800 1.00 11.50 321 VAL A O 1
ATOM 2445 N N . GLY A 1 324 ? -15.984 -0.123 7.696 1.00 8.28 322 GLY A N 1
ATOM 2446 C CA . GLY A 1 324 ? -16.291 1.317 7.702 1.00 6.72 322 GLY A CA 1
ATOM 2447 C C . GLY A 1 324 ? -17.781 1.578 7.543 1.00 6.60 322 GLY A C 1
ATOM 2448 O O . GLY A 1 324 ? -18.542 0.698 7.089 1.00 6.58 322 GLY A O 1
ATOM 2449 N N . TYR A 1 325 ? -18.176 2.808 7.849 1.00 6.03 323 TYR A N 1
ATOM 2450 C CA . TYR A 1 325 ? -19.594 3.178 7.754 1.00 7.07 323 TYR A CA 1
ATOM 2451 C C . TYR A 1 325 ? -19.688 4.499 6.992 1.00 7.13 323 TYR A C 1
ATOM 2452 O O . TYR A 1 325 ? -19.192 5.528 7.415 1.00 6.91 323 TYR A O 1
ATOM 2461 N N . GLY A 1 326 ? -20.264 4.411 5.796 1.00 6.42 324 GLY A N 1
ATOM 2462 C CA . GLY A 1 326 ? -20.511 5.537 4.895 1.00 9.34 324 GLY A CA 1
ATOM 2463 C C . GLY A 1 326 ? -19.465 5.477 3.798 1.00 5.12 324 GLY A C 1
ATOM 2464 O O . GLY A 1 326 ? -18.276 5.668 4.068 1.00 7.60 324 GLY A O 1
ATOM 2465 N N . ALA A 1 327 ? -19.842 5.202 2.541 1.00 6.25 325 ALA A N 1
ATOM 2466 C CA . ALA A 1 327 ? -18.907 5.274 1.401 1.00 8.04 325 ALA A CA 1
ATOM 2467 C C . ALA A 1 327 ? -18.789 6.714 0.910 1.00 5.53 325 ALA A C 1
ATOM 2468 O O . ALA A 1 327 ? -19.173 7.053 -0.196 1.00 8.45 325 ALA A O 1
ATOM 2470 N N . THR A 1 328 ? -18.230 7.582 1.748 1.00 5.84 326 THR A N 1
ATOM 2471 C CA . THR A 1 328 ? -18.224 9.026 1.521 1.00 3.93 326 THR A CA 1
ATOM 2472 C C . THR A 1 328 ? -17.206 9.290 0.412 1.00 6.68 326 THR A C 1
ATOM 2473 O O . THR A 1 328 ? -16.223 8.562 0.325 1.00 6.08 326 THR A O 1
ATOM 2477 N N . ALA A 1 329 ? -17.417 10.317 -0.407 1.00 5.54 327 ALA A N 1
ATOM 2478 C CA . ALA A 1 329 ? -16.419 10.940 -1.264 1.00 6.15 327 ALA A CA 1
ATOM 2479 C C . ALA A 1 329 ? -15.170 11.297 -0.444 1.00 3.9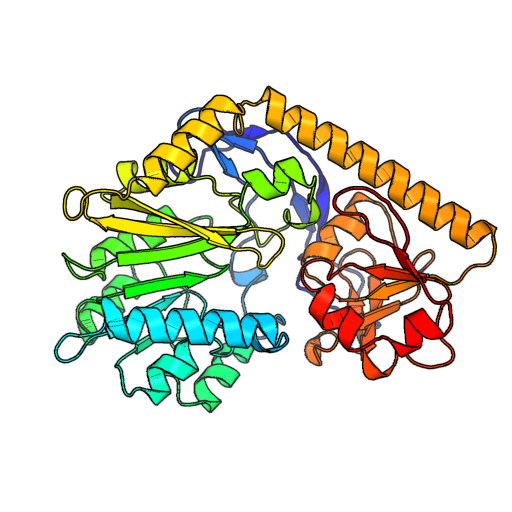5 327 ALA A C 1
ATOM 2480 O O . ALA A 1 329 ? -14.023 11.049 -0.788 1.00 4.22 327 ALA A O 1
ATOM 2482 N N . LYS A 1 330 ? -15.469 11.845 0.748 1.00 3.01 328 LYS A N 1
ATOM 2483 C CA . LYS A 1 330 ? -14.481 12.271 1.754 1.00 5.47 328 LYS A CA 1
ATOM 2484 C C . LYS A 1 330 ? -13.473 11.161 2.092 1.00 4.02 328 LYS A C 1
ATOM 2485 O O . LYS A 1 330 ? -12.257 11.394 2.248 1.00 4.76 328 LYS A O 1
ATOM 2491 N N . SER A 1 331 ? -13.997 9.931 2.181 1.00 5.07 329 SER A N 1
ATOM 2492 C CA . SER A 1 331 ? -13.211 8.783 2.632 1.00 8.55 329 SER A CA 1
ATOM 2493 C C . SER A 1 331 ? -12.105 8.504 1.594 1.00 4.70 329 SER A C 1
ATOM 2494 O O . SER A 1 331 ? -11.073 7.932 1.965 1.00 7.81 329 SER A O 1
ATOM 2497 N N . ALA A 1 332 ? -12.245 8.908 0.316 1.00 6.65 330 ALA A N 1
ATOM 2498 C CA . ALA A 1 332 ? -11.162 8.604 -0.639 1.00 4.27 330 ALA A CA 1
ATOM 2499 C C . ALA A 1 332 ? -9.844 9.229 -0.167 1.00 7.13 330 ALA A C 1
ATOM 2500 O O . ALA A 1 332 ? -8.753 8.654 -0.321 1.00 7.49 330 ALA A O 1
ATOM 2502 N N . THR A 1 333 ? -9.950 10.422 0.423 1.00 5.61 331 THR A N 1
ATOM 2503 C CA . THR A 1 333 ? -8.716 11.066 0.894 1.00 5.84 331 THR A CA 1
ATOM 2504 C C . THR A 1 333 ? -8.093 10.324 2.078 1.00 7.82 331 THR A C 1
ATOM 2505 O O . THR A 1 333 ? -6.863 10.184 2.192 1.00 6.82 331 THR A O 1
ATOM 2509 N N . VAL A 1 334 ? -8.953 9.835 2.968 1.00 8.41 332 VAL A N 1
ATOM 2510 C CA . VAL A 1 334 ? -8.497 9.135 4.158 1.00 9.32 332 VAL A CA 1
ATOM 2511 C C . VAL A 1 334 ? -7.842 7.814 3.719 1.00 6.89 332 VAL A C 1
ATOM 2512 O O . VAL A 1 334 ? -6.718 7.524 4.146 1.00 6.81 332 VAL A O 1
ATOM 2516 N N . THR A 1 335 ? -8.502 7.012 2.877 1.00 6.10 333 THR A N 1
ATOM 2517 C CA . THR A 1 335 ? -7.958 5.663 2.640 1.00 6.57 333 THR A CA 1
ATOM 2518 C C . THR A 1 335 ? -6.689 5.784 1.784 1.00 7.19 333 THR A C 1
ATOM 2519 O O . THR A 1 335 ? -5.737 5.010 1.932 1.00 7.35 333 THR A O 1
ATOM 2523 N N . ASN A 1 336 ? -6.713 6.730 0.842 1.00 7.98 334 ASN A N 1
ATOM 2524 C CA . ASN A 1 336 ? -5.565 6.858 -0.049 1.00 8.59 334 ASN A CA 1
ATOM 2525 C C . ASN A 1 336 ? -4.382 7.591 0.581 1.00 7.96 334 ASN A C 1
ATOM 2526 O O . ASN A 1 336 ? -3.254 7.150 0.341 1.00 9.44 334 ASN A O 1
ATOM 2531 N N . PHE A 1 337 ? -4.631 8.636 1.381 1.00 7.31 335 PHE A N 1
ATOM 2532 C CA . PHE A 1 337 ? -3.495 9.298 2.067 1.00 6.32 335 PHE A CA 1
ATOM 2533 C C . PHE A 1 337 ? -2.928 8.356 3.140 1.00 8.27 335 PHE A C 1
ATOM 2534 O O . PHE A 1 337 ? -1.708 8.316 3.369 1.00 9.01 335 PHE A O 1
ATOM 2542 N N . CYS A 1 338 ? -3.806 7.565 3.761 1.00 8.83 336 CYS A N 1
ATOM 2543 C CA . CYS A 1 338 ? -3.351 6.865 4.953 1.00 9.65 336 CYS A CA 1
ATOM 2544 C C . CYS A 1 338 ? -2.914 5.463 4.580 1.00 7.51 336 CYS A C 1
ATOM 2545 O O . CYS A 1 338 ? -2.291 4.776 5.368 1.00 11.15 336 CYS A O 1
ATOM 2548 N N . GLY A 1 339 ? -3.248 4.963 3.400 1.00 8.05 337 GLY A N 1
ATOM 2549 C CA . GLY A 1 339 ? -2.866 3.605 3.060 1.00 9.28 337 GLY A CA 1
ATOM 2550 C C . GLY A 1 339 ? -3.799 2.540 3.611 1.00 9.62 337 GLY A C 1
ATOM 2551 O O . GLY A 1 339 ? -3.314 1.499 4.074 1.00 12.22 337 GLY A O 1
ATOM 2552 N N . ILE A 1 340 ? -5.118 2.773 3.571 1.00 5.75 338 ILE A N 1
ATOM 2553 C CA . ILE A 1 340 ? -6.019 1.963 4.397 1.00 8.63 338 ILE A CA 1
ATOM 2554 C C . ILE A 1 340 ? -6.849 1.214 3.348 1.00 10.42 338 ILE A C 1
ATOM 2555 O O . ILE A 1 340 ? -7.537 1.836 2.531 1.00 10.70 338 ILE A O 1
ATOM 2560 N N . GLY A 1 341 ? -6.781 -0.110 3.394 1.00 7.73 339 GLY A N 1
ATOM 2561 C CA . GLY A 1 341 ? -7.397 -0.930 2.347 1.00 9.65 339 GLY A CA 1
ATOM 2562 C C . GLY A 1 341 ? -8.153 -2.078 2.994 1.00 9.71 339 GLY A C 1
ATOM 2563 O O . GLY A 1 341 ? -8.303 -2.159 4.211 1.00 9.10 339 GLY A O 1
ATOM 2564 N N . PRO A 1 342 ? -8.648 -3.032 2.202 1.00 7.44 340 PRO A N 1
ATOM 2565 C CA . PRO A 1 342 ? -9.529 -4.030 2.802 1.00 10.12 340 PRO A CA 1
ATOM 2566 C C . PRO A 1 342 ? -8.823 -4.957 3.792 1.00 12.47 340 PRO A C 1
ATOM 2567 O O . PRO A 1 342 ? -9.496 -5.615 4.592 1.00 12.58 340 PRO A O 1
ATOM 2571 N N . ASP A 1 343 ? -7.490 -5.032 3.756 1.00 10.96 341 ASP A N 1
ATOM 2572 C CA . ASP A 1 343 ? -6.799 -5.717 4.865 1.00 11.54 341 ASP A CA 1
ATOM 2573 C C . ASP A 1 343 ? -6.961 -5.145 6.265 1.00 13.11 341 ASP A C 1
ATOM 2574 O O . ASP A 1 343 ? -6.685 -5.834 7.250 1.00 10.42 341 ASP A O 1
ATOM 2579 N N . LEU A 1 344 ? -7.392 -3.889 6.360 1.00 7.51 3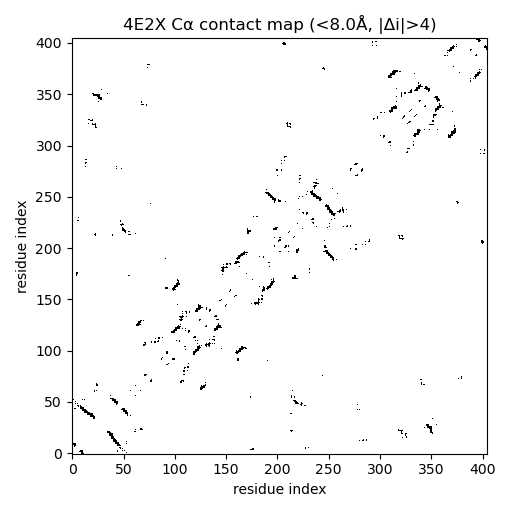42 LEU A N 1
ATOM 2580 C CA . LEU A 1 344 ? -7.563 -3.248 7.662 1.00 7.86 342 LEU A CA 1
ATOM 2581 C C . LEU A 1 344 ? -9.023 -2.888 7.946 1.00 8.72 342 LEU A C 1
ATOM 2582 O O . LEU A 1 344 ? -9.434 -2.757 9.121 1.00 8.45 342 LEU A O 1
ATOM 2587 N N . VAL A 1 345 ? -9.803 -2.726 6.888 1.00 9.72 343 VAL A N 1
ATOM 2588 C CA . VAL A 1 345 ? -11.194 -2.274 6.987 1.00 6.94 343 VAL A CA 1
ATOM 2589 C C . VAL A 1 345 ? -11.932 -3.116 5.950 1.00 8.86 343 VAL A C 1
ATOM 2590 O O . VAL A 1 345 ? -11.825 -2.864 4.747 1.00 9.91 343 VAL A O 1
ATOM 2594 N N . HIS A 1 346 ? -12.644 -4.144 6.391 1.00 10.12 344 HIS A N 1
ATOM 2595 C CA . HIS A 1 346 ? -13.021 -5.175 5.433 1.00 12.08 344 HIS A CA 1
ATOM 2596 C C . HIS A 1 346 ? -14.055 -4.788 4.394 1.00 10.85 344 HIS A C 1
ATOM 2597 O O . HIS A 1 346 ? -14.021 -5.205 3.232 1.00 14.26 344 HIS A O 1
ATOM 2604 N N . SER A 1 347 ? -14.991 -3.951 4.823 1.00 10.61 345 SER A N 1
ATOM 2605 C CA . SER A 1 347 ? -16.103 -3.547 3.959 1.00 9.67 345 SER A CA 1
ATOM 2606 C C . SER A 1 347 ? -16.519 -2.150 4.429 1.00 8.44 345 SER A C 1
ATOM 2607 O O . SER A 1 347 ? -16.252 -1.769 5.578 1.00 9.66 345 SER A O 1
ATOM 2610 N N . VAL A 1 348 ? -17.236 -1.442 3.568 1.00 8.10 346 VAL A N 1
ATOM 2611 C CA . VAL A 1 348 ? -17.854 -0.172 3.972 1.00 8.18 346 VAL A CA 1
ATOM 2612 C C . VAL A 1 348 ? -19.370 -0.306 3.721 1.00 8.35 346 VAL A C 1
ATOM 2613 O O . VAL A 1 348 ? -19.752 -0.747 2.636 1.00 9.17 346 VAL A O 1
ATOM 2617 N N . TYR A 1 349 ? -20.213 0.093 4.667 1.00 7.48 347 TYR A N 1
ATOM 2618 C CA . TYR A 1 349 ? -21.673 0.020 4.555 1.00 7.37 347 TYR A CA 1
ATOM 2619 C C . TYR A 1 349 ? -22.234 1.369 4.129 1.00 7.69 347 TYR A C 1
ATOM 2620 O O . TYR A 1 349 ? -21.798 2.430 4.592 1.00 7.57 347 TYR A O 1
ATOM 2629 N N . ASP A 1 350 ? -23.140 1.316 3.148 1.00 7.78 348 ASP A N 1
ATOM 2630 C CA . ASP A 1 350 ? -23.667 2.583 2.628 1.00 8.45 348 ASP A CA 1
ATOM 2631 C C . ASP A 1 350 ? -25.110 2.434 2.076 1.00 9.97 348 ASP A C 1
ATOM 2632 O O . ASP A 1 350 ? -25.415 1.370 1.512 1.00 9.73 348 ASP A O 1
ATOM 2637 N N . THR A 1 351 ? -25.961 3.454 2.198 1.00 7.55 349 THR A N 1
ATOM 2638 C CA . THR A 1 351 ? -27.349 3.336 1.757 1.00 10.17 349 THR A CA 1
ATOM 2639 C C . THR A 1 351 ? -27.554 3.677 0.291 1.00 10.14 349 THR A C 1
ATOM 2640 O O . THR A 1 351 ? -28.692 3.658 -0.169 1.00 12.98 349 THR A O 1
ATOM 2644 N N . THR A 1 352 ? -26.500 4.032 -0.437 1.00 11.03 350 THR A N 1
ATOM 2645 C CA . THR A 1 352 ? -26.630 4.486 -1.822 1.00 9.06 350 THR A CA 1
ATOM 2646 C C . THR A 1 352 ? -26.555 3.307 -2.800 1.00 10.16 350 THR A C 1
ATOM 2647 O O . THR A 1 352 ? -25.502 2.695 -2.973 1.00 9.92 350 THR A O 1
ATOM 2651 N N . PRO A 1 353 ? -27.697 2.964 -3.436 1.00 11.30 351 PRO A N 1
ATOM 2652 C CA . PRO A 1 353 ? -27.665 1.827 -4.357 1.00 11.23 351 PRO A CA 1
ATOM 2653 C C . PRO A 1 353 ? -26.540 1.823 -5.392 1.00 11.23 351 PRO A C 1
ATOM 2654 O O . PRO A 1 353 ? -25.899 0.783 -5.530 1.00 11.79 351 PRO A O 1
ATOM 2658 N N . ASP A 1 354 ? -26.284 2.959 -6.039 1.00 9.65 352 ASP A N 1
ATOM 2659 C CA . ASP A 1 354 ? -25.216 2.979 -7.019 1.00 14.78 352 ASP A CA 1
ATOM 2660 C C . ASP A 1 354 ? -23.781 2.909 -6.488 1.00 12.29 352 ASP A C 1
ATOM 2661 O O . ASP A 1 354 ? -22.866 2.826 -7.305 1.00 15.31 352 ASP A O 1
ATOM 2666 N N . LYS A 1 355 ? -23.590 2.917 -5.170 1.00 7.64 353 LYS A N 1
ATOM 2667 C CA . LYS A 1 355 ? -22.246 2.663 -4.624 1.00 7.22 353 LYS A CA 1
ATOM 2668 C C . LYS A 1 355 ? -22.188 1.222 -4.079 1.00 9.55 353 LYS A C 1
ATOM 2669 O O . LYS A 1 355 ? -21.089 0.721 -3.843 1.00 9.48 353 LYS A O 1
ATOM 2675 N N . GLN A 1 356 ? -23.314 0.541 -3.869 1.00 9.36 354 GLN A N 1
ATOM 2676 C CA . GLN A 1 356 ? -23.268 -0.828 -3.336 1.00 8.83 354 GLN A CA 1
ATOM 2677 C C . GLN A 1 356 ? -22.808 -1.868 -4.366 1.00 11.91 354 GLN A C 1
ATOM 2678 O O . GLN A 1 356 ? -22.981 -1.760 -5.589 1.00 11.55 354 GLN A O 1
ATOM 2684 N N . ASN A 1 357 ? -22.196 -2.922 -3.857 1.00 11.09 355 ASN A N 1
ATOM 2685 C CA . ASN A 1 357 ? -21.612 -3.964 -4.721 1.00 13.56 355 ASN A CA 1
ATOM 2686 C C . ASN A 1 357 ? -20.547 -3.408 -5.665 1.00 13.61 355 ASN A C 1
ATOM 2687 O O . ASN A 1 357 ? -20.361 -3.821 -6.810 1.00 15.15 355 ASN A O 1
ATOM 2692 N N . ARG A 1 358 ? -19.831 -2.425 -5.132 1.00 10.40 356 ARG A N 1
ATOM 2693 C CA . ARG A 1 358 ? -18.754 -1.700 -5.817 1.00 11.23 356 ARG A CA 1
ATOM 2694 C C . ARG A 1 358 ? -17.564 -1.638 -4.862 1.00 8.65 356 ARG A C 1
ATOM 2695 O O . ARG A 1 358 ? -17.667 -2.024 -3.678 1.00 9.30 356 ARG A O 1
ATOM 2703 N N . LEU A 1 359 ? -16.433 -1.171 -5.388 1.00 9.41 357 LEU A N 1
ATOM 2704 C CA . LEU A 1 359 ? -15.214 -0.959 -4.604 1.00 7.92 357 LEU A CA 1
ATOM 2705 C C . LEU A 1 359 ? -14.942 0.533 -4.428 1.00 6.79 357 LEU A C 1
ATOM 2706 O O . LEU A 1 359 ? -15.118 1.320 -5.356 1.00 9.78 357 LEU A O 1
ATOM 2711 N N . THR A 1 360 ? -14.490 0.955 -3.246 1.00 7.23 358 THR A N 1
ATOM 2712 C CA . THR A 1 360 ? -14.102 2.360 -3.091 1.00 6.28 358 THR A CA 1
ATOM 2713 C C . THR A 1 360 ? -12.901 2.779 -3.940 1.00 8.34 358 THR A C 1
ATOM 2714 O O . THR A 1 360 ? -12.074 1.917 -4.270 1.00 6.42 358 THR A O 1
ATOM 2718 N N . PRO A 1 361 ? -12.806 4.080 -4.281 1.00 8.42 359 PRO A N 1
ATOM 2719 C CA . PRO A 1 361 ? -11.756 4.475 -5.219 1.00 7.61 359 PRO A CA 1
ATOM 2720 C C . PRO A 1 361 ? -10.360 4.428 -4.598 1.00 7.89 359 PRO A C 1
ATOM 2721 O O . PRO A 1 361 ? -10.141 4.848 -3.439 1.00 7.75 359 PRO A O 1
ATOM 2725 N N . GLY A 1 362 ? -9.416 3.901 -5.365 1.00 11.30 360 GLY A N 1
ATOM 2726 C CA . GLY A 1 362 ? -8.028 3.926 -4.941 1.00 12.01 360 GLY A CA 1
ATOM 2727 C C . GLY A 1 362 ? -7.760 2.748 -4.027 1.00 11.56 360 GLY A C 1
ATOM 2728 O O . GLY A 1 362 ? -6.880 1.924 -4.317 1.00 15.68 360 GLY A O 1
ATOM 2729 N N . ALA A 1 363 ? -8.481 2.671 -2.911 1.00 8.10 361 ALA A N 1
ATOM 2730 C CA . ALA A 1 363 ? -8.232 1.648 -1.915 1.00 7.24 361 ALA A CA 1
ATOM 2731 C C . ALA A 1 363 ? -8.970 0.335 -2.119 1.00 10.56 361 ALA A C 1
ATOM 2732 O O . ALA A 1 363 ? -8.560 -0.699 -1.605 1.00 9.99 361 ALA A O 1
ATOM 2734 N N . HIS A 1 364 ? -10.064 0.390 -2.878 1.00 9.25 362 HIS A N 1
ATOM 2735 C CA . HIS A 1 364 ? -10.786 -0.798 -3.348 1.00 9.98 362 HIS A CA 1
ATOM 2736 C C . HIS A 1 364 ? -11.395 -1.602 -2.210 1.00 9.69 362 HIS A C 1
ATOM 2737 O O . HIS A 1 364 ? -11.397 -2.838 -2.262 1.00 10.77 362 HIS A O 1
ATOM 2744 N N . ILE A 1 365 ? -11.955 -0.915 -1.215 1.00 8.73 363 ILE A N 1
ATOM 2745 C CA . ILE A 1 365 ? -12.677 -1.648 -0.164 1.00 7.03 363 ILE A CA 1
ATOM 2746 C C . ILE A 1 365 ? -14.106 -1.903 -0.687 1.00 9.00 363 ILE A C 1
ATOM 2747 O O . ILE A 1 365 ? -14.756 -1.017 -1.235 1.00 8.91 363 ILE A O 1
ATOM 2752 N N . PRO A 1 366 ? -14.613 -3.139 -0.561 1.00 8.90 364 PRO A N 1
ATOM 2753 C CA . PRO A 1 366 ? -15.969 -3.389 -0.996 1.00 10.06 364 PRO A CA 1
ATOM 2754 C C . PRO A 1 366 ? -17.037 -2.645 -0.199 1.00 8.90 364 PRO A C 1
ATOM 2755 O O . PRO A 1 366 ? -16.974 -2.597 1.026 1.00 10.07 364 PRO A O 1
ATOM 2759 N N . VAL A 1 367 ? -18.024 -2.136 -0.923 1.00 9.33 365 VAL A N 1
ATOM 2760 C CA . VAL A 1 367 ? -19.132 -1.386 -0.353 1.00 9.08 365 VAL A CA 1
ATOM 2761 C C . VAL A 1 367 ? -20.347 -2.315 -0.370 1.00 10.81 365 VAL A C 1
ATOM 2762 O O . VAL A 1 367 ? -20.625 -2.925 -1.395 1.00 10.59 365 VAL A O 1
ATOM 2766 N N . ARG A 1 368 ? -21.048 -2.394 0.754 1.00 9.25 366 ARG A N 1
ATOM 2767 C CA . ARG A 1 368 ? -22.198 -3.273 0.895 1.00 7.97 366 ARG A CA 1
ATOM 2768 C C . ARG A 1 368 ? -23.356 -2.403 1.396 1.00 10.12 366 ARG A C 1
ATOM 2769 O O . ARG A 1 368 ? -23.145 -1.289 1.907 1.00 8.99 366 ARG A O 1
ATOM 2777 N N . PRO A 1 369 ? -24.606 -2.859 1.198 1.00 11.92 367 PRO A N 1
ATOM 2778 C CA . PRO A 1 369 ? -25.717 -2.026 1.660 1.00 10.91 367 PRO A CA 1
ATOM 2779 C C . PRO A 1 369 ? -25.722 -1.956 3.179 1.00 12.19 367 PRO A C 1
ATOM 2780 O O . PRO A 1 369 ? -25.278 -2.891 3.831 1.00 15.64 367 PRO A O 1
ATOM 2784 N N . ALA A 1 370 ? -26.255 -0.874 3.739 1.00 14.00 368 ALA A N 1
ATOM 2785 C CA . ALA A 1 370 ? -26.203 -0.630 5.166 1.00 14.31 368 ALA A CA 1
ATOM 2786 C C . ALA A 1 370 ? -27.069 -1.672 5.844 1.00 15.69 368 ALA A C 1
ATOM 2787 O O . ALA A 1 370 ? -26.856 -1.975 7.018 1.00 14.00 368 ALA A O 1
ATOM 2789 N N . SER A 1 371 ? -28.069 -2.174 5.124 1.00 18.71 369 SER A N 1
ATOM 2790 C CA . SER A 1 371 ? -28.934 -3.219 5.658 1.00 19.72 369 SER A CA 1
ATOM 2791 C C . SER A 1 371 ? -28.114 -4.457 5.972 1.00 19.67 369 SER A C 1
ATOM 2792 O O . SER A 1 371 ? -28.535 -5.273 6.777 1.00 22.72 369 SER A O 1
ATOM 2795 N N . ALA A 1 372 ? -26.924 -4.573 5.384 1.00 17.29 370 ALA A N 1
ATOM 2796 C CA . ALA A 1 372 ? -25.978 -5.637 5.728 1.00 13.73 370 ALA A CA 1
ATOM 2797 C C . ALA A 1 372 ? -25.153 -5.529 7.016 1.00 16.88 370 ALA A C 1
ATOM 2798 O O . ALA A 1 372 ? -24.428 -6.441 7.451 1.00 17.10 370 ALA A O 1
ATOM 2800 N N . PHE A 1 373 ? -25.273 -4.363 7.641 1.00 16.52 371 PHE A N 1
ATOM 2801 C CA . PHE A 1 373 ? -24.595 -4.046 8.893 1.00 13.83 371 PHE A CA 1
ATOM 2802 C C . PHE A 1 373 ? -25.611 -4.434 9.959 1.00 17.55 371 PHE A C 1
ATOM 2803 O O . PHE A 1 373 ? -26.543 -3.670 10.262 1.00 14.19 371 PHE A O 1
ATOM 2811 N N . SER A 1 374 ? -25.442 -5.637 10.498 1.00 13.75 372 SER A N 1
ATOM 2812 C CA . SER A 1 374 ? -26.495 -6.207 11.342 1.00 17.38 372 SER A CA 1
ATOM 2813 C C . SER A 1 374 ? -25.894 -7.386 12.098 1.00 17.34 372 SER A C 1
ATOM 2814 O O . SER A 1 374 ? -24.796 -7.848 11.773 1.00 18.75 372 SER A O 1
ATOM 2817 N N . ASP A 1 375 ? -26.598 -7.866 13.120 1.00 17.75 373 ASP A N 1
ATOM 2818 C CA . ASP A 1 375 ? -26.102 -8.993 13.914 1.00 20.01 373 ASP A CA 1
ATOM 2819 C C . ASP A 1 375 ? -25.792 -10.178 13.007 1.00 19.62 373 ASP A C 1
ATOM 2820 O O . ASP A 1 375 ? -26.645 -10.538 12.190 1.00 22.31 373 ASP A O 1
ATOM 2825 N N . PRO A 1 376 ? -24.577 -10.760 13.081 1.00 20.06 374 PRO A N 1
ATOM 2826 C CA . PRO A 1 376 ? -23.404 -10.495 13.927 1.00 19.00 374 PRO A CA 1
ATOM 2827 C C . PRO A 1 376 ? -22.624 -9.278 13.442 1.00 17.53 374 PRO A C 1
ATOM 2828 O O . PRO A 1 376 ? -22.171 -9.240 12.296 1.00 18.88 374 PRO A O 1
ATOM 2832 N N . TYR A 1 377 ? -22.492 -8.315 14.350 1.00 13.73 375 TYR A N 1
ATOM 2833 C CA . TYR A 1 377 ? -21.803 -7.049 14.108 1.00 13.66 375 TYR A CA 1
ATOM 2834 C C . TYR A 1 377 ? -20.280 -7.227 14.222 1.00 15.02 375 TYR A C 1
ATOM 2835 O O . TYR A 1 377 ? -19.801 -8.094 14.979 1.00 13.55 375 TYR A O 1
ATOM 2844 N N . PRO A 1 378 ? -19.517 -6.385 13.498 1.00 12.24 376 PRO A N 1
ATOM 2845 C CA . PRO A 1 378 ? -18.078 -6.290 13.670 1.00 10.19 376 PRO A CA 1
ATOM 2846 C C . PRO A 1 378 ? -17.761 -5.659 15.011 1.00 10.65 376 PRO A C 1
ATOM 2847 O O . PRO A 1 378 ? -18.654 -5.056 15.591 1.00 12.61 376 PRO A O 1
ATOM 2851 N N . ASP A 1 379 ? -16.498 -5.750 15.428 1.00 8.59 377 ASP A N 1
ATOM 2852 C CA . ASP A 1 379 ? -16.127 -5.168 16.699 1.00 10.29 377 ASP A CA 1
ATOM 2853 C C . ASP A 1 379 ? -16.137 -3.653 16.554 1.00 9.69 377 ASP A C 1
ATOM 2854 O O . ASP A 1 379 ? -16.543 -2.975 17.488 1.00 9.42 377 ASP A O 1
ATOM 2859 N N . TYR A 1 380 ? -15.679 -3.136 15.408 1.00 10.95 378 TYR A N 1
ATOM 2860 C CA . TYR A 1 380 ? -15.487 -1.695 15.243 1.00 8.19 378 TYR A CA 1
ATOM 2861 C C . TYR A 1 380 ? -15.988 -1.237 13.888 1.00 7.78 378 TYR A C 1
ATOM 2862 O O . TYR A 1 380 ? -15.873 -1.956 12.888 1.00 8.61 378 TYR A O 1
ATOM 2871 N N . ALA A 1 381 ? -16.517 -0.011 13.889 1.00 5.54 379 ALA A N 1
ATOM 2872 C CA . ALA A 1 381 ? -16.883 0.611 12.611 1.00 5.19 379 ALA A CA 1
ATOM 2873 C C . ALA A 1 381 ? -16.236 1.985 12.522 1.00 6.48 379 ALA A C 1
ATOM 2874 O O . ALA A 1 381 ? -16.522 2.881 13.324 1.00 6.64 379 ALA A O 1
ATOM 2876 N N . LEU A 1 382 ? -15.385 2.135 11.512 1.00 5.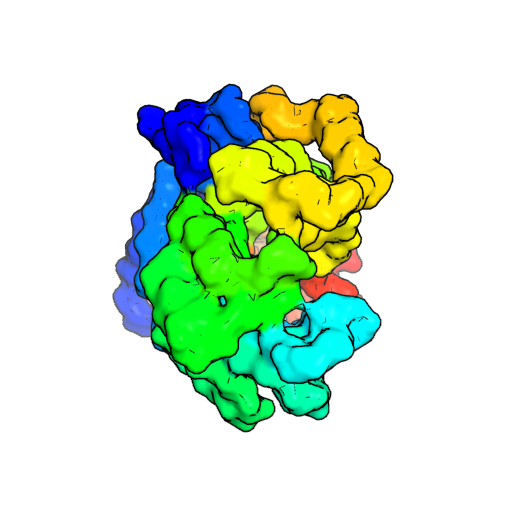95 380 LEU A N 1
ATOM 2877 C CA . LEU A 1 382 ? -14.673 3.379 11.238 1.00 4.97 380 LEU A CA 1
ATOM 2878 C C . LEU A 1 382 ? -15.706 4.323 10.615 1.00 7.82 380 LEU A C 1
ATOM 2879 O O . LEU A 1 382 ? -16.224 4.043 9.535 1.00 5.84 380 LEU A O 1
ATOM 2884 N N . LEU A 1 383 ? -16.003 5.417 11.312 1.00 6.39 381 LEU A N 1
ATOM 2885 C CA . LEU A 1 383 ? -17.115 6.259 10.849 1.00 7.10 381 LEU A CA 1
ATOM 2886 C C . LEU A 1 383 ? -16.667 7.286 9.835 1.00 5.99 381 LEU A C 1
ATOM 2887 O O . LEU A 1 383 ? -16.228 8.375 10.197 1.00 6.19 381 LEU A O 1
ATOM 2892 N N . PHE A 1 384 ? -16.749 6.927 8.554 1.00 6.11 382 PHE A N 1
ATOM 2893 C CA . PHE A 1 384 ? -16.375 7.887 7.535 1.00 5.70 382 PHE A CA 1
ATOM 2894 C C . PHE A 1 384 ? -17.457 8.955 7.389 1.00 6.58 382 PHE A C 1
ATOM 2895 O O . PHE A 1 384 ? -17.138 10.115 7.131 1.00 7.36 382 PHE A O 1
ATOM 2903 N N . ALA A 1 385 ? -18.733 8.606 7.553 1.00 5.96 383 ALA A N 1
ATOM 2904 C CA . ALA A 1 385 ? -19.802 9.601 7.512 1.00 4.67 383 ALA A CA 1
ATOM 2905 C C . ALA A 1 385 ? -19.926 10.277 8.881 1.00 6.58 383 ALA A C 1
ATOM 2906 O O . ALA A 1 385 ? -21.040 10.321 9.445 1.00 5.40 383 ALA A O 1
ATOM 2908 N N . TRP A 1 386 ? -18.815 10.871 9.305 1.00 2.81 384 TRP A N 1
ATOM 2909 C CA . TRP A 1 386 ? -18.857 11.313 10.704 1.00 3.84 384 TRP A CA 1
ATOM 2910 C C . TRP A 1 386 ? -19.685 12.614 10.824 1.00 5.66 384 TRP A C 1
ATOM 2911 O O . TRP A 1 386 ? -20.157 12.922 11.933 1.00 6.84 384 TRP A O 1
ATOM 2922 N N . ASN A 1 387 ? -19.888 13.360 9.746 1.00 6.46 385 ASN A N 1
ATOM 2923 C CA . ASN A 1 387 ? -20.790 14.525 9.728 1.00 4.98 385 ASN A CA 1
ATOM 2924 C C . ASN A 1 387 ? -22.261 14.134 9.914 1.00 6.63 385 ASN A C 1
ATOM 2925 O O . ASN A 1 387 ? -23.087 15.037 10.109 1.00 7.59 385 ASN A O 1
ATOM 2930 N N . HIS A 1 388 ? -22.576 12.842 9.800 1.00 7.43 386 HIS A N 1
ATOM 2931 C CA . HIS A 1 388 ? -23.933 12.292 9.948 1.00 10.84 386 HIS A CA 1
ATOM 2932 C C . HIS A 1 388 ? -24.013 11.406 11.182 1.00 9.82 386 HIS A C 1
ATOM 2933 O O . HIS A 1 388 ? -24.886 10.541 11.299 1.00 9.65 386 HIS A O 1
ATOM 2940 N N . ALA A 1 389 ? -23.085 11.612 12.119 1.00 7.70 387 ALA A N 1
ATOM 2941 C CA . ALA A 1 389 ? -23.036 10.729 13.282 1.00 9.37 387 ALA A CA 1
ATOM 2942 C C . ALA A 1 389 ? -24.377 10.570 13.997 1.00 9.13 387 ALA A C 1
ATOM 2943 O O . ALA A 1 389 ? -24.765 9.441 14.299 1.00 13.77 387 ALA A O 1
ATOM 2945 N N . GLU A 1 390 ? -25.042 11.678 14.305 1.00 9.74 388 GLU A N 1
ATOM 2946 C CA . GLU A 1 390 ? -26.273 11.596 15.090 1.00 12.94 388 GLU A CA 1
ATOM 2947 C C . GLU A 1 390 ? -27.308 10.821 14.297 1.00 12.18 388 GLU A C 1
ATOM 2948 O O . GLU A 1 390 ? -27.949 9.922 14.821 1.00 15.45 388 GLU A O 1
ATOM 2954 N N . GLU A 1 391 ? -27.437 11.073 12.999 1.00 11.31 389 GLU A N 1
ATOM 2955 C CA . GLU A 1 391 ? -28.495 10.407 12.247 1.00 10.84 389 GLU A CA 1
ATOM 2956 C C . GLU A 1 391 ? -28.182 8.917 12.104 1.00 15.42 389 GLU A C 1
ATOM 2957 O O . GLU A 1 391 ? -29.074 8.063 12.196 1.00 12.62 389 GLU A O 1
ATOM 2963 N N . ILE A 1 392 ? -26.904 8.608 11.887 1.00 11.06 390 ILE A N 1
ATOM 2964 C CA . ILE A 1 392 ? -26.503 7.224 11.656 1.00 11.73 390 ILE A CA 1
ATOM 2965 C C . ILE A 1 392 ? -26.623 6.465 12.976 1.00 11.37 390 ILE A C 1
ATOM 2966 O O . ILE A 1 392 ? -27.206 5.371 13.000 1.00 14.77 390 ILE A O 1
ATOM 2971 N N . MET A 1 393 ? -26.072 7.017 14.055 1.00 10.85 391 MET A N 1
ATOM 2972 C CA . MET A 1 393 ? -26.093 6.289 15.313 1.00 11.49 391 MET A CA 1
ATOM 2973 C C . MET A 1 393 ? -27.520 6.035 15.797 1.00 14.21 391 MET A C 1
ATOM 2974 O O . MET A 1 393 ? -27.780 4.984 16.398 1.00 14.11 391 MET A O 1
ATOM 2979 N N . ALA A 1 394 ? -28.418 6.989 15.566 1.00 15.66 392 ALA A N 1
ATOM 2980 C CA . ALA A 1 394 ? -29.796 6.787 15.992 1.00 16.82 392 ALA A CA 1
ATOM 2981 C C . ALA A 1 394 ? -30.383 5.551 15.319 1.00 16.19 392 ALA A C 1
ATOM 2982 O O . ALA A 1 394 ? -31.262 4.916 15.910 1.00 18.66 392 ALA A O 1
ATOM 2984 N N . LYS A 1 395 ? -29.941 5.243 14.102 1.00 12.12 393 LYS A N 1
ATOM 2985 C CA . LYS A 1 395 ? -30.450 4.089 13.362 1.00 16.73 393 LYS A CA 1
ATOM 2986 C C . LYS A 1 395 ? -29.692 2.812 13.703 1.00 17.61 393 LYS A C 1
ATOM 2987 O O . LYS A 1 395 ? -30.104 1.708 13.325 1.00 18.53 393 LYS A O 1
ATOM 2993 N N . GLU A 1 396 ? -28.568 2.974 14.392 1.00 16.45 394 GLU A N 1
ATOM 2994 C CA . GLU A 1 396 ? -27.672 1.856 14.634 1.00 14.24 394 GLU A CA 1
ATOM 2995 C C . GLU A 1 396 ? -27.426 1.710 16.129 1.00 16.03 394 GLU A C 1
ATOM 2996 O O . GLU A 1 396 ? -26.304 1.488 16.570 1.00 15.22 394 GLU A O 1
ATOM 3002 N N . GLN A 1 397 ? -28.470 1.833 16.936 1.00 17.38 395 GLN A N 1
ATOM 3003 C CA . GLN A 1 397 ? -28.331 1.649 18.372 1.00 16.70 395 GLN A CA 1
ATOM 3004 C C . GLN A 1 397 ? -28.085 0.199 18.757 1.00 18.63 395 GLN A C 1
ATOM 3005 O O . GLN A 1 397 ? -27.397 -0.059 19.742 1.00 16.55 395 GLN A O 1
ATOM 3011 N N . GLU A 1 398 ? -28.655 -0.732 18.001 1.00 17.92 396 GLU A N 1
ATOM 3012 C CA . GLU A 1 398 ? -28.429 -2.157 18.245 1.00 17.27 396 GLU A CA 1
ATOM 3013 C C . GLU A 1 398 ? -26.936 -2.518 18.146 1.00 18.37 396 GLU A C 1
ATOM 3014 O O . GLU A 1 398 ? -26.427 -3.291 18.953 1.00 17.85 396 GLU A O 1
ATOM 3020 N N . PHE A 1 399 ? -26.242 -1.961 17.156 1.00 14.05 397 PHE A N 1
ATOM 3021 C CA . PHE A 1 399 ? -24.800 -2.149 16.993 1.00 15.05 397 PHE A CA 1
ATOM 3022 C C . PHE A 1 399 ? -24.075 -1.788 18.292 1.00 13.80 397 PHE A C 1
ATOM 3023 O O . PHE A 1 399 ? -23.301 -2.598 18.816 1.00 15.33 397 PHE A O 1
ATOM 3031 N N . HIS A 1 400 ? -24.307 -0.573 18.786 1.00 12.19 398 HIS A N 1
ATOM 3032 C CA . HIS A 1 400 ? -23.607 -0.120 19.980 1.00 11.21 398 HIS A CA 1
ATOM 3033 C C . HIS A 1 400 ? -24.061 -0.854 21.228 1.00 15.49 398 HIS A C 1
ATOM 3034 O O . HIS A 1 400 ? -23.228 -1.189 22.072 1.00 14.48 398 HIS A O 1
ATOM 3041 N N . GLN A 1 401 ? -25.366 -1.090 21.340 1.00 16.74 399 GLN A N 1
ATOM 3042 C CA . GLN A 1 401 ? -25.843 -1.924 22.452 1.00 21.99 399 GLN A CA 1
ATOM 3043 C C . GLN A 1 401 ? -25.230 -3.327 22.471 1.00 23.59 399 GLN A C 1
ATOM 3044 O O . GLN A 1 401 ? -24.969 -3.830 23.566 1.00 27.91 399 GLN A O 1
ATOM 3050 N N . ALA A 1 402 ? -24.992 -3.943 21.312 1.00 22.25 400 ALA A N 1
ATOM 3051 C CA . ALA A 1 402 ? -24.239 -5.196 21.207 1.00 20.80 400 ALA A CA 1
ATOM 3052 C C . ALA A 1 402 ? -22.765 -5.123 21.627 1.00 20.33 400 ALA A C 1
ATOM 3053 O O . ALA A 1 402 ? -22.129 -6.167 21.753 1.00 22.17 400 ALA A O 1
ATOM 3055 N N . GLY A 1 403 ? -22.195 -3.934 21.823 1.00 16.93 401 GLY A N 1
ATOM 3056 C CA . GLY A 1 403 ? -20.799 -3.778 22.225 1.00 16.88 401 GLY A CA 1
ATOM 3057 C C . GLY A 1 403 ? -19.944 -3.277 21.069 1.00 15.13 401 GLY A C 1
ATOM 3058 O O . GLY A 1 403 ? -18.734 -3.143 21.205 1.00 17.36 401 GLY A O 1
ATOM 3059 N N . GLY A 1 404 ? -20.559 -3.027 19.917 1.00 14.91 402 GLY A N 1
ATOM 3060 C CA . GLY A 1 404 ? -19.838 -2.561 18.732 1.00 12.86 402 GLY A CA 1
ATOM 3061 C C . GLY A 1 404 ? -19.434 -1.126 18.998 1.00 14.05 402 GLY A C 1
ATOM 3062 O O . GLY A 1 404 ? -20.221 -0.401 19.618 1.00 12.94 402 GLY A O 1
ATOM 3063 N N . ARG A 1 405 ? -18.249 -0.712 18.533 1.00 9.72 403 ARG A N 1
ATOM 3064 C CA . ARG A 1 405 ? -17.814 0.655 18.779 1.00 10.32 403 ARG A CA 1
ATOM 3065 C C . ARG A 1 405 ? -17.419 1.376 17.508 1.00 8.44 403 ARG A C 1
ATOM 3066 O O . ARG A 1 405 ? -17.016 0.736 16.518 1.00 11.12 403 ARG A O 1
ATOM 3074 N N . TRP A 1 406 ? -17.555 2.700 17.616 1.00 8.58 404 TRP A N 1
ATOM 3075 C CA . TRP A 1 406 ? -17.260 3.580 16.488 1.00 5.55 404 TRP A CA 1
ATOM 3076 C C . TRP A 1 406 ? -15.807 4.041 16.609 1.00 6.22 404 TRP A C 1
ATOM 3077 O O . TRP A 1 406 ? -15.360 4.382 17.711 1.00 6.86 404 TRP A O 1
ATOM 3088 N N . ILE A 1 407 ? -15.088 4.097 15.497 1.00 8.30 405 ILE A N 1
ATOM 3089 C CA . ILE A 1 407 ? -13.787 4.738 15.423 1.00 7.31 405 ILE A CA 1
ATOM 3090 C C . ILE A 1 407 ? -14.015 6.047 14.699 1.00 7.44 405 ILE A C 1
ATOM 3091 O O . ILE A 1 407 ? -14.466 6.035 13.538 1.00 5.67 405 ILE A O 1
ATOM 3096 N N . LEU A 1 408 ? -13.650 7.169 15.308 1.00 9.28 406 LEU A N 1
ATOM 3097 C CA . LEU A 1 408 ? -13.680 8.445 14.606 1.00 8.59 406 LEU A CA 1
ATOM 3098 C C . LEU A 1 408 ? -12.267 8.971 14.467 1.00 8.67 406 LEU A C 1
ATOM 3099 O O . LEU A 1 408 ? -11.403 8.639 15.273 1.00 10.09 406 LEU A O 1
ATOM 3104 N N . TYR A 1 409 ? -12.057 9.787 13.442 1.00 6.10 407 TYR A N 1
ATOM 3105 C CA . TYR A 1 409 ? -10.745 10.415 13.289 1.00 6.60 407 TYR A CA 1
ATOM 3106 C C . TYR A 1 409 ? -10.883 11.925 13.263 1.00 4.63 407 TYR A C 1
ATOM 3107 O O . TYR A 1 409 ? -9.926 12.577 12.914 1.00 4.66 407 TYR A O 1
ATOM 3116 N N . VAL A 1 410 ? -12.078 12.431 13.544 1.00 7.03 408 VAL A N 1
ATOM 3117 C CA . VAL A 1 410 ? -12.341 13.873 13.601 1.00 7.09 408 VAL A CA 1
ATOM 3118 C C . VAL A 1 410 ? -12.982 14.109 14.993 1.00 7.24 408 VAL A C 1
ATOM 3119 O O . VAL A 1 410 ? -13.970 13.446 15.287 1.00 6.04 408 VAL A O 1
ATOM 3123 N N . PRO A 1 411 ? -12.512 15.085 15.798 1.00 5.65 409 PRO A N 1
ATOM 3124 C CA . PRO A 1 411 ? -11.375 15.943 15.494 1.00 6.54 409 PRO A CA 1
ATOM 3125 C C . PRO A 1 411 ? -10.004 15.313 15.812 1.00 7.81 409 PRO A C 1
ATOM 3126 O O . PRO A 1 411 ? -8.980 15.961 15.619 1.00 8.90 409 PRO A O 1
ATOM 3130 N N . GLU A 1 412 ? -10.032 14.103 16.370 1.00 8.15 410 GLU A N 1
ATOM 3131 C CA A GLU A 1 412 ? -8.867 13.344 16.844 0.50 8.34 410 GLU A CA 1
ATOM 3132 C CA B GLU A 1 412 ? -8.853 13.347 16.810 0.50 7.14 410 GLU A CA 1
ATOM 3133 C C . GLU A 1 412 ? -9.268 11.879 16.654 1.00 6.95 410 GLU A C 1
ATOM 3134 O O . GLU A 1 412 ? -10.456 11.538 16.614 1.00 7.55 410 GLU A O 1
ATOM 3145 N N . VAL A 1 413 ? -8.269 11.004 16.566 1.00 6.85 411 VAL A N 1
ATOM 3146 C CA . VAL A 1 413 ? -8.580 9.578 16.651 1.00 5.49 411 VAL A CA 1
ATOM 3147 C C . VAL A 1 413 ? -9.087 9.174 18.034 1.00 7.94 411 VAL A C 1
ATOM 3148 O O . VAL A 1 413 ? -8.440 9.408 19.073 1.00 9.97 411 VAL A O 1
ATOM 3152 N N . HIS A 1 414 ? -10.305 8.617 18.045 1.00 8.25 412 HIS A N 1
ATOM 3153 C CA . HIS A 1 414 ? -10.862 8.123 19.303 1.00 8.38 412 HIS A CA 1
ATOM 3154 C C . HIS A 1 414 ? -11.945 7.083 19.018 1.00 6.90 412 HIS A C 1
ATOM 3155 O O . HIS A 1 414 ? -12.403 6.938 17.867 1.00 9.99 412 HIS A O 1
ATOM 3162 N N . ILE A 1 415 ? -12.264 6.306 20.053 1.00 7.47 413 ILE A N 1
ATOM 3163 C CA . ILE A 1 415 ? -13.249 5.250 19.912 1.00 10.10 413 ILE A CA 1
ATOM 3164 C C . ILE A 1 415 ? -14.343 5.498 20.928 1.00 7.62 413 ILE A C 1
ATOM 3165 O O . ILE A 1 415 ? -14.049 5.882 22.080 1.00 10.11 413 ILE A O 1
ATOM 3170 N N . ARG A 1 416 ? -15.596 5.239 20.560 1.00 9.83 414 ARG A N 1
ATOM 3171 C CA . ARG A 1 416 ? -16.656 5.364 21.558 1.00 10.15 414 ARG A CA 1
ATOM 3172 C C . ARG A 1 416 ? -17.908 4.615 21.147 1.00 11.88 414 ARG A C 1
ATOM 3173 O O . ARG A 1 416 ? -18.823 4.661 21.950 1.00 12.71 414 ARG A O 1
#

Solvent-accessible surface area: 16217 Å² total; per-residue (Å²): 179,56,70,5,87,7,45,50,13,33,13,80,62,11,11,73,3,29,148,3,5,19,1,15,83,20,9,96,67,144,67,146,102,100,35,80,57,1,83,1,0,0,0,32,0,81,68,7,61,0,0,2,5,20,71,68,6,76,76,92,64,11,24,46,119,119,25,9,77,50,16,26,52,8,48,75,4,114,124,30,10,23,111,8,0,130,71,13,38,74,87,44,7,93,43,133,98,16,2,0,0,5,4,18,1,10,5,0,14,0,0,98,21,0,56,117,55,71,20,90,18,6,0,0,10,29,1,36,34,1,0,45,95,0,109,138,60,48,6,123,12,60,54,54,32,4,40,86,61,20,0,53,50,1,93,184,74,36,22,57,0,41,0,0,0,0,10,36,20,0,1,20,13,12,33,0,88,29,0,3,96,0,0,76,28,0,1,6,100,98,2,1,0,4,0,0,0,3,6,3,14,14,2,28,80,66,11,1,1,0,4,0,10,6,4,15,8,1,2,0,0,0,37,1,0,72,13,0,0,120,110,39,40,3,48,2,9,58,13,95,131,12,120,11,27,6,5,0,0,27,0,21,0,0,43,128,66,59,82,125,52,42,72,35,4,66,123,22,34,60,42,9,210,126,118,103,14,8,57,28,70,32,0,130,62,4,10,44,68,0,56,115,11,73,68,72,0,29,63,34,1,83,154,12,124,91,88,69,116,45,7,0,0,10,7,0,19,16,19,4,4,1,0,4,41,36,12,60,2,17,60,117,17,0,89,13,0,20,14,81,19,97,79,8,33,75,56,23,5,4,30,16,41,0,45,0,95,34,12,101,52,7,50,106,125,39,18,57,35,0,0,0,2,5,21,30,36,18,154,25,16,37,72,127,20,107,104,0,66,141,67,43,4,79,3,0,8,1,10,68,109,29,64,66,122

CATH classification: 6.20.50.110 (+3 more: 3.40.50.150, 6.10.250.3100, 3.40.50.720)

B-factor: mean 14.96, std 9.3, range [2.0, 69.06]

Sequence (405 aa):
PTACRVCGGGVQEFLDLGRQPLSDRFRKPDELDDEFTYRLAVVGRCDSCEMVQLTEEVPRDLMFHEVYPYHSSGSSVMREHFAMLARDFLATELTGPDPFIVEIGCNDGIMLRTIQEAGVRHLGFEPSSGVAAKAREKGIRVRTTDFFEKKATADDVRRTEGPANVIYAANTLCHIPYVQSVLEGVDALLAPDGVFVFEDPYLGDIVAKTSFDQIFDEHFFLFSATSVQGMAQRCGFELVDVQRLPVHGGEVRYTLARQGSRTPSAAVAQLLAAEREQELSDMATLRAFAGNVVKIRDELTALLHRLRAEGRSVVGYGATAKSATVTNFCGIGPDLVHSVYDTTPDKQNRLTPGAHIPVRPASAFSDPYPDYALLFAWNHAEEIMAKEQEFHQAGGRWILYVPEEVHIR

InterPro domains:
  IPR013630 Methyltransferase putative zinc binding domain [PF08421] (13-72)
  IPR013691 C-methyltransferase [PF08484] (252-409)
  IPR029063 S-adenosyl-L-methionine-dependent methyltransferase superfamily [G3DSA:3.40.50.150] (63-264)
  IPR029063 S-adenosyl-L-methionine-dependent methyltransferase superfamily [SSF53335] (82-259)
  IPR038576 Methyltransferase putative zinc binding domain superfamily [G3DSA:6.20.50.110] (1-62)

Organism: Micromonospora chalcea (NCBI:txid1874)

Nearest PDB structures (foldseek):
  4e2x-assembly1_A  TM=1.002E+00  e=2.704E-88  Micromonospora chalcea
  4e33-assembly1_A  TM=1.002E+00  e=5.698E-86  Micromonospora chalcea
  4e30-assembly1_A  TM=1.002E+00  e=1.013E-85  Micromonospora chalcea
  4e2w-assembly1_A  TM=1.002E+00  e=2.543E-85  Micromonospora chalcea
  4e31-assembly1_A  TM=1.002E+00  e=3.391E-85  Micromonospora chalcea